Protein 6AN0 (pdb70)

CATH classification: 3.40.50.1980 (+2 more: 3.40.50.1980, 1.20.5.1300)

Solvent-accessible surface area: 21280 Å² total

Secondary structure (DSSP, 8-state):
-----SEEEES--GGGHHHHTPPPP------HHHHHHHHHHHHHHTHHHHHHHHHHHH----S-SBPPHHHHHHHHTTS-HHHHHHHHHHHHHHHHHHHTTPPPP--EEEETTEEEEEEEEE-SEEEEE---SSS--THHHHHHHHHHHHHT-SEEEEEE---TTS---HHHHHHHHHTT--EEEE--HHHHHHHHHH--SSSPPPSEEE----HHHHHHHHHHGGGT-EES------EEEEEE-TTS-HHHHHHHHHHHHTT-TT-EEEEEESSHHHHHHHHHHHHHHHTT-TTHHHHHHHHHT-EEEE-SSHHHHHHHHHHH--SEEEEESS-GGGTGGG--S-SEEEESTT--HHHHHHTSSS------TTGGGT-PPP-GGGGEEEEEEEEE-HHHHHHHHHHHHHHHHHTT-HHHHHHHHHHHHHHH-

Structure (mmCIF, N/CA/C/O backbone):
data_6AN0
#
_entry.id   6AN0
#
_cell.length_a   82.520
_cell.length_b   170.080
_cell.length_c   65.900
_cell.angle_alpha   90.000
_cell.angle_beta   90.000
_cell.angle_gamma   90.000
#
_symmetry.space_group_name_H-M   'C 2 2 21'
#
loop_
_entity.id
_entity.type
_entity.pdbx_description
1 polymer 'Histidinol dehydrogenase'
2 non-polymer 'ZINC ION'
3 non-polymer 1,2-ETHANEDIOL
4 non-polymer 'IODIDE ION'
5 non-polymer HISTIDINE
6 water water
#
loop_
_atom_site.group_PDB
_atom_site.id
_atom_site.type_symbol
_atom_site.label_atom_id
_atom_site.label_alt_id
_atom_site.label_comp_id
_atom_site.label_asym_id
_atom_site.label_entity_id
_atom_site.label_seq_id
_atom_site.pdbx_PDB_ins_code
_atom_site.Cartn_x
_atom_site.Cartn_y
_atom_site.Cartn_z
_atom_site.occupancy
_atom_site.B_iso_or_equiv
_atom_site.auth_seq_id
_atom_site.auth_comp_id
_atom_site.auth_asym_id
_atom_site.auth_atom_id
_atom_site.pdbx_PDB_model_num
ATOM 1 N N . HIS A 1 4 ? 41.177 33.127 11.667 1.00 85.78 -4 HIS A N 1
ATOM 2 C CA . HIS A 1 4 ? 41.335 33.973 10.489 1.00 84.70 -4 HIS A CA 1
ATOM 3 C C . HIS A 1 4 ? 40.693 33.327 9.268 1.00 87.34 -4 HIS A C 1
ATOM 4 O O . HIS A 1 4 ? 40.995 33.694 8.132 1.00 91.11 -4 HIS A O 1
ATOM 6 N N . HIS A 1 5 ? 39.802 32.367 9.509 1.00 85.56 -3 HIS A N 1
ATOM 7 C CA . HIS A 1 5 ? 39.168 31.626 8.428 1.00 87.63 -3 HIS A CA 1
ATOM 8 C C . HIS A 1 5 ? 37.959 32.381 7.887 1.00 85.51 -3 HIS A C 1
ATOM 9 O O . HIS A 1 5 ? 37.167 32.947 8.648 1.00 90.66 -3 HIS A O 1
ATOM 11 N N . HIS A 1 6 ? 37.826 32.387 6.560 1.00 69.09 -2 HIS A N 1
ATOM 12 C CA . HIS A 1 6 ? 36.727 33.056 5.862 1.00 64.31 -2 HIS A CA 1
ATOM 13 C C . HIS A 1 6 ? 35.640 32.018 5.594 1.00 59.24 -2 HIS A C 1
ATOM 14 O O . HIS A 1 6 ? 35.709 31.274 4.613 1.00 61.75 -2 HIS A O 1
ATOM 21 N N . HIS A 1 7 ? 34.635 31.969 6.466 1.00 63.24 -1 HIS A N 1
ATOM 22 C CA . HIS A 1 7 ? 33.536 31.025 6.303 1.00 65.44 -1 HIS A CA 1
ATOM 23 C C . HIS A 1 7 ? 32.557 31.545 5.258 1.00 61.44 -1 HIS A C 1
ATOM 24 O O . HIS A 1 7 ? 32.142 32.708 5.305 1.00 59.14 -1 HIS A O 1
ATOM 26 N N . HIS A 1 8 ? 32.187 30.679 4.318 1.00 50.72 0 HIS A N 1
ATOM 27 C CA . HIS A 1 8 ? 31.345 31.069 3.195 1.00 61.88 0 HIS A CA 1
ATOM 28 C C . HIS A 1 8 ? 29.855 30.861 3.449 1.00 64.86 0 HIS A C 1
ATOM 29 O O . HIS A 1 8 ? 29.040 31.627 2.920 1.00 64.56 0 HIS A O 1
ATOM 36 N N . MET A 1 9 ? 29.477 29.858 4.243 1.00 54.17 1 MET A N 1
ATOM 37 C CA . MET A 1 9 ? 28.082 29.495 4.463 1.00 36.30 1 MET A CA 1
ATOM 38 C C . MET A 1 9 ? 27.720 29.664 5.931 1.00 38.76 1 MET A C 1
ATOM 39 O O . MET A 1 9 ? 28.472 29.246 6.815 1.00 46.44 1 MET A O 1
ATOM 44 N N . GLN A 1 10 ? 26.549 30.246 6.179 1.00 43.42 2 GLN A N 1
ATOM 45 C CA . GLN A 1 10 ? 26.053 30.473 7.527 1.00 51.33 2 GLN A CA 1
ATOM 46 C C . GLN A 1 10 ? 25.395 29.211 8.074 1.00 52.24 2 GLN A C 1
ATOM 47 O O . GLN A 1 10 ? 24.760 28.452 7.336 1.00 48.35 2 GLN A O 1
ATOM 53 N N . THR A 1 11 ? 25.540 28.993 9.382 1.00 43.52 3 THR A N 1
ATOM 54 C CA . THR A 1 11 ? 25.045 27.774 10.007 1.00 42.67 3 THR A CA 1
ATOM 55 C C . THR A 1 11 ? 24.077 28.074 11.144 1.00 45.09 3 THR A C 1
ATOM 56 O O . THR A 1 11 ? 24.166 29.109 11.813 1.00 40.58 3 THR A O 1
ATOM 60 N N . TYR A 1 12 ? 23.167 27.125 11.368 1.00 44.96 4 TYR A N 1
ATOM 61 C CA . TYR A 1 12 ? 22.135 27.222 12.395 1.00 42.58 4 TYR A CA 1
ATOM 62 C C . TYR A 1 12 ? 22.040 25.875 13.097 1.00 47.91 4 TYR A C 1
ATOM 63 O O . TYR A 1 12 ? 21.791 24.857 12.444 1.00 43.36 4 TYR A O 1
ATOM 72 N N . ILE A 1 13 ? 22.238 25.861 14.415 1.00 42.08 5 ILE A N 1
ATOM 73 C CA . ILE A 1 13 ? 22.323 24.619 15.181 1.00 47.82 5 ILE A CA 1
ATOM 74 C C . ILE A 1 13 ? 21.029 24.445 15.966 1.00 54.18 5 ILE A C 1
ATOM 75 O O . ILE A 1 13 ? 20.793 25.152 16.955 1.00 54.62 5 ILE A O 1
ATOM 80 N N . ASN A 1 14 ? 20.217 23.474 15.556 1.00 42.96 6 ASN A N 1
ATOM 81 C CA . ASN A 1 14 ? 18.936 23.176 16.188 1.00 49.44 6 ASN A CA 1
ATOM 82 C C . ASN A 1 14 ? 18.038 24.415 16.297 1.00 49.75 6 ASN A C 1
ATOM 83 O O . ASN A 1 14 ? 17.645 24.808 17.394 1.00 51.70 6 ASN A O 1
ATOM 88 N N . PRO A 1 15 ? 17.688 25.044 15.171 1.00 55.38 7 PRO A N 1
ATOM 89 C CA . PRO A 1 15 ? 16.783 26.186 15.242 1.00 54.09 7 PRO A CA 1
ATOM 90 C C . PRO A 1 15 ? 15.391 25.738 15.660 1.00 60.95 7 PRO A C 1
ATOM 91 O O . PRO A 1 15 ? 14.954 24.627 15.316 1.00 68.84 7 PRO A O 1
ATOM 95 N N . PRO A 1 16 ? 14.669 26.563 16.410 1.00 65.63 8 PRO A N 1
ATOM 96 C CA . PRO A 1 16 ? 13.297 26.204 16.783 1.00 69.01 8 PRO A CA 1
ATOM 97 C C . PRO A 1 16 ? 12.380 26.202 15.570 1.00 71.62 8 PRO A C 1
ATOM 98 O O . PRO A 1 16 ? 12.690 26.767 14.518 1.00 69.89 8 PRO A O 1
ATOM 102 N N . LEU A 1 17 ? 11.225 25.550 15.733 1.00 70.96 9 LEU A N 1
ATOM 103 C CA . LEU A 1 17 ? 10.239 25.506 14.658 1.00 65.67 9 LEU A CA 1
ATOM 104 C C . LEU A 1 17 ? 9.717 26.891 14.297 1.00 64.57 9 LEU A C 1
ATOM 105 O O . LEU A 1 17 ? 9.234 27.086 13.176 1.00 68.63 9 LEU A O 1
ATOM 107 N N . SER A 1 18 ? 9.816 27.857 15.214 1.00 67.63 10 SER A N 1
ATOM 108 C CA . SER A 1 18 ? 9.351 29.212 14.943 1.00 72.64 10 SER A CA 1
ATOM 109 C C . SER A 1 18 ? 10.246 29.955 13.958 1.00 68.44 10 SER A C 1
ATOM 110 O O . SER A 1 18 ? 9.814 30.963 13.388 1.00 64.57 10 SER A O 1
ATOM 113 N N . GLU A 1 19 ? 11.475 29.491 13.746 1.00 68.42 11 GLU A N 1
ATOM 114 C CA . GLU A 1 19 ? 12.387 30.134 12.811 1.00 61.28 11 GLU A CA 1
ATOM 115 C C . GLU A 1 19 ? 12.386 29.490 11.427 1.00 55.39 11 GLU A C 1
ATOM 116 O O . GLU A 1 19 ? 12.982 30.053 10.500 1.00 51.32 11 GLU A O 1
ATOM 118 N N . TRP A 1 20 ? 11.724 28.342 11.253 1.00 48.78 12 TRP A N 1
ATOM 119 C CA . TRP A 1 20 ? 11.777 27.659 9.964 1.00 46.17 12 TRP A CA 1
ATOM 120 C C . TRP A 1 20 ? 11.191 28.524 8.856 1.00 42.91 12 TRP A C 1
ATOM 121 O O . TRP A 1 20 ? 11.701 28.527 7.729 1.00 44.41 12 TRP A O 1
ATOM 132 N N . LYS A 1 21 ? 10.130 29.277 9.165 1.00 53.20 13 LYS A N 1
ATOM 133 C CA . LYS A 1 21 ? 9.537 30.185 8.187 1.00 50.19 13 LYS A CA 1
ATOM 134 C C . LYS A 1 21 ? 10.592 31.079 7.552 1.00 55.20 13 LYS A C 1
ATOM 135 O O . LYS A 1 21 ? 10.530 31.373 6.352 1.00 55.03 13 LYS A O 1
ATOM 137 N N . ASN A 1 22 ? 11.586 31.501 8.335 1.00 52.56 14 ASN A N 1
ATOM 138 C CA . ASN A 1 22 ? 12.642 32.350 7.797 1.00 51.70 14 ASN A CA 1
ATOM 139 C C . ASN A 1 22 ? 13.735 31.550 7.102 1.00 48.85 14 ASN A C 1
ATOM 140 O O . ASN A 1 22 ? 14.301 32.017 6.106 1.00 46.54 14 ASN A O 1
ATOM 145 N N . LEU A 1 23 ? 14.033 30.348 7.587 1.00 47.59 15 LEU A N 1
ATOM 146 C CA . LEU A 1 23 ? 15.130 29.577 7.019 1.00 41.91 15 LEU A CA 1
ATOM 147 C C . LEU A 1 23 ? 14.794 28.944 5.673 1.00 37.47 15 LEU A C 1
ATOM 148 O O . LEU A 1 23 ? 15.714 28.518 4.969 1.00 39.75 15 LEU A O 1
ATOM 153 N N . ILE A 1 24 ? 13.515 28.883 5.282 1.00 40.37 16 ILE A N 1
ATOM 154 C CA . ILE A 1 24 ? 13.157 28.317 3.981 1.00 41.85 16 ILE A CA 1
ATOM 155 C C . ILE A 1 24 ? 13.160 29.354 2.865 1.00 37.79 16 ILE A C 1
ATOM 156 O O . ILE A 1 24 ? 12.899 29.005 1.706 1.00 37.23 16 ILE A O 1
ATOM 161 N N . GLN A 1 25 ? 13.454 30.618 3.170 1.00 42.50 17 GLN A N 1
ATOM 162 C CA . GLN A 1 25 ? 13.336 31.680 2.178 1.00 36.43 17 GLN A CA 1
ATOM 163 C C . GLN A 1 25 ? 14.463 31.627 1.151 1.00 37.91 17 GLN A C 1
ATOM 164 O O . GLN A 1 25 ? 15.645 31.540 1.504 1.00 36.83 17 GLN A O 1
ATOM 170 N N . ARG A 1 26 ? 14.096 31.687 -0.127 1.00 38.15 18 ARG A N 1
ATOM 171 C CA . ARG A 1 26 ? 15.082 31.920 -1.162 1.00 36.28 18 ARG A CA 1
ATOM 172 C C . ARG A 1 26 ? 15.567 33.366 -1.079 1.00 40.14 18 ARG A C 1
ATOM 173 O O . ARG A 1 26 ? 14.936 34.202 -0.425 1.00 36.41 18 ARG A O 1
ATOM 181 N N . PRO A 1 27 ? 16.707 33.677 -1.699 1.00 37.03 19 PRO A N 1
ATOM 182 C CA . PRO A 1 27 ? 17.104 35.084 -1.813 1.00 41.30 19 PRO A CA 1
ATOM 183 C C . PRO A 1 27 ? 16.069 35.856 -2.617 1.00 48.44 19 PRO A C 1
ATOM 184 O O . PRO A 1 27 ? 15.405 35.308 -3.501 1.00 44.41 19 PRO A O 1
ATOM 188 N N . VAL A 1 28 ? 15.910 37.139 -2.275 1.00 45.93 20 VAL A N 1
ATOM 189 C CA . VAL A 1 28 ? 14.934 37.969 -2.968 1.00 37.60 20 VAL A CA 1
ATOM 190 C C . VAL A 1 28 ? 15.303 38.050 -4.442 1.00 41.82 20 VAL A C 1
ATOM 191 O O . VAL A 1 28 ? 16.472 37.908 -4.822 1.00 36.27 20 VAL A O 1
ATOM 195 N N . GLN A 1 29 ? 14.290 38.239 -5.287 1.00 41.61 21 GLN A N 1
ATOM 196 C CA . GLN A 1 29 ? 14.491 38.423 -6.715 1.00 36.54 21 GLN A CA 1
ATOM 197 C C . GLN A 1 29 ? 14.267 39.881 -7.097 1.00 38.14 21 GLN A C 1
ATOM 198 O O . GLN A 1 29 ? 13.705 40.666 -6.332 1.00 46.35 21 GLN A O 1
ATOM 204 N N . LYS A 1 30 ? 14.726 40.233 -8.296 1.00 47.89 22 LYS A N 1
ATOM 205 C CA . LYS A 1 30 ? 14.568 41.593 -8.799 1.00 53.79 22 LYS A CA 1
ATOM 206 C C . LYS A 1 30 ? 13.092 41.923 -9.005 1.00 54.10 22 LYS A C 1
ATOM 207 O O . LYS A 1 30 ? 12.314 41.098 -9.491 1.00 52.89 22 LYS A O 1
ATOM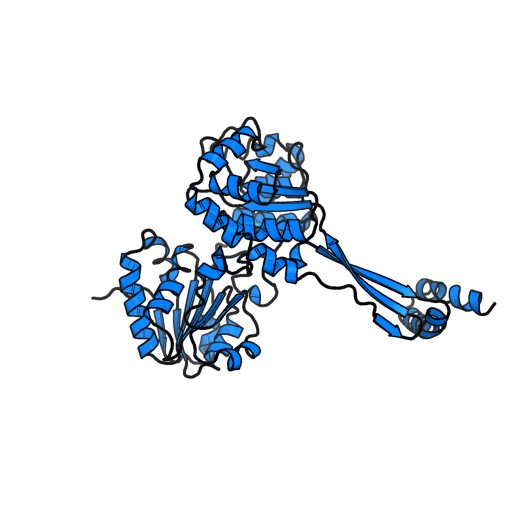 213 N N . ALA A 1 31 ? 12.706 43.138 -8.622 1.00 58.45 23 ALA A N 1
ATOM 214 C CA . ALA A 1 31 ? 11.312 43.559 -8.665 1.00 65.12 23 ALA A CA 1
ATOM 215 C C . ALA A 1 31 ? 11.042 44.564 -9.782 1.00 68.88 23 ALA A C 1
ATOM 216 O O . ALA A 1 31 ? 10.146 45.403 -9.664 1.00 66.21 23 ALA A O 1
ATOM 218 N N . GLU A 1 32 ? 11.804 44.494 -10.871 1.00 75.52 24 GLU A N 1
ATOM 219 C CA . GLU A 1 32 ? 11.557 45.374 -12.004 1.00 70.63 24 GLU A CA 1
ATOM 220 C C . GLU A 1 32 ? 10.258 44.983 -12.698 1.00 57.40 24 GLU A C 1
ATOM 221 O O . GLU A 1 32 ? 9.960 43.799 -12.873 1.00 60.70 24 GLU A O 1
ATOM 223 N N . ASP A 1 33 ? 9.472 45.989 -13.072 1.00 60.82 25 ASP A N 1
ATOM 224 C CA . ASP A 1 33 ? 8.245 45.782 -13.834 1.00 56.81 25 ASP A CA 1
ATOM 225 C C . ASP A 1 33 ? 8.616 45.748 -15.310 1.00 45.64 25 ASP A C 1
ATOM 226 O O . ASP A 1 33 ? 8.979 46.778 -15.889 1.00 47.02 25 ASP A O 1
ATOM 231 N N . LEU A 1 34 ? 8.531 44.568 -15.918 1.00 43.90 26 LEU A N 1
ATOM 232 C CA . LEU A 1 34 ? 8.938 44.385 -17.302 1.00 43.48 26 LEU A CA 1
ATOM 233 C C . LEU A 1 34 ? 7.757 44.296 -18.259 1.00 43.61 26 LEU A C 1
ATOM 234 O O . LEU A 1 34 ? 7.960 44.038 -19.446 1.00 43.03 26 LEU A O 1
ATOM 239 N N . GLN A 1 35 ? 6.533 44.526 -17.781 1.00 27.08 27 GLN A N 1
ATOM 240 C CA . GLN A 1 35 ? 5.367 44.306 -18.633 1.00 31.29 27 GLN A CA 1
ATOM 241 C C . GLN A 1 35 ? 5.373 45.230 -19.846 1.00 30.37 27 GLN A C 1
ATOM 242 O O . GLN A 1 35 ? 5.129 44.790 -20.977 1.00 28.07 27 GLN A O 1
ATOM 248 N N . ASN A 1 36 ? 5.640 46.520 -19.631 1.00 24.66 28 ASN A N 1
ATOM 249 C CA . ASN A 1 36 ? 5.628 47.445 -20.760 1.00 30.71 28 ASN A CA 1
ATOM 250 C C . ASN A 1 36 ? 6.752 47.112 -21.727 1.00 29.21 28 ASN A C 1
ATOM 251 O O . ASN A 1 36 ? 6.583 47.209 -22.949 1.00 30.15 28 ASN A O 1
ATOM 256 N N . ILE A 1 37 ? 7.896 46.694 -21.190 1.00 28.93 29 ILE A N 1
ATOM 257 C CA . ILE A 1 37 ? 9.042 46.350 -22.024 1.00 35.74 29 ILE A CA 1
ATOM 258 C C . ILE A 1 37 ? 8.706 45.164 -22.916 1.00 33.58 29 ILE A C 1
ATOM 259 O O . ILE A 1 37 ? 8.954 45.188 -24.126 1.00 28.66 29 ILE A O 1
ATOM 264 N N . VAL A 1 38 ? 8.080 44.132 -22.336 1.00 22.85 30 VAL A N 1
ATOM 265 C CA . VAL A 1 38 ? 7.707 42.937 -23.094 1.00 23.36 30 VAL A CA 1
ATOM 266 C C . VAL A 1 38 ? 6.621 43.259 -24.119 1.00 20.65 30 VAL A C 1
ATOM 267 O O . VAL A 1 38 ? 6.692 42.834 -25.279 1.00 22.02 30 VAL A O 1
ATOM 271 N N . LEU A 1 39 ? 5.574 43.967 -23.691 1.00 22.29 31 LEU A N 1
ATOM 272 C CA . LEU A 1 39 ? 4.467 44.258 -24.596 1.00 23.24 31 LEU A CA 1
ATOM 273 C C . LEU A 1 39 ? 4.933 45.073 -25.801 1.00 29.27 31 LEU A C 1
ATOM 274 O O . LEU A 1 39 ? 4.433 44.887 -26.916 1.00 24.68 31 LEU A O 1
ATOM 279 N N . THR A 1 40 ? 5.890 45.981 -25.596 1.00 23.95 32 THR A N 1
ATOM 280 C CA . THR A 1 40 ? 6.434 46.749 -26.717 1.00 26.64 32 THR A CA 1
ATOM 281 C C . THR A 1 40 ? 7.135 45.838 -27.725 1.00 24.79 32 THR A C 1
ATOM 282 O O . THR A 1 40 ? 6.940 45.981 -28.938 1.00 26.09 32 THR A O 1
ATOM 286 N N . VAL A 1 41 ? 7.958 44.900 -27.244 1.00 21.99 33 VAL A N 1
ATOM 287 C CA . VAL A 1 41 ? 8.605 43.960 -28.162 1.00 21.23 33 VAL A CA 1
ATOM 288 C C . VAL A 1 41 ? 7.561 43.119 -28.884 1.00 21.92 33 VAL A C 1
ATOM 289 O O . VAL A 1 41 ? 7.656 42.885 -30.097 1.00 24.13 33 VAL A O 1
ATOM 293 N N . PHE A 1 42 ? 6.560 42.634 -28.146 1.00 22.10 34 PHE A N 1
ATOM 294 C CA . PHE A 1 42 ? 5.507 41.826 -28.760 1.00 20.40 34 PHE A CA 1
ATOM 295 C C . PHE A 1 42 ? 4.772 42.605 -29.854 1.00 22.94 34 PHE A C 1
ATOM 296 O O . PHE A 1 42 ? 4.438 42.044 -30.906 1.00 25.81 34 PHE A O 1
ATOM 304 N N . GLU A 1 43 ? 4.497 43.894 -29.618 1.00 24.92 35 GLU A N 1
ATOM 305 C CA . GLU A 1 43 ? 3.848 44.712 -30.642 1.00 24.18 35 GLU A CA 1
ATOM 306 C C . GLU A 1 43 ? 4.716 44.815 -31.893 1.00 28.30 35 GLU A C 1
ATOM 307 O O . GLU A 1 43 ? 4.212 44.713 -33.020 1.00 26.93 35 GLU A O 1
ATOM 309 N N . ASP A 1 44 ? 6.028 45.012 -31.708 1.00 26.69 36 ASP A N 1
ATOM 310 C CA . ASP A 1 44 ? 6.957 45.042 -32.834 1.00 25.85 36 ASP A CA 1
ATOM 311 C C . ASP A 1 44 ? 6.984 43.706 -33.574 1.00 28.88 36 ASP A C 1
ATOM 312 O O . ASP A 1 44 ? 7.035 43.676 -34.811 1.00 26.84 36 ASP A O 1
ATOM 317 N N . ILE A 1 45 ? 6.964 42.583 -32.842 1.00 23.83 37 ILE A N 1
ATOM 318 C CA . ILE A 1 45 ? 6.949 41.276 -33.507 1.00 25.89 37 ILE A CA 1
ATOM 319 C C . ILE A 1 45 ? 5.656 41.101 -34.293 1.00 28.02 37 ILE A C 1
ATOM 320 O O . ILE A 1 45 ? 5.656 40.587 -35.415 1.00 25.99 37 ILE A O 1
ATOM 325 N N . LYS A 1 46 ? 4.531 41.518 -33.707 1.00 28.35 38 LYS A N 1
ATOM 326 C CA . LYS A 1 46 ? 3.245 41.432 -34.399 1.00 33.72 38 LYS A CA 1
ATOM 327 C C . LYS A 1 46 ? 3.222 42.284 -35.663 1.00 33.66 38 LYS A C 1
ATOM 328 O O . LYS A 1 46 ? 2.682 41.861 -36.694 1.00 32.49 38 LYS A O 1
ATOM 334 N N . ASN A 1 47 ? 3.781 43.494 -35.605 1.00 27.93 39 ASN A N 1
ATOM 335 C CA . ASN A 1 47 ? 3.670 44.397 -36.744 1.00 37.18 39 ASN A CA 1
ATOM 336 C C . ASN A 1 47 ? 4.772 44.192 -37.777 1.00 38.73 39 ASN A C 1
ATOM 337 O O . ASN A 1 47 ? 4.511 44.296 -38.978 1.00 36.46 39 ASN A O 1
ATOM 342 N N . GLU A 1 48 ? 6.003 43.916 -37.347 1.00 27.98 40 GLU A N 1
ATOM 343 C CA . GLU A 1 48 ? 7.135 43.888 -38.261 1.00 33.88 40 GLU A CA 1
ATOM 344 C C . GLU A 1 48 ? 7.721 42.498 -38.467 1.00 30.07 40 GLU A C 1
ATOM 345 O O . GLU A 1 48 ? 8.588 42.343 -39.332 1.00 32.44 40 GLU A O 1
ATOM 351 N N . LYS A 1 49 ? 7.285 41.498 -37.689 1.00 26.96 41 LYS A N 1
ATOM 352 C CA . LYS A 1 49 ? 7.645 40.095 -37.889 1.00 27.31 41 LYS A CA 1
ATOM 353 C C . LYS A 1 49 ? 9.149 39.881 -38.054 1.00 32.00 41 LYS A C 1
ATOM 354 O O . LYS A 1 49 ? 9.919 40.257 -37.162 1.00 25.72 41 LYS A O 1
ATOM 360 N N . ASP A 1 50 ? 9.578 39.253 -39.161 1.00 26.04 42 ASP A N 1
ATOM 361 C CA . ASP A 1 50 ? 11.002 38.948 -39.335 1.00 25.09 42 ASP A CA 1
ATOM 362 C C . ASP A 1 50 ? 11.867 40.198 -39.235 1.00 27.58 42 ASP A C 1
ATOM 363 O O . ASP A 1 50 ? 13.022 40.125 -38.799 1.00 28.58 42 ASP A O 1
ATOM 368 N N . LYS A 1 51 ? 11.348 41.346 -39.664 1.00 27.64 43 LYS A N 1
ATOM 369 C CA . LYS A 1 51 ? 12.163 42.557 -39.601 1.00 31.01 43 LYS A CA 1
ATOM 370 C C . LYS A 1 51 ? 12.433 42.945 -38.157 1.00 34.56 43 LYS A C 1
ATOM 371 O O . LYS A 1 51 ? 13.543 43.376 -37.822 1.00 32.70 43 LYS A O 1
ATOM 377 N N . ALA A 1 52 ? 11.433 42.775 -37.285 1.00 29.78 44 ALA A N 1
ATOM 378 C CA . ALA A 1 52 ? 11.639 43.005 -35.858 1.00 30.20 44 ALA A CA 1
ATOM 379 C C . ALA A 1 52 ? 12.659 42.031 -35.276 1.00 31.13 44 ALA A C 1
ATOM 380 O O . ALA A 1 52 ? 13.539 42.437 -34.504 1.00 26.02 44 ALA A O 1
ATOM 382 N N . LEU A 1 53 ? 12.551 40.737 -35.620 1.00 26.08 45 LEU A N 1
ATOM 383 C CA . LEU A 1 53 ? 13.536 39.763 -35.158 1.00 26.10 45 LEU A CA 1
ATOM 384 C C . LEU A 1 53 ? 14.951 40.193 -35.525 1.00 25.20 45 LEU A C 1
ATOM 385 O O . LEU A 1 53 ? 15.861 40.176 -34.686 1.00 30.79 45 LEU A O 1
ATOM 390 N N . ILE A 1 54 ? 15.151 40.599 -36.777 1.00 24.05 46 ILE A N 1
ATOM 391 C CA . ILE A 1 54 ? 16.481 41.011 -37.201 1.00 26.58 46 ILE A CA 1
ATOM 392 C C . ILE A 1 54 ? 16.899 42.288 -36.480 1.00 32.61 46 ILE A C 1
ATOM 393 O O . ILE A 1 54 ? 18.042 42.407 -36.031 1.00 27.38 46 ILE A O 1
ATOM 398 N N . ASN A 1 55 ? 15.969 43.236 -36.301 1.00 28.98 47 ASN A N 1
ATOM 399 C CA A ASN A 1 55 ? 16.322 44.519 -35.694 0.59 26.97 47 ASN A CA 1
ATOM 400 C CA B ASN A 1 55 ? 16.333 44.514 -35.698 0.41 26.96 47 ASN A CA 1
ATOM 401 C C . ASN A 1 55 ? 16.681 44.356 -34.219 1.00 26.03 47 ASN A C 1
ATOM 402 O O . ASN A 1 55 ? 17.664 44.940 -33.745 1.00 30.48 47 ASN A O 1
ATOM 411 N N . TYR A 1 56 ? 15.899 43.558 -33.476 1.00 24.27 48 TYR A N 1
ATOM 412 C CA . TYR A 1 56 ? 16.212 43.298 -32.075 1.00 22.83 48 TYR A CA 1
ATOM 413 C C . TYR A 1 56 ? 17.480 42.470 -31.928 1.00 28.47 48 TYR A C 1
ATOM 414 O O . TYR A 1 56 ? 18.220 42.644 -30.956 1.00 28.36 48 TYR A O 1
ATOM 423 N N . THR A 1 57 ? 17.747 41.561 -32.865 1.00 26.83 49 THR A N 1
ATOM 424 C CA . THR A 1 57 ? 18.995 40.808 -32.788 1.00 23.74 49 THR A CA 1
ATOM 425 C C . THR A 1 57 ? 20.187 41.732 -32.983 1.00 26.79 49 THR A C 1
ATOM 426 O O . THR A 1 57 ? 21.186 41.637 -32.257 1.00 28.70 49 THR A O 1
ATOM 430 N N . LYS A 1 58 ? 20.080 42.653 -33.942 1.00 25.72 50 LYS A N 1
ATOM 431 C CA A LYS A 1 58 ? 21.108 43.674 -34.115 0.60 28.90 50 LYS A CA 1
ATOM 432 C CA B LYS A 1 58 ? 21.092 43.682 -34.126 0.40 29.77 50 LYS A CA 1
ATOM 433 C C . LYS A 1 58 ? 21.355 44.439 -32.827 1.00 34.98 50 LYS A C 1
ATOM 434 O O . LYS A 1 58 ? 22.510 44.715 -32.470 1.00 33.40 50 LYS A O 1
ATOM 445 N N . LYS A 1 59 ? 20.280 44.800 -32.121 1.00 33.31 51 LYS A N 1
ATOM 446 C CA . LYS A 1 59 ? 20.392 45.682 -30.964 1.00 32.14 51 LYS A CA 1
ATOM 447 C C . LYS A 1 59 ? 20.976 44.957 -29.760 1.00 30.23 51 LYS A C 1
ATOM 448 O O . LYS A 1 59 ? 21.825 45.503 -29.053 1.00 30.50 51 LYS A O 1
ATOM 454 N N . PHE A 1 60 ? 20.505 43.743 -29.481 1.00 31.53 52 PHE A N 1
ATOM 455 C CA . PHE A 1 60 ? 20.880 43.089 -28.235 1.00 37.49 52 PHE A CA 1
ATOM 456 C C . PHE A 1 60 ? 21.971 42.042 -28.394 1.00 33.97 52 PHE A C 1
ATOM 457 O O . PHE A 1 60 ? 22.789 41.887 -27.485 1.00 33.54 52 PHE A O 1
ATOM 465 N N . ASP A 1 61 ? 22.032 41.353 -29.531 1.00 30.25 53 ASP A N 1
ATOM 466 C CA . ASP A 1 61 ? 23.080 40.369 -29.772 1.00 30.25 53 ASP A CA 1
ATOM 467 C C . ASP A 1 61 ? 24.265 40.938 -30.538 1.00 31.74 53 ASP A C 1
ATOM 468 O O . ASP A 1 61 ? 25.281 40.250 -30.673 1.00 32.55 53 ASP A O 1
ATOM 473 N N . LYS A 1 62 ? 24.159 42.174 -31.032 1.00 33.44 54 LYS A N 1
ATOM 474 C CA . LYS A 1 62 ? 25.208 42.822 -31.816 1.00 34.60 54 LYS A CA 1
ATOM 475 C C . LYS A 1 62 ? 25.573 42.009 -33.051 1.00 33.00 54 LYS A C 1
ATOM 476 O O . LYS A 1 62 ? 26.735 41.981 -33.466 1.00 33.86 54 LYS A O 1
ATOM 482 N N . ALA A 1 63 ? 24.588 41.351 -33.651 1.00 31.97 55 ALA A N 1
ATOM 483 C CA . ALA A 1 63 ? 24.779 40.611 -34.888 1.00 31.03 55 ALA A CA 1
ATOM 484 C C . ALA A 1 63 ? 23.733 41.070 -35.890 1.00 31.59 55 ALA A C 1
ATOM 485 O O . ALA A 1 63 ? 22.541 41.075 -35.583 1.00 34.19 55 ALA A O 1
ATOM 487 N N . TYR A 1 64 ? 24.182 41.470 -37.078 1.00 31.01 56 TYR A N 1
ATOM 488 C CA . TYR A 1 64 ? 23.290 41.882 -38.156 1.00 34.72 56 TYR A CA 1
ATOM 489 C C . TYR A 1 64 ? 23.137 40.672 -39.070 1.00 34.59 56 TYR A C 1
ATOM 490 O O . TYR A 1 64 ? 24.025 40.368 -39.864 1.00 34.77 56 TYR A O 1
ATOM 499 N N . LEU A 1 65 ? 22.018 39.967 -38.942 1.00 30.34 57 LEU A N 1
ATOM 500 C CA . LEU A 1 65 ? 21.807 38.749 -39.708 1.00 30.65 57 LEU A CA 1
ATOM 501 C C . LEU A 1 65 ? 21.136 39.039 -41.041 1.00 31.98 57 LEU A C 1
ATOM 502 O O . LEU A 1 65 ? 20.368 39.995 -41.180 1.00 40.83 57 LEU A O 1
ATOM 507 N N . THR A 1 66 ? 21.440 38.198 -42.031 1.00 35.44 58 THR A N 1
ATOM 508 C CA . THR A 1 66 ? 20.643 38.148 -43.251 1.00 32.48 58 THR A CA 1
ATOM 509 C C . THR A 1 66 ? 19.558 37.082 -43.158 1.00 38.29 58 THR A C 1
ATOM 510 O O . THR A 1 66 ? 18.407 37.336 -43.523 1.00 38.80 58 THR A O 1
ATOM 514 N N . ASP A 1 67 ? 19.905 35.902 -42.650 1.00 36.59 59 ASP A N 1
ATOM 515 C CA . ASP A 1 67 ? 18.974 34.790 -42.498 1.00 37.27 59 ASP A CA 1
ATOM 516 C C . ASP A 1 67 ? 18.779 34.480 -41.022 1.00 26.78 59 ASP A C 1
ATOM 517 O O . ASP A 1 67 ? 19.750 34.406 -40.263 1.00 30.94 59 ASP A O 1
ATOM 522 N N . ILE A 1 68 ? 17.522 34.301 -40.620 1.00 29.30 60 ILE A N 1
ATOM 523 C CA . ILE A 1 68 ? 17.222 33.919 -39.241 1.00 31.73 60 ILE A CA 1
ATOM 524 C C . ILE A 1 68 ? 17.445 32.425 -39.028 1.00 26.93 60 ILE A C 1
ATOM 525 O O . ILE A 1 68 ? 17.851 31.998 -37.937 1.00 26.85 60 ILE A O 1
ATOM 530 N N . ARG A 1 69 ? 17.219 31.610 -40.057 1.00 29.41 61 ARG A N 1
ATOM 531 C CA . ARG A 1 69 ? 17.276 30.161 -39.914 1.00 25.64 61 ARG A CA 1
ATOM 532 C C . ARG A 1 69 ? 18.704 29.646 -40.079 1.00 23.92 61 ARG A C 1
ATOM 533 O O . ARG A 1 69 ? 19.416 30.056 -41.000 1.00 26.90 61 ARG A O 1
ATOM 541 N N . VAL A 1 70 ? 19.117 28.748 -39.176 1.00 28.71 62 VAL A N 1
ATOM 542 C CA . VAL A 1 70 ? 20.396 28.059 -39.319 1.00 23.68 62 VAL A CA 1
ATOM 543 C C . VAL A 1 70 ? 20.350 27.199 -40.574 1.00 26.51 62 VAL A C 1
ATOM 544 O O . VAL A 1 70 ? 19.386 26.460 -40.800 1.00 30.84 62 VAL A O 1
ATOM 548 N N . SER A 1 71 ? 21.395 27.289 -41.396 1.00 29.23 63 SER A N 1
ATOM 549 C CA . SER A 1 71 ? 21.467 26.569 -42.659 1.00 30.52 63 SER A CA 1
ATOM 550 C C . SER A 1 71 ? 22.008 25.149 -42.470 1.00 27.72 63 SER A C 1
ATOM 551 O O . SER A 1 71 ? 22.578 24.799 -41.436 1.00 32.31 63 SER A O 1
ATOM 554 N N . SER A 1 72 ? 21.853 24.325 -43.513 1.00 34.58 64 SER A N 1
ATOM 555 C CA . SER A 1 72 ? 22.390 22.970 -43.433 1.00 37.02 64 SER A CA 1
ATOM 556 C C . SER A 1 72 ? 23.919 22.969 -43.438 1.00 31.70 64 SER A C 1
ATOM 557 O O . SER A 1 72 ? 24.536 22.123 -42.781 1.00 31.53 64 SER A O 1
ATOM 560 N N . ASP A 1 73 ? 24.548 23.907 -44.157 1.00 35.16 65 ASP A N 1
ATOM 561 C CA . ASP A 1 73 ? 26.007 24.025 -44.105 1.00 36.42 65 ASP A CA 1
ATOM 562 C C . ASP A 1 73 ? 26.486 24.348 -42.692 1.00 37.20 65 ASP A C 1
ATOM 563 O O . ASP A 1 73 ? 27.522 23.837 -42.242 1.00 29.96 65 ASP A O 1
ATOM 568 N N . GLU A 1 74 ? 25.751 25.210 -41.985 1.00 29.02 66 GLU A N 1
ATOM 569 C CA . GLU A 1 74 ? 26.103 25.521 -40.601 1.00 28.08 66 GLU A CA 1
ATOM 570 C C . GLU A 1 74 ? 25.954 24.301 -39.694 1.00 30.08 66 GLU A C 1
ATOM 571 O O . GLU A 1 74 ? 26.790 24.072 -38.812 1.00 26.52 66 GLU A O 1
ATOM 577 N N . ILE A 1 75 ? 24.909 23.493 -39.904 1.00 30.67 67 ILE A N 1
ATOM 578 C CA . ILE A 1 75 ? 24.762 22.256 -39.137 1.00 25.95 67 ILE A CA 1
ATOM 579 C C . ILE A 1 75 ? 25.924 21.314 -39.423 1.00 27.97 67 ILE A C 1
ATOM 580 O O . ILE A 1 75 ? 26.502 20.715 -38.505 1.00 31.45 67 ILE A O 1
ATOM 585 N N . THR A 1 76 ? 26.286 21.173 -40.702 1.00 31.44 68 THR A N 1
ATOM 586 C CA . THR A 1 76 ? 27.391 20.294 -41.072 1.00 35.67 68 THR A CA 1
ATOM 587 C C . THR A 1 76 ? 28.707 20.795 -40.493 1.00 36.04 68 THR A C 1
ATOM 588 O O . THR A 1 76 ? 29.515 20.001 -39.997 1.00 36.84 68 THR A O 1
ATOM 592 N N . ALA A 1 77 ? 28.933 22.112 -40.537 1.00 35.50 69 ALA A N 1
ATOM 593 C CA . ALA A 1 77 ? 30.144 22.683 -39.958 1.00 35.91 69 ALA A CA 1
ATOM 594 C C . ALA A 1 77 ? 30.209 22.420 -38.464 1.00 39.10 69 ALA A C 1
ATOM 595 O O . ALA A 1 77 ? 31.278 22.107 -37.923 1.00 32.04 69 ALA A O 1
ATOM 597 N N . ALA A 1 78 ? 29.070 22.545 -37.780 1.00 33.47 70 ALA A N 1
ATOM 598 C CA . ALA A 1 78 ? 29.033 22.299 -36.345 1.00 33.61 70 ALA A CA 1
ATOM 599 C C . ALA A 1 78 ? 29.355 20.840 -36.015 1.00 25.50 70 ALA A C 1
ATOM 600 O O . ALA A 1 78 ? 30.097 20.564 -35.067 1.00 37.36 70 ALA A O 1
ATOM 602 N N . ILE A 1 79 ? 28.804 19.892 -36.782 1.00 29.46 71 ILE A N 1
ATOM 603 C CA . ILE A 1 79 ? 29.048 18.475 -36.504 1.00 31.15 71 ILE A CA 1
ATOM 604 C C . ILE A 1 79 ? 30.544 18.174 -36.511 1.00 40.25 71 ILE A C 1
ATOM 605 O O . ILE A 1 79 ? 31.049 17.430 -35.661 1.00 36.68 71 ILE A O 1
ATOM 610 N N . ALA A 1 80 ? 31.279 18.755 -37.462 1.00 34.97 72 ALA A N 1
ATOM 611 C CA . ALA A 1 80 ? 32.709 18.493 -37.577 1.00 32.10 72 ALA A CA 1
ATOM 612 C C . ALA A 1 80 ? 33.526 19.146 -36.467 1.00 45.63 72 ALA A C 1
ATOM 613 O O . ALA A 1 80 ? 34.714 18.838 -36.335 1.00 44.97 72 ALA A O 1
ATOM 615 N N . LEU A 1 81 ? 32.931 20.038 -35.677 1.00 33.89 73 LEU A N 1
ATOM 616 C CA . LEU A 1 81 ? 33.625 20.694 -34.578 1.00 30.60 73 LEU A CA 1
ATOM 617 C C . LEU A 1 81 ? 33.358 20.035 -33.230 1.00 47.50 73 LEU A C 1
ATOM 618 O O . LEU A 1 81 ? 33.792 20.560 -32.200 1.00 57.43 73 LEU A O 1
ATOM 623 N N . VAL A 1 82 ? 32.641 18.917 -33.204 1.00 40.47 74 VAL A N 1
ATOM 624 C CA . VAL A 1 82 ? 32.353 18.206 -31.965 1.00 36.74 74 VAL A CA 1
ATOM 625 C C . VAL A 1 82 ? 33.227 16.961 -31.912 1.00 41.14 74 VAL A C 1
ATOM 626 O O . VAL A 1 82 ? 33.228 16.156 -32.851 1.00 37.66 74 VAL A O 1
ATOM 630 N N . SER A 1 83 ? 33.964 16.802 -30.814 1.00 34.17 75 SER A N 1
ATOM 631 C CA . SER A 1 83 ? 34.925 15.716 -30.689 1.00 39.10 75 SER A CA 1
ATOM 632 C C . SER A 1 83 ? 34.220 14.364 -30.627 1.00 42.43 75 SER A C 1
ATOM 633 O O . SER A 1 83 ? 33.052 14.257 -30.246 1.00 37.43 75 SER A O 1
ATOM 636 N N . ASP A 1 84 ? 34.965 13.315 -30.989 1.00 41.19 76 ASP A N 1
ATOM 637 C CA . ASP A 1 84 ? 34.406 11.967 -30.948 1.00 39.20 76 ASP A CA 1
ATOM 638 C C . ASP A 1 84 ? 34.007 11.567 -29.530 1.00 33.09 76 ASP A C 1
ATOM 639 O O . ASP A 1 84 ? 32.982 10.907 -29.333 1.00 36.55 76 ASP A O 1
ATOM 644 N N . GLU A 1 85 ? 34.800 11.961 -28.525 1.00 35.42 77 GLU A N 1
ATOM 645 C CA . GLU A 1 85 ? 34.479 11.580 -27.149 1.00 41.86 77 GLU A CA 1
ATOM 646 C C . GLU A 1 85 ? 33.223 12.284 -26.645 1.00 35.19 77 GLU A C 1
ATOM 647 O O . GLU A 1 85 ? 32.451 11.707 -25.868 1.00 36.59 77 GLU A O 1
ATOM 653 N N . LEU A 1 86 ? 33.011 13.538 -27.049 1.00 33.56 78 LEU A N 1
ATOM 654 C CA . LEU A 1 86 ? 31.781 14.221 -26.657 1.00 33.35 78 LEU A CA 1
ATOM 655 C C . LEU A 1 86 ? 30.575 13.618 -27.370 1.00 36.75 78 LEU A C 1
ATOM 656 O O . LEU A 1 86 ? 29.517 13.425 -26.760 1.00 29.92 78 LEU A O 1
ATOM 661 N N . ILE A 1 87 ? 30.729 13.294 -28.658 1.00 34.37 79 ILE A N 1
ATOM 662 C CA . ILE A 1 87 ? 29.659 12.642 -29.412 1.00 36.77 79 ILE A CA 1
ATOM 663 C C . ILE A 1 87 ? 29.198 11.376 -28.699 1.00 29.94 79 ILE A C 1
ATOM 664 O O . ILE A 1 87 ? 27.997 11.120 -28.547 1.00 31.63 79 ILE A O 1
ATOM 669 N N . GLN A 1 88 ? 30.155 10.565 -28.252 1.00 35.56 80 GLN A N 1
ATOM 670 C CA . GLN A 1 88 ? 29.817 9.322 -27.565 1.00 35.54 80 GLN A CA 1
ATOM 671 C C . GLN A 1 88 ? 29.075 9.597 -26.261 1.00 34.11 80 GLN A C 1
ATOM 672 O O . GLN A 1 88 ? 28.111 8.896 -25.923 1.00 26.82 80 GLN A O 1
ATOM 678 N N . ALA A 1 89 ? 29.509 10.617 -25.517 1.00 33.78 81 ALA A N 1
ATOM 679 C CA . ALA A 1 89 ? 28.850 10.955 -24.260 1.00 34.08 81 ALA A CA 1
ATOM 680 C C . ALA A 1 89 ? 27.429 11.456 -24.495 1.00 28.63 81 ALA A C 1
ATOM 681 O O . ALA A 1 89 ? 26.504 11.092 -23.756 1.00 27.39 81 ALA A O 1
ATOM 683 N N . ILE A 1 90 ? 27.236 12.300 -25.512 1.00 24.10 82 ILE A N 1
ATOM 684 C CA . ILE A 1 90 ? 25.903 12.825 -25.785 1.00 23.26 82 ILE A CA 1
ATOM 685 C C . ILE A 1 90 ? 24.965 11.703 -26.209 1.00 34.41 82 ILE A C 1
ATOM 686 O O . ILE A 1 90 ? 23.790 11.676 -25.819 1.00 31.25 82 ILE A O 1
ATOM 691 N N . GLN A 1 91 ? 25.465 10.754 -27.008 1.00 26.67 83 GLN A N 1
ATOM 692 C CA . GLN A 1 91 ? 24.625 9.633 -27.416 1.00 24.99 83 GLN A CA 1
ATOM 693 C C . GLN A 1 91 ? 24.262 8.747 -26.228 1.00 24.58 83 GLN A C 1
ATOM 694 O O . GLN A 1 91 ? 23.139 8.236 -26.147 1.00 26.20 83 GLN A O 1
ATOM 700 N N . MET A 1 92 ? 25.203 8.546 -25.305 1.00 24.81 84 MET A N 1
ATOM 701 C CA . MET A 1 92 ? 24.918 7.804 -24.080 1.00 28.10 84 MET A CA 1
ATOM 702 C C . MET A 1 92 ? 23.813 8.481 -23.280 1.00 33.06 84 MET A C 1
ATOM 703 O O . MET A 1 92 ? 22.875 7.827 -22.808 1.00 23.04 84 MET A O 1
ATOM 708 N N . ALA A 1 93 ? 23.918 9.799 -23.106 1.00 25.91 85 ALA A N 1
ATOM 709 C CA . ALA A 1 93 ? 22.879 10.539 -22.394 1.00 26.27 85 ALA A CA 1
ATOM 710 C C . ALA A 1 93 ? 21.538 10.451 -23.120 1.00 24.25 85 ALA A C 1
ATOM 711 O O . ALA A 1 93 ? 20.498 10.207 -22.499 1.00 25.78 85 ALA A O 1
ATOM 713 N N . ALA A 1 94 ? 21.541 10.655 -24.442 1.00 21.07 86 ALA A N 1
ATOM 714 C CA . ALA A 1 94 ? 20.288 10.638 -25.196 1.00 21.82 86 ALA A CA 1
ATOM 715 C C . ALA A 1 94 ? 19.585 9.290 -25.070 1.00 25.08 86 ALA A C 1
ATOM 716 O O . ALA A 1 94 ? 18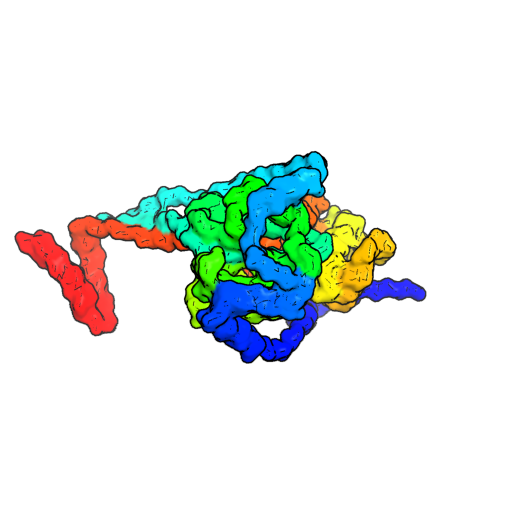.353 9.226 -24.955 1.00 22.00 86 ALA A O 1
ATOM 718 N N . SER A 1 95 ? 20.352 8.203 -25.093 1.00 24.49 87 SER A N 1
ATOM 719 C CA A SER A 1 95 ? 19.764 6.871 -24.973 0.48 24.67 87 SER A CA 1
ATOM 720 C CA B SER A 1 95 ? 19.744 6.883 -24.982 0.52 24.65 87 SER A CA 1
ATOM 721 C C . SER A 1 95 ? 19.044 6.708 -23.640 1.00 24.55 87 SER A C 1
ATOM 722 O O . SER A 1 95 ? 17.928 6.175 -23.582 1.00 26.09 87 SER A O 1
ATOM 727 N N . ASN A 1 96 ? 19.674 7.159 -22.553 1.00 23.41 88 ASN A N 1
ATOM 728 C CA . ASN A 1 96 ? 19.081 7.007 -21.228 1.00 24.41 88 ASN A CA 1
ATOM 729 C C . ASN A 1 96 ? 17.854 7.885 -21.061 1.00 23.92 88 ASN A C 1
ATOM 730 O O . ASN A 1 96 ? 16.843 7.446 -20.500 1.00 21.86 88 ASN A O 1
ATOM 735 N N . ILE A 1 97 ? 17.937 9.138 -21.519 1.00 21.57 89 ILE A N 1
ATOM 736 C CA . ILE A 1 97 ? 16.784 10.031 -21.490 1.00 19.36 89 ILE A CA 1
ATOM 737 C C . ILE A 1 97 ? 15.638 9.455 -22.320 1.00 20.19 89 ILE A C 1
ATOM 738 O O . ILE A 1 97 ? 14.471 9.464 -21.895 1.00 20.67 89 ILE A O 1
ATOM 743 N N . GLU A 1 98 ? 15.948 8.943 -23.513 1.00 19.23 90 GLU A N 1
ATOM 744 C CA . GLU A 1 98 ? 14.893 8.383 -24.355 1.00 21.08 90 GLU A CA 1
ATOM 745 C C . GLU A 1 98 ? 14.247 7.180 -23.683 1.00 25.64 90 GLU A C 1
ATOM 746 O O . GLU A 1 98 ? 13.019 7.038 -23.686 1.00 23.07 90 GLU A O 1
ATOM 752 N N . LYS A 1 99 ? 15.063 6.308 -23.090 1.00 21.35 91 LYS A N 1
ATOM 753 C CA . LYS A 1 99 ? 14.520 5.105 -22.469 1.00 24.04 91 LYS A CA 1
ATOM 754 C C . LYS A 1 99 ? 13.576 5.453 -21.320 1.00 24.99 91 LYS A C 1
ATOM 755 O O . LYS A 1 99 ? 12.476 4.891 -21.211 1.00 22.40 91 LYS A O 1
ATOM 761 N N . PHE A 1 100 ? 13.977 6.392 -20.460 1.00 20.29 92 PHE A N 1
ATOM 762 C CA . PHE A 1 100 ? 13.144 6.718 -19.306 1.00 22.73 92 PHE A CA 1
ATOM 763 C C . PHE A 1 100 ? 11.865 7.440 -19.714 1.00 24.12 92 PHE A C 1
ATOM 764 O O . PHE A 1 100 ? 10.792 7.169 -19.158 1.00 20.54 92 PHE A O 1
ATOM 772 N N . HIS A 1 101 ? 11.944 8.366 -20.677 1.00 19.88 93 HIS A N 1
ATOM 773 C CA . HIS A 1 101 ? 10.723 9.078 -21.060 1.00 22.54 93 HIS A CA 1
ATOM 774 C C . HIS A 1 101 ? 9.793 8.207 -21.887 1.00 21.25 93 HIS A C 1
ATOM 775 O O . HIS A 1 101 ? 8.568 8.384 -21.826 1.00 22.28 93 HIS A O 1
ATOM 782 N N . ALA A 1 102 ? 10.339 7.258 -22.650 1.00 19.79 94 ALA A N 1
ATOM 783 C CA . ALA A 1 102 ? 9.464 6.352 -23.381 1.00 21.32 94 ALA A CA 1
ATOM 784 C C . ALA A 1 102 ? 8.633 5.502 -22.432 1.00 24.56 94 ALA A C 1
ATOM 785 O O . ALA A 1 102 ? 7.507 5.122 -22.774 1.00 23.18 94 ALA A O 1
ATOM 787 N N . SER A 1 103 ? 9.160 5.205 -21.235 1.00 27.95 95 SER A N 1
ATOM 788 C CA . SER A 1 103 ? 8.448 4.361 -20.273 1.00 23.60 95 SER A CA 1
ATOM 789 C C . SER A 1 103 ? 7.222 5.061 -19.702 1.00 22.51 95 SER A C 1
ATOM 790 O O . SER A 1 103 ? 6.365 4.405 -19.106 1.00 22.01 95 SER A O 1
ATOM 793 N N . GLN A 1 104 ? 7.117 6.378 -19.877 1.00 18.80 96 GLN A N 1
ATOM 794 C CA . GLN A 1 104 ? 6.011 7.148 -19.321 1.00 22.14 96 GLN A CA 1
ATOM 795 C C . GLN A 1 104 ? 4.747 7.067 -20.170 1.00 25.73 96 GLN A C 1
ATOM 796 O O . GLN A 1 104 ? 3.698 7.566 -19.739 1.00 22.84 96 GLN A O 1
ATOM 802 N N . LYS A 1 105 ? 4.815 6.440 -21.344 1.00 24.52 97 LYS A N 1
ATOM 803 C CA . LYS A 1 105 ? 3.628 6.277 -22.176 1.00 26.67 97 LYS A CA 1
ATOM 804 C C . LYS A 1 105 ? 2.645 5.349 -21.475 1.00 29.26 97 LYS A C 1
ATOM 805 O O . LYS A 1 105 ? 3.034 4.320 -20.925 1.00 28.42 97 LYS A O 1
ATOM 811 N N . GLU A 1 106 ? 1.371 5.719 -21.493 1.00 26.59 98 GLU A N 1
ATOM 812 C CA . GLU A 1 106 ? 0.330 4.951 -20.824 1.00 24.82 98 GLU A CA 1
ATOM 813 C C . GLU A 1 106 ? -0.385 4.042 -21.813 1.00 30.18 98 GLU A C 1
ATOM 814 O O . GLU A 1 106 ? -0.449 4.325 -23.013 1.00 36.55 98 GLU A O 1
ATOM 820 N N . ASN A 1 107 ? -0.934 2.947 -21.298 1.00 30.67 99 ASN A N 1
ATOM 821 C CA . ASN A 1 107 ? -1.746 2.051 -22.110 1.00 40.21 99 ASN A CA 1
ATOM 822 C C . ASN A 1 107 ? -3.205 2.477 -22.044 1.00 35.26 99 ASN A C 1
ATOM 823 O O . ASN A 1 107 ? -3.678 2.946 -21.006 1.00 31.92 99 ASN A O 1
ATOM 828 N N . LYS A 1 108 ? -3.908 2.325 -23.164 1.00 31.60 100 LYS A N 1
ATOM 829 C CA . LYS A 1 108 ? -5.337 2.603 -23.190 1.00 32.70 100 LYS A CA 1
ATOM 830 C C . LYS A 1 108 ? -6.056 1.637 -22.261 1.00 27.29 100 LYS A C 1
ATOM 831 O O . LYS A 1 108 ? -5.774 0.436 -22.248 1.00 31.85 100 LYS A O 1
ATOM 837 N N . ASN A 1 109 ? -6.975 2.170 -21.466 1.00 27.47 101 ASN A N 1
ATOM 838 C CA . ASN A 1 109 ? -7.611 1.399 -20.398 1.00 27.17 101 ASN A CA 1
ATOM 839 C C . ASN A 1 109 ? -9.097 1.748 -20.388 1.00 25.76 101 ASN A C 1
ATOM 840 O O . ASN A 1 109 ? -9.493 2.762 -19.806 1.00 23.60 101 ASN A O 1
ATOM 845 N N . ILE A 1 110 ? -9.920 0.906 -21.010 1.00 26.94 102 ILE A N 1
ATOM 846 C CA . ILE A 1 110 ? -11.348 1.199 -21.107 1.00 23.42 102 ILE A CA 1
ATOM 847 C C . ILE A 1 110 ? -12.042 0.840 -19.797 1.00 25.15 102 ILE A C 1
ATOM 848 O O . ILE A 1 110 ? -11.974 -0.301 -19.323 1.00 22.56 102 ILE A O 1
ATOM 853 N N . ILE A 1 111 ? -12.710 1.824 -19.205 1.00 21.62 103 ILE A N 1
ATOM 854 C CA . ILE A 1 111 ? -13.350 1.696 -17.902 1.00 22.04 103 ILE A CA 1
ATOM 855 C C . ILE A 1 111 ? -14.851 1.616 -18.132 1.00 24.90 103 ILE A C 1
ATOM 856 O O . ILE A 1 111 ? -15.438 2.522 -18.737 1.00 26.76 103 ILE A O 1
ATOM 861 N N . GLU A 1 112 ? -15.486 0.560 -17.634 1.00 23.23 104 GLU A N 1
ATOM 862 C CA . GLU A 1 112 ? -16.945 0.516 -17.671 1.00 24.25 104 GLU A CA 1
ATOM 863 C C . GLU A 1 112 ? -17.421 1.072 -16.339 1.00 26.75 104 GLU A C 1
ATOM 864 O O . GLU A 1 112 ? -17.445 0.363 -15.331 1.00 31.29 104 GLU A O 1
ATOM 870 N N . THR A 1 113 ? -17.811 2.347 -16.325 1.00 23.38 105 THR A N 1
ATOM 871 C CA . THR A 1 113 ? -18.164 2.966 -15.048 1.00 24.24 105 THR A CA 1
ATOM 872 C C . THR A 1 113 ? -19.470 2.415 -14.512 1.00 26.06 105 THR A C 1
ATOM 873 O O . THR A 1 113 ? -19.633 2.257 -13.296 1.00 32.70 105 THR A O 1
ATOM 877 N N . THR A 1 114 ? -20.401 2.118 -15.404 1.00 32.67 106 THR A N 1
ATOM 878 C CA . THR A 1 114 ? -21.669 1.499 -15.074 1.00 35.25 106 THR A CA 1
ATOM 879 C C . THR A 1 114 ? -22.132 0.809 -16.352 1.00 29.41 106 THR A C 1
ATOM 880 O O . THR A 1 114 ? -21.570 1.035 -17.426 1.00 29.16 106 THR A O 1
ATOM 884 N N . GLU A 1 115 ? -23.136 -0.055 -16.233 1.00 27.07 107 GLU A N 1
ATOM 885 C CA . GLU A 1 115 ? -23.517 -0.875 -17.384 1.00 35.13 107 GLU A CA 1
ATOM 886 C C . GLU A 1 115 ? -23.813 -0.009 -18.603 1.00 31.75 107 GLU A C 1
ATOM 887 O O . GLU A 1 115 ? -24.622 0.918 -18.531 1.00 27.60 107 GLU A O 1
ATOM 893 N N . GLY A 1 116 ? -23.133 -0.302 -19.715 1.00 24.76 108 GLY A N 1
ATOM 894 C CA . GLY A 1 116 ? -23.355 0.408 -20.969 1.00 28.40 108 GLY A CA 1
ATOM 895 C C . GLY A 1 116 ? -22.676 1.757 -21.094 1.00 31.84 108 GLY A C 1
ATOM 896 O O . GLY A 1 116 ? -23.005 2.522 -22.011 1.00 28.19 108 GLY A O 1
ATOM 897 N N . VAL A 1 117 ? -21.740 2.081 -20.210 1.00 22.51 109 VAL A N 1
ATOM 898 C CA . VAL A 1 117 ? -21.049 3.358 -20.238 1.00 24.85 109 VAL A CA 1
ATOM 899 C C . VAL A 1 117 ? -19.562 3.055 -20.181 1.00 30.54 109 VAL A C 1
ATOM 900 O O . VAL A 1 117 ? -19.053 2.644 -19.132 1.00 29.12 109 VAL A O 1
ATOM 904 N N . ASN A 1 118 ? -18.864 3.264 -21.294 1.00 21.99 110 ASN A N 1
ATOM 905 C CA . ASN A 1 118 ? -17.431 3.017 -21.381 1.00 21.88 110 ASN A CA 1
ATOM 906 C C . ASN A 1 118 ? -16.701 4.345 -21.562 1.00 23.15 110 ASN A C 1
ATOM 907 O O . ASN A 1 118 ? -17.042 5.124 -22.459 1.00 20.65 110 ASN A O 1
ATOM 912 N N . CYS A 1 119 ? -15.690 4.587 -20.720 1.00 18.81 111 CYS A N 1
ATOM 913 C CA . CYS A 1 119 ? -14.907 5.820 -20.721 1.00 19.09 111 CYS A CA 1
ATOM 914 C C . CYS A 1 119 ? -13.419 5.493 -20.761 1.00 18.53 111 CYS A C 1
ATOM 915 O O . CYS A 1 119 ? -12.973 4.516 -20.166 1.00 20.08 111 CYS A O 1
ATOM 918 N N . TRP A 1 120 ? -12.637 6.340 -21.428 1.00 18.36 112 TRP A N 1
ATOM 919 C CA . TRP A 1 120 ? -11.194 6.132 -21.423 1.00 17.30 112 TRP A CA 1
ATOM 920 C C . TRP A 1 120 ? -10.518 7.426 -21.831 1.00 19.89 112 TRP A C 1
ATOM 921 O O . TRP A 1 120 ? -11.179 8.415 -22.160 1.00 19.18 112 TRP A O 1
ATOM 932 N N . ARG A 1 121 ? -9.190 7.430 -21.742 1.00 17.26 113 ARG A N 1
ATOM 933 C CA . ARG A 1 121 ? -8.393 8.555 -22.213 1.00 18.99 113 ARG A CA 1
ATOM 934 C C . ARG A 1 121 ? -7.380 8.069 -23.229 1.00 20.77 113 ARG A C 1
ATOM 935 O O . ARG A 1 121 ? -6.929 6.914 -23.180 1.00 18.05 113 ARG A O 1
ATOM 943 N N . GLU A 1 122 ? -6.986 8.988 -24.118 1.00 19.76 114 GLU A N 1
ATOM 944 C CA . GLU A 1 122 ? -5.900 8.767 -25.060 1.00 19.94 114 GLU A CA 1
ATOM 945 C C . GLU A 1 122 ? -5.050 10.024 -25.146 1.00 16.24 114 GLU A C 1
ATOM 946 O O . GLU A 1 122 ? -5.572 11.145 -25.113 1.00 19.67 114 GLU A O 1
ATOM 952 N N . ALA A 1 123 ? -3.745 9.823 -25.308 1.00 19.26 115 ALA A N 1
ATOM 953 C CA . ALA A 1 123 ? -2.818 10.930 -25.490 1.00 22.21 115 ALA A CA 1
ATOM 954 C C . ALA A 1 123 ? -2.755 11.339 -26.953 1.00 18.61 115 ALA A C 1
ATOM 955 O O . ALA A 1 123 ? -2.862 10.509 -27.859 1.00 17.25 115 ALA A O 1
ATOM 957 N N . ARG A 1 124 ? -2.574 12.643 -27.177 1.00 19.80 116 ARG A N 1
ATOM 958 C CA . ARG A 1 124 ? -2.322 13.187 -28.497 1.00 18.04 116 ARG A CA 1
ATOM 959 C C . ARG A 1 124 ? -1.241 14.238 -28.307 1.00 17.04 116 ARG A C 1
ATOM 960 O O . ARG A 1 124 ? -1.254 14.959 -27.296 1.00 18.15 116 ARG A O 1
ATOM 968 N N . PRO A 1 125 ? -0.308 14.363 -29.252 1.00 17.91 117 PRO A N 1
ATOM 969 C CA . PRO A 1 125 ? 0.758 15.358 -29.092 1.00 18.80 117 PRO A CA 1
ATOM 970 C C . PRO A 1 125 ? 0.233 16.779 -29.199 1.00 19.05 117 PRO A C 1
ATOM 971 O O . PRO A 1 125 ? -0.704 17.077 -29.952 1.00 19.88 117 PRO A O 1
ATOM 975 N N . ILE A 1 126 ? 0.880 17.677 -28.460 1.00 17.11 118 ILE A N 1
ATOM 976 C CA . ILE A 1 126 ? 0.767 19.100 -28.771 1.00 15.76 118 ILE A CA 1
ATOM 977 C C . ILE A 1 126 ? 1.518 19.342 -30.074 1.00 18.35 118 ILE A C 1
ATOM 978 O O . ILE A 1 126 ? 2.701 19.005 -30.193 1.00 23.19 118 ILE A O 1
ATOM 983 N N . GLU A 1 127 ? 0.829 19.923 -31.059 1.00 19.74 119 GLU A N 1
ATOM 984 C CA . GLU A 1 127 ? 1.321 19.864 -32.433 1.00 20.21 119 GLU A CA 1
ATOM 985 C C . GLU A 1 127 ? 2.571 20.714 -32.635 1.00 22.78 119 GLU A C 1
ATOM 986 O O . GLU A 1 127 ? 3.524 20.270 -33.289 1.00 25.74 119 GLU A O 1
ATOM 992 N N . ASN A 1 128 ? 2.599 21.931 -32.085 1.00 17.45 120 ASN A N 1
ATOM 993 C CA . ASN A 1 128 ? 3.695 22.867 -32.332 1.00 18.78 120 ASN A CA 1
ATOM 994 C C . ASN A 1 128 ? 4.397 23.196 -31.022 1.00 22.32 120 ASN A C 1
ATOM 995 O O . ASN A 1 128 ? 3.791 23.780 -30.115 1.00 22.61 120 ASN A O 1
ATOM 1000 N N . ILE A 1 129 ? 5.674 22.840 -30.938 1.00 16.43 121 ILE A N 1
ATOM 1001 C CA . ILE A 1 129 ? 6.469 22.961 -29.720 1.00 20.78 121 ILE A CA 1
ATOM 1002 C C . ILE A 1 129 ? 7.562 23.986 -29.976 1.00 18.35 121 ILE A C 1
ATOM 1003 O O . ILE A 1 129 ? 8.247 23.914 -31.004 1.00 22.93 121 ILE A O 1
ATOM 1008 N N . GLY A 1 130 ? 7.733 24.930 -29.052 1.00 18.03 122 GLY A N 1
ATOM 1009 C CA . GLY A 1 130 ? 8.843 25.879 -29.097 1.00 21.18 122 GLY A CA 1
ATOM 1010 C C . GLY A 1 130 ? 9.794 25.649 -27.932 1.00 18.90 122 GLY A C 1
ATOM 1011 O O . GLY A 1 130 ? 9.357 25.491 -26.789 1.00 20.80 122 GLY A O 1
ATOM 1012 N N . ILE A 1 131 ? 11.099 25.637 -28.236 1.00 16.71 123 ILE A N 1
ATOM 1013 C CA . ILE A 1 131 ? 12.144 25.430 -27.232 1.00 15.39 123 ILE A CA 1
ATOM 1014 C C . ILE A 1 131 ? 13.075 26.633 -27.264 1.00 20.74 123 ILE A C 1
ATOM 1015 O O . ILE A 1 131 ? 13.599 26.984 -28.327 1.00 19.17 123 ILE A O 1
ATOM 1020 N N . TYR A 1 132 ? 13.288 27.247 -26.104 1.00 16.92 124 TYR A N 1
ATOM 1021 C CA . TYR A 1 132 ? 14.241 28.339 -25.947 1.00 17.24 124 TYR A CA 1
ATOM 1022 C C . TYR A 1 132 ? 15.502 27.836 -25.259 1.00 21.97 124 TYR A C 1
ATOM 1023 O O . TYR A 1 132 ? 15.416 27.206 -24.201 1.00 24.48 124 TYR A O 1
ATOM 1032 N N . ILE A 1 133 ? 16.669 28.147 -25.834 1.00 20.11 125 ILE A N 1
ATOM 1033 C CA . ILE A 1 133 ? 17.955 27.755 -25.272 1.00 18.42 125 ILE A CA 1
ATOM 1034 C C . ILE A 1 133 ? 18.824 29.000 -25.144 1.00 23.54 125 ILE A C 1
ATOM 1035 O O . ILE A 1 133 ? 19.195 29.596 -26.160 1.00 23.89 125 ILE A O 1
ATOM 1040 N N . PRO A 1 134 ? 19.191 29.427 -23.935 1.00 24.47 126 PRO A N 1
ATOM 1041 C CA . PRO A 1 134 ? 20.082 30.592 -23.813 1.00 26.64 126 PRO A CA 1
ATOM 1042 C C . PRO A 1 134 ? 21.409 30.346 -24.513 1.00 27.40 126 PRO A C 1
ATOM 1043 O O . PRO A 1 134 ? 21.844 29.207 -24.694 1.00 27.77 126 PRO A O 1
ATOM 1047 N N . GLY A 1 135 ? 22.057 31.441 -24.909 1.00 25.67 127 GLY A N 1
ATOM 1048 C CA . GLY A 1 135 ? 23.358 31.401 -25.538 1.00 26.63 127 GLY A CA 1
ATOM 1049 C C . GLY A 1 135 ? 24.487 31.617 -24.551 1.00 32.87 127 GLY A C 1
ATOM 1050 O O . GLY A 1 135 ? 24.391 31.257 -23.371 1.00 35.87 127 GLY A O 1
ATOM 1051 N N . GLY A 1 136 ? 25.567 32.227 -25.035 1.00 34.13 128 GLY A N 1
ATOM 1052 C CA . GLY A 1 136 ? 26.760 32.447 -24.237 1.00 34.80 128 GLY A CA 1
ATOM 1053 C C . GLY A 1 136 ? 27.877 31.501 -24.635 1.00 42.01 128 GLY A C 1
ATOM 1054 O O . GLY A 1 136 ? 27.729 30.629 -25.498 1.00 41.72 128 GLY A O 1
ATOM 1055 N N . SER A 1 137 ? 29.025 31.677 -23.976 1.00 52.42 129 SER A N 1
ATOM 1056 C CA . SER A 1 137 ? 30.192 30.878 -24.339 1.00 62.79 129 SER A CA 1
ATOM 1057 C C . SER A 1 137 ? 30.099 29.438 -23.841 1.00 69.79 129 SER A C 1
ATOM 1058 O O . SER A 1 137 ? 30.737 28.556 -24.428 1.00 72.91 129 SER A O 1
ATOM 1061 N N . ALA A 1 138 ? 29.321 29.172 -22.784 1.00 69.72 130 ALA A N 1
ATOM 1062 C CA . ALA A 1 138 ? 29.187 27.823 -22.245 1.00 72.66 130 ALA A CA 1
ATOM 1063 C C . ALA A 1 138 ? 27.857 27.232 -22.687 1.00 71.54 130 ALA A C 1
ATOM 1064 O O . ALA A 1 138 ? 26.809 27.584 -22.126 1.00 69.64 130 ALA A O 1
ATOM 1066 N N . PRO A 1 139 ? 27.837 26.322 -23.662 1.00 86.47 131 PRO A N 1
ATOM 1067 C CA . PRO A 1 139 ? 26.563 25.839 -24.211 1.00 90.02 131 PRO A CA 1
ATOM 1068 C C . PRO A 1 139 ? 25.910 24.837 -23.271 1.00 78.91 131 PRO A C 1
ATOM 1069 O O . PRO A 1 139 ? 26.469 23.771 -23.006 1.00 88.51 131 PRO A O 1
ATOM 1073 N N . LEU A 1 140 ? 24.721 25.172 -22.766 1.00 66.23 132 LEU A N 1
ATOM 1074 C CA . LEU A 1 140 ? 23.945 24.191 -22.008 1.00 54.90 132 LEU A CA 1
ATOM 1075 C C . LEU A 1 140 ? 23.125 23.340 -22.981 1.00 38.32 132 LEU A C 1
ATOM 1076 O O . LEU A 1 140 ? 21.896 23.351 -23.004 1.00 46.37 132 LEU A O 1
ATOM 1081 N N . PHE A 1 141 ? 23.856 22.589 -23.811 1.00 29.96 133 PHE A N 1
ATOM 1082 C CA . PHE A 1 141 ? 23.250 21.719 -24.812 1.00 29.09 133 PHE A CA 1
ATOM 1083 C C . PHE A 1 141 ? 22.509 20.535 -24.195 1.00 25.58 133 PHE A C 1
ATOM 1084 O O . PHE A 1 141 ? 21.713 19.893 -24.886 1.00 27.04 133 PHE A O 1
ATOM 1092 N N . SER A 1 142 ? 22.778 20.202 -22.930 1.00 24.52 134 SER A N 1
ATOM 1093 C CA . SER A 1 142 ? 22.031 19.111 -22.301 1.00 22.61 134 SER A CA 1
ATOM 1094 C C . SER A 1 142 ? 20.535 19.421 -22.256 1.00 24.55 134 SER A C 1
ATOM 1095 O O . SER A 1 142 ? 19.701 18.508 -22.326 1.00 23.07 134 SER A O 1
ATOM 1098 N N . THR A 1 143 ? 20.169 20.701 -22.152 1.00 21.94 135 THR A N 1
ATOM 1099 C CA . THR A 1 143 ? 18.751 21.051 -22.160 1.00 18.08 135 THR A CA 1
ATOM 1100 C C . THR A 1 143 ? 18.088 20.706 -23.490 1.00 22.43 135 THR A C 1
ATOM 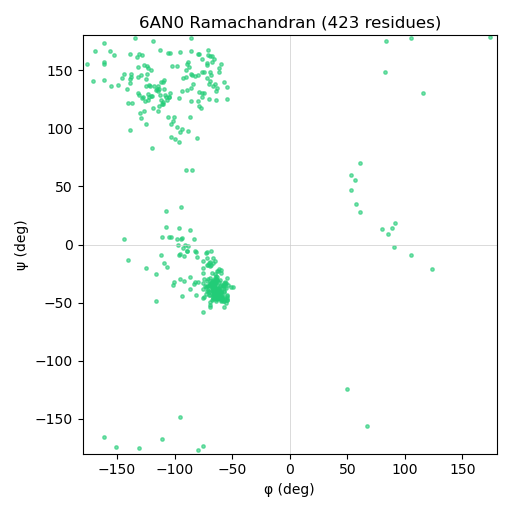1101 O O . THR A 1 143 ? 16.885 20.418 -23.530 1.00 20.73 135 THR A O 1
ATOM 1105 N N . VAL A 1 144 ? 18.846 20.734 -24.590 1.00 21.48 136 VAL A N 1
ATOM 1106 C CA . VAL A 1 144 ? 18.293 20.315 -25.876 1.00 23.06 136 VAL A CA 1
ATOM 1107 C C . VAL A 1 144 ? 17.803 18.872 -25.798 1.00 20.39 136 VAL A C 1
ATOM 1108 O O . VAL A 1 144 ? 16.700 18.549 -26.257 1.00 20.91 136 VAL A O 1
ATOM 1112 N N . LEU A 1 145 ? 18.615 17.982 -25.213 1.00 20.16 137 LEU A N 1
ATOM 1113 C CA . LEU A 1 145 ? 18.178 16.593 -25.039 1.00 19.80 137 LEU A CA 1
ATOM 1114 C C . LEU A 1 145 ? 16.941 16.499 -24.155 1.00 24.61 137 LEU A C 1
ATOM 1115 O O . LEU A 1 145 ? 16.008 15.740 -24.455 1.00 21.49 137 LEU A O 1
ATOM 1120 N N . MET A 1 146 ? 16.924 17.253 -23.052 1.00 19.90 138 MET A N 1
ATOM 1121 C CA . MET A 1 146 ? 15.861 17.129 -22.054 1.00 19.53 138 MET A CA 1
ATOM 1122 C C . MET A 1 146 ? 14.498 17.546 -22.600 1.00 23.90 138 MET A C 1
ATOM 1123 O O . MET A 1 146 ? 13.462 17.051 -22.134 1.00 20.85 138 MET A O 1
ATOM 1128 N N . LEU A 1 147 ? 14.467 18.499 -23.524 1.00 19.58 139 LEU A N 1
ATOM 1129 C CA . LEU A 1 147 ? 13.209 18.999 -24.064 1.00 18.25 139 LEU A CA 1
ATOM 1130 C C . LEU A 1 147 ? 12.899 18.423 -25.433 1.00 19.48 139 LEU A C 1
ATOM 1131 O O . LEU A 1 147 ? 11.735 18.133 -25.726 1.00 22.14 139 LEU A O 1
ATOM 1136 N N . GLY A 1 148 ? 13.932 18.199 -26.248 1.00 19.29 140 GLY A N 1
ATOM 1137 C CA . GLY A 1 148 ? 13.709 17.679 -27.590 1.00 18.40 140 GLY A CA 1
ATOM 1138 C C . GLY A 1 148 ? 13.305 16.213 -27.609 1.00 20.02 140 GLY A C 1
ATOM 1139 O O . GLY A 1 148 ? 12.495 15.797 -28.441 1.00 22.04 140 GLY A O 1
ATOM 1140 N N . ILE A 1 149 ? 13.864 15.407 -26.711 1.00 21.90 141 ILE A N 1
ATOM 1141 C CA . ILE A 1 149 ? 13.623 13.963 -26.783 1.00 22.79 141 ILE A CA 1
ATOM 1142 C C . ILE A 1 149 ? 12.170 13.648 -26.419 1.00 22.07 141 ILE A C 1
ATOM 1143 O O . ILE A 1 149 ? 11.509 12.897 -27.160 1.00 23.39 141 ILE A O 1
ATOM 1148 N N . PRO A 1 150 ? 11.614 14.153 -25.314 1.00 18.10 142 PRO A N 1
ATOM 1149 C CA . PRO A 1 150 ? 10.209 13.816 -25.040 1.00 19.11 142 PRO A CA 1
ATOM 1150 C C . PRO A 1 150 ? 9.249 14.422 -26.053 1.00 17.69 142 PRO A C 1
ATOM 1151 O O . PRO A 1 150 ? 8.199 13.824 -26.328 1.00 19.30 142 PRO A O 1
ATOM 1155 N N . ALA A 1 151 ? 9.576 15.591 -26.622 1.00 17.11 143 ALA A N 1
ATOM 1156 C CA . ALA A 1 151 ? 8.765 16.120 -27.715 1.00 18.33 143 ALA A CA 1
ATOM 1157 C C . ALA A 1 151 ? 8.696 15.135 -28.874 1.00 22.95 143 ALA A C 1
ATOM 1158 O O . ALA A 1 151 ? 7.626 14.916 -29.453 1.00 20.94 143 ALA A O 1
ATOM 1160 N N . GLN A 1 152 ? 9.836 14.552 -29.248 1.00 18.90 144 GLN A N 1
ATOM 1161 C CA . GLN A 1 152 ? 9.836 13.589 -30.343 1.00 21.77 144 GLN A CA 1
ATOM 1162 C C . GLN A 1 152 ? 9.050 12.342 -29.971 1.00 20.50 144 GLN A C 1
ATOM 1163 O O . GLN A 1 152 ? 8.251 11.848 -30.773 1.00 20.90 144 GLN A O 1
ATOM 1169 N N . LEU A 1 153 ? 9.229 11.849 -28.744 1.00 21.46 145 LEU A N 1
ATOM 1170 C CA . LEU A 1 153 ? 8.539 10.639 -28.314 1.00 18.17 145 LEU A CA 1
ATOM 1171 C C . LEU A 1 153 ? 7.032 10.821 -28.285 1.00 21.36 145 LEU A C 1
ATOM 1172 O O . LEU A 1 153 ? 6.287 9.871 -28.565 1.00 23.41 145 LEU A O 1
ATOM 1177 N N . ALA A 1 154 ? 6.570 12.023 -27.931 1.00 18.43 146 ALA A N 1
ATOM 1178 C CA . ALA A 1 154 ? 5.144 12.327 -27.909 1.00 21.35 146 ALA A CA 1
ATOM 1179 C C . ALA A 1 154 ? 4.526 12.375 -29.303 1.00 23.72 146 ALA A C 1
ATOM 1180 O O . ALA A 1 154 ? 3.297 12.286 -29.423 1.00 22.26 146 ALA A O 1
ATOM 1182 N N . GLY A 1 155 ? 5.336 12.520 -30.348 1.00 24.37 147 GLY A N 1
ATOM 1183 C CA . GLY A 1 155 ? 4.807 12.663 -31.694 1.00 21.83 147 GLY A CA 1
ATOM 1184 C C . GLY A 1 155 ? 4.564 14.093 -32.123 1.00 19.06 147 GLY A C 1
ATOM 1185 O O . GLY A 1 155 ? 3.806 14.321 -33.074 1.00 22.57 147 GLY A O 1
ATOM 1186 N N . CYS A 1 156 ? 5.175 15.064 -31.448 1.00 19.56 148 CYS A N 1
ATOM 1187 C CA . CYS A 1 156 ? 5.023 16.467 -31.827 1.00 20.33 148 CYS A CA 1
ATOM 1188 C C . CYS A 1 156 ? 5.624 16.703 -33.215 1.00 29.48 148 CYS A C 1
ATOM 1189 O O . CYS A 1 156 ? 6.797 16.401 -33.446 1.00 27.59 148 CYS A O 1
ATOM 1192 N N . LYS A 1 157 ? 4.816 17.239 -34.134 1.00 25.17 149 LYS A N 1
ATOM 1193 C CA . LYS A 1 157 ? 5.198 17.269 -35.544 1.00 29.01 149 LYS A CA 1
ATOM 1194 C C . LYS A 1 157 ? 6.123 18.433 -35.884 1.00 27.83 149 LYS A C 1
ATOM 1195 O O . LYS A 1 157 ? 6.957 18.319 -36.793 1.00 25.53 149 LYS A O 1
ATOM 1197 N N . ASN A 1 158 ? 5.977 19.559 -35.203 1.00 22.49 150 ASN A N 1
ATOM 1198 C CA . ASN A 1 158 ? 6.724 20.776 -35.526 1.00 26.80 150 ASN A CA 1
ATOM 1199 C C . ASN A 1 158 ? 7.457 21.224 -34.265 1.00 25.14 150 ASN A C 1
ATOM 1200 O O . ASN A 1 158 ? 6.842 21.787 -33.348 1.00 25.36 150 ASN A O 1
ATOM 1205 N N . ILE A 1 159 ? 8.765 20.989 -34.211 1.00 21.69 151 ILE A N 1
ATOM 1206 C CA . ILE A 1 159 ? 9.583 21.412 -33.073 1.00 18.95 151 ILE A CA 1
ATOM 1207 C C . ILE A 1 159 ? 10.487 22.550 -33.527 1.00 23.51 151 ILE A C 1
ATOM 1208 O O . ILE A 1 159 ? 11.273 22.390 -34.467 1.00 23.35 151 ILE A O 1
ATOM 1213 N N . THR A 1 160 ? 10.384 23.690 -32.852 1.00 18.47 152 THR A N 1
ATOM 1214 C CA . THR A 1 160 ? 11.194 24.862 -33.139 1.00 22.82 152 THR A CA 1
ATOM 1215 C C . THR A 1 160 ? 12.179 25.060 -32.000 1.00 22.09 152 THR A C 1
ATOM 1216 O O . THR A 1 160 ? 11.824 24.870 -30.834 1.00 22.89 152 THR A O 1
ATOM 1220 N N . LEU A 1 161 ? 13.421 25.427 -32.330 1.00 20.27 153 LEU A N 1
ATOM 1221 C CA . LEU A 1 161 ? 14.406 25.782 -31.310 1.00 20.92 153 LEU A CA 1
ATOM 1222 C C . LEU A 1 161 ? 14.969 27.162 -31.630 1.00 19.96 153 LEU A C 1
ATOM 1223 O O . LEU A 1 161 ? 15.486 27.373 -32.731 1.00 19.82 153 LEU A O 1
ATOM 1228 N N . CYS A 1 162 ? 14.860 28.094 -30.678 1.00 18.24 154 CYS A N 1
ATOM 1229 C CA . CYS A 1 162 ? 15.437 29.435 -30.775 1.00 25.05 154 CYS A CA 1
ATOM 1230 C C . CYS A 1 162 ? 16.606 29.564 -29.808 1.00 22.30 154 CYS A C 1
ATOM 1231 O O . CYS A 1 162 ? 16.481 29.215 -28.630 1.00 20.17 154 CYS A O 1
ATOM 1234 N N . THR A 1 163 ? 17.719 30.119 -30.291 1.00 20.75 155 THR A N 1
ATOM 1235 C CA . THR A 1 163 ? 18.889 30.336 -29.444 1.00 20.99 155 THR A CA 1
ATOM 1236 C C . THR A 1 163 ? 19.684 31.477 -30.056 1.00 20.73 155 THR A C 1
ATOM 1237 O O . THR A 1 163 ? 19.801 31.533 -31.289 1.00 23.42 155 THR A O 1
ATOM 1241 N N . PRO A 1 164 ? 20.181 32.423 -29.262 1.00 25.42 156 PRO A N 1
ATOM 1242 C CA . PRO A 1 164 ? 20.714 33.675 -29.835 1.00 21.30 156 PRO A CA 1
ATOM 1243 C C . PRO A 1 164 ? 22.115 33.499 -30.393 1.00 28.99 156 PRO A C 1
ATOM 1244 O O . PRO A 1 164 ? 22.921 32.723 -29.860 1.00 27.80 156 PRO A O 1
ATOM 1248 N N . PRO A 1 165 ? 22.442 34.214 -31.467 1.00 23.79 157 PRO A N 1
ATOM 1249 C CA . PRO A 1 165 ? 23.796 34.158 -32.025 1.00 28.44 157 PRO A CA 1
ATOM 1250 C C . PRO A 1 165 ? 24.790 34.956 -31.197 1.00 31.48 157 PRO A C 1
ATOM 1251 O O . PRO A 1 165 ? 24.435 35.859 -30.435 1.00 29.42 157 PRO A O 1
ATOM 1255 N N . ASP A 1 166 ? 26.065 34.626 -31.381 1.00 28.59 158 ASP A N 1
ATOM 1256 C CA . ASP A 1 166 ? 27.102 35.503 -30.868 1.00 30.88 158 ASP A CA 1
ATOM 1257 C C . ASP A 1 166 ? 27.283 36.676 -31.839 1.00 31.18 158 ASP A C 1
ATOM 1258 O O . ASP A 1 166 ? 26.559 36.806 -32.831 1.00 29.75 158 ASP A O 1
ATOM 1263 N N . GLU A 1 167 ? 28.247 37.552 -31.557 1.00 33.13 159 GLU A N 1
ATOM 1264 C CA . GLU A 1 167 ? 28.383 38.763 -32.362 1.00 41.44 159 GLU A CA 1
ATOM 1265 C C . GLU A 1 167 ? 28.801 38.468 -33.796 1.00 45.56 159 GLU A C 1
ATOM 1266 O O . GLU A 1 167 ? 28.658 39.338 -34.661 1.00 38.86 159 GLU A O 1
ATOM 1272 N N . SER A 1 168 ? 29.295 37.268 -34.074 1.00 39.54 160 SER A N 1
ATOM 1273 C CA . SER A 1 168 ? 29.650 36.887 -35.431 1.00 41.05 160 SER A CA 1
ATOM 1274 C C . SER A 1 168 ? 28.527 36.150 -36.144 1.00 39.57 160 SER A C 1
ATOM 1275 O O . SER A 1 168 ? 28.722 35.699 -37.280 1.00 38.77 160 SER A O 1
ATOM 1278 N N . GLY A 1 169 ? 27.363 36.022 -35.509 1.00 29.49 161 GLY A N 1
ATOM 1279 C CA . GLY A 1 169 ? 26.236 35.317 -36.081 1.00 30.66 161 GLY A CA 1
ATOM 1280 C C . GLY A 1 169 ? 26.215 33.815 -35.872 1.00 35.29 161 GLY A C 1
ATOM 1281 O O . GLY A 1 169 ? 25.352 33.141 -36.448 1.00 36.13 161 GLY A O 1
ATOM 1282 N N . ASN A 1 170 ? 27.099 33.270 -35.043 1.00 32.89 162 ASN A N 1
ATOM 1283 C CA . ASN A 1 170 ? 27.235 31.825 -34.918 1.00 28.99 162 ASN A CA 1
ATOM 1284 C C . ASN A 1 170 ? 26.565 31.282 -33.659 1.00 27.40 162 ASN A C 1
ATOM 1285 O O . ASN A 1 170 ? 26.394 31.986 -32.661 1.00 33.14 162 ASN A O 1
ATOM 1290 N N . ILE A 1 171 ? 26.167 30.008 -33.736 1.00 28.36 163 ILE A N 1
ATOM 1291 C CA . ILE A 1 171 ? 25.614 29.247 -32.622 1.00 23.88 163 ILE A CA 1
ATOM 1292 C C . ILE A 1 171 ? 26.650 28.210 -32.209 1.00 34.33 163 ILE A C 1
ATOM 1293 O O . ILE A 1 171 ? 27.321 27.627 -33.070 1.00 31.54 163 ILE A O 1
ATOM 1298 N N . ASN A 1 172 ? 26.778 27.976 -30.903 1.00 26.46 164 ASN A N 1
ATOM 1299 C CA . ASN A 1 172 ? 27.768 27.025 -30.415 1.00 33.03 164 ASN A CA 1
ATOM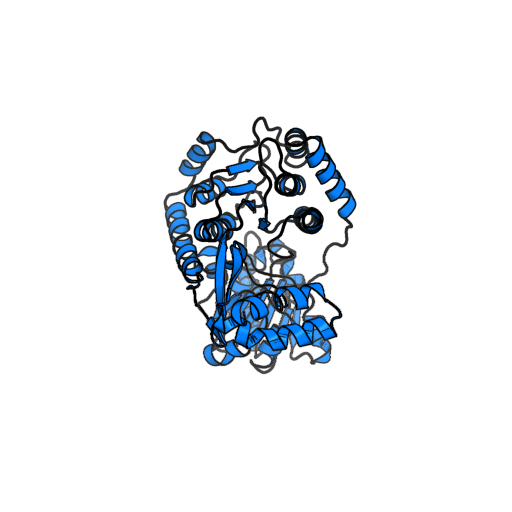 1300 C C . ASN A 1 172 ? 27.575 25.666 -31.092 1.00 24.26 164 ASN A C 1
ATOM 1301 O O . ASN A 1 172 ? 26.439 25.194 -31.210 1.00 26.72 164 ASN A O 1
ATOM 1306 N N . PRO A 1 173 ? 28.654 25.014 -31.538 1.00 25.45 165 PRO A N 1
ATOM 1307 C CA . PRO A 1 173 ? 28.498 23.760 -32.301 1.00 25.29 165 PRO A CA 1
ATOM 1308 C C . PRO A 1 173 ? 27.829 22.640 -31.532 1.00 30.39 165 PRO A C 1
ATOM 1309 O O . PRO A 1 173 ? 27.141 21.815 -32.149 1.00 29.84 165 PRO A O 1
ATOM 1313 N N . ALA A 1 174 ? 28.022 22.563 -30.211 1.00 26.24 166 ALA A N 1
ATOM 1314 C CA . ALA A 1 174 ? 27.373 21.497 -29.440 1.00 22.95 166 ALA A CA 1
ATOM 1315 C C . ALA A 1 174 ? 25.858 21.634 -29.429 1.00 24.37 166 ALA A C 1
ATOM 1316 O O . ALA A 1 174 ? 25.141 20.621 -29.391 1.00 24.66 166 ALA A O 1
ATOM 1318 N N . ILE A 1 175 ? 25.337 22.861 -29.439 1.00 21.85 167 ILE A N 1
ATOM 1319 C CA . ILE A 1 175 ? 23.890 23.033 -29.516 1.00 20.63 167 ILE A CA 1
ATOM 1320 C C . ILE A 1 175 ? 23.362 22.503 -30.842 1.00 22.09 167 ILE A C 1
ATOM 1321 O O . ILE A 1 175 ? 22.369 21.763 -30.883 1.00 20.59 167 ILE A O 1
ATOM 1326 N N . LEU A 1 176 ? 23.998 22.905 -31.949 1.00 22.78 168 LEU A N 1
ATOM 1327 C CA . LEU A 1 176 ? 23.510 22.501 -33.266 1.00 28.28 168 LEU A CA 1
ATOM 1328 C C . LEU A 1 176 ? 23.659 20.999 -33.463 1.00 26.24 168 LEU A C 1
ATOM 1329 O O . LEU A 1 176 ? 22.747 20.341 -33.982 1.00 25.18 168 LEU A O 1
ATOM 1334 N N . TYR A 1 177 ? 24.810 20.444 -33.065 1.00 23.78 169 TYR A N 1
ATOM 1335 C CA . TYR A 1 177 ? 25.003 19.000 -33.148 1.00 29.81 169 TYR A CA 1
ATOM 1336 C C . TYR A 1 177 ? 23.901 18.258 -32.400 1.00 30.44 169 TYR A C 1
ATOM 1337 O O . TYR A 1 177 ? 23.284 17.327 -32.936 1.00 28.22 169 TYR A O 1
ATOM 1346 N N . THR A 1 178 ? 23.651 18.656 -31.147 1.00 21.47 170 THR A N 1
ATOM 1347 C CA . THR A 1 178 ? 22.692 17.953 -30.304 1.00 22.18 170 THR A CA 1
ATOM 1348 C C . THR A 1 178 ? 21.265 18.101 -30.826 1.00 25.71 170 THR A C 1
ATOM 1349 O O . THR A 1 178 ? 20.500 17.131 -30.819 1.00 21.91 170 THR A O 1
ATOM 1353 N N . ALA A 1 179 ? 20.878 19.296 -31.289 1.00 21.24 171 ALA A N 1
ATOM 1354 C CA . ALA A 1 179 ? 19.533 19.443 -31.845 1.00 20.34 171 ALA A CA 1
ATOM 1355 C C . ALA A 1 179 ? 19.375 18.617 -33.112 1.00 26.35 171 ALA A C 1
ATOM 1356 O O . ALA A 1 179 ? 18.353 17.946 -33.297 1.00 25.70 171 ALA A O 1
ATOM 1358 N N . ASN A 1 180 ? 20.385 18.637 -33.985 1.00 26.11 172 ASN A N 1
ATOM 1359 C CA . ASN A 1 180 ? 20.304 17.859 -35.216 1.00 28.05 172 ASN A CA 1
ATOM 1360 C C . ASN A 1 180 ? 20.263 16.363 -34.925 1.00 28.75 172 ASN A C 1
ATOM 1361 O O . ASN A 1 180 ? 19.542 15.616 -35.601 1.00 30.98 172 ASN A O 1
ATOM 1366 N N . LEU A 1 181 ? 21.014 15.915 -33.908 1.00 24.44 173 LEU A N 1
ATOM 1367 C CA . LEU A 1 181 ? 21.044 14.501 -33.525 1.00 28.47 173 LEU A CA 1
ATOM 1368 C C . LEU A 1 181 ? 19.647 13.955 -33.250 1.00 32.59 173 LEU A C 1
ATOM 1369 O O . LEU A 1 181 ? 19.310 12.841 -33.670 1.00 27.87 173 LEU A O 1
ATOM 1374 N N . ILE A 1 182 ? 18.829 14.709 -32.516 1.00 26.06 174 ILE A N 1
ATOM 1375 C CA . ILE A 1 182 ? 17.524 14.211 -32.096 1.00 30.80 174 ILE A CA 1
ATOM 1376 C C . ILE A 1 182 ? 16.435 14.693 -33.048 1.00 28.16 174 ILE A C 1
ATOM 1377 O O . ILE A 1 182 ? 15.238 14.606 -32.747 1.00 30.67 174 ILE A O 1
ATOM 1382 N N . GLY A 1 183 ? 16.842 15.196 -34.208 1.00 24.60 175 GLY A N 1
ATOM 1383 C CA . GLY A 1 183 ? 15.928 15.425 -35.310 1.00 29.48 175 GLY A CA 1
ATOM 1384 C C . GLY A 1 183 ? 15.252 16.775 -35.350 1.00 32.14 175 GLY A C 1
ATOM 1385 O O . GLY A 1 183 ? 14.274 16.937 -36.092 1.00 27.01 175 GLY A O 1
ATOM 1386 N N . ILE A 1 184 ? 15.726 17.746 -34.580 1.00 25.33 176 ILE A N 1
ATOM 1387 C CA . ILE A 1 184 ? 15.192 19.100 -34.670 1.00 21.37 176 ILE A CA 1
ATOM 1388 C C . ILE A 1 184 ? 15.806 19.762 -35.899 1.00 28.95 176 ILE A C 1
ATOM 1389 O O . ILE A 1 184 ? 17.032 19.888 -35.999 1.00 30.41 176 ILE A O 1
ATOM 1394 N N . LYS A 1 185 ? 14.956 20.167 -36.854 1.00 23.05 177 LYS A N 1
ATOM 1395 C CA . LYS A 1 185 ? 15.431 20.774 -38.089 1.00 30.04 177 LYS A CA 1
ATOM 1396 C C . LYS A 1 185 ? 15.148 22.264 -38.198 1.00 30.86 177 LYS A C 1
ATOM 1397 O O . LYS A 1 185 ? 15.748 22.924 -39.049 1.00 32.48 177 LYS A O 1
ATOM 1403 N N . ASN A 1 186 ? 14.257 22.805 -37.375 1.00 24.84 178 ASN A N 1
ATOM 1404 C CA . ASN A 1 186 ? 13.850 24.210 -37.447 1.00 27.50 178 ASN A CA 1
ATOM 1405 C C . ASN A 1 186 ? 14.567 24.946 -36.322 1.00 21.05 178 ASN A C 1
ATOM 1406 O O . ASN A 1 186 ? 14.070 25.027 -35.202 1.00 25.14 178 ASN A O 1
ATOM 1411 N N . ILE A 1 187 ? 15.741 25.501 -36.632 1.00 24.28 179 ILE A N 1
ATOM 1412 C CA . ILE A 1 187 ? 16.600 26.149 -35.646 1.00 22.35 179 ILE A CA 1
ATOM 1413 C C . ILE A 1 187 ? 16.799 27.594 -36.073 1.00 23.05 179 ILE A C 1
ATOM 1414 O O . ILE A 1 187 ? 17.193 27.856 -37.217 1.00 24.54 179 ILE A O 1
ATOM 1419 N N . TYR A 1 188 ? 16.542 28.523 -35.153 1.00 23.80 180 TYR A N 1
ATOM 1420 C CA . TYR A 1 188 ? 16.504 29.941 -35.462 1.00 25.11 180 TYR A CA 1
ATOM 1421 C C . TYR A 1 188 ? 17.455 30.715 -34.562 1.00 27.54 180 TYR A C 1
ATOM 1422 O O . TYR A 1 188 ? 17.502 30.497 -33.344 1.00 25.14 180 TYR A O 1
ATOM 1431 N N . LYS A 1 189 ? 18.187 31.640 -35.175 1.00 25.40 181 LYS A N 1
ATOM 1432 C CA . LYS A 1 189 ? 19.111 32.530 -34.472 1.00 20.99 181 LYS A CA 1
ATOM 1433 C C . LYS A 1 189 ? 18.298 33.667 -33.863 1.00 28.42 181 LYS A C 1
ATOM 1434 O O . LYS A 1 189 ? 18.065 34.695 -34.497 1.00 31.35 181 LYS A O 1
ATOM 1440 N N . ALA A 1 190 ? 17.866 33.484 -32.617 1.00 24.27 182 ALA A N 1
ATOM 1441 C CA . ALA A 1 190 ? 17.031 34.477 -31.947 1.00 26.42 182 ALA A CA 1
ATOM 1442 C C . ALA A 1 190 ? 17.070 34.236 -30.449 1.00 21.98 182 ALA A C 1
ATOM 1443 O O . ALA A 1 190 ? 17.044 33.085 -30.000 1.00 23.61 182 ALA A O 1
ATOM 1445 N N . GLY A 1 191 ? 17.097 35.322 -29.675 1.00 25.55 183 GLY A N 1
ATOM 1446 C CA . GLY A 1 191 ? 17.098 35.219 -28.231 1.00 24.52 183 GLY A CA 1
ATOM 1447 C C . GLY A 1 191 ? 16.110 36.181 -27.597 1.00 22.90 183 GLY A C 1
ATOM 1448 O O . GLY A 1 191 ? 15.451 36.971 -28.277 1.00 23.72 183 GLY A O 1
ATOM 1449 N N . GLY A 1 192 ? 16.031 36.092 -26.270 1.00 22.12 184 GLY A N 1
ATOM 1450 C CA . GLY A 1 192 ? 15.387 37.122 -25.464 1.00 27.56 184 GLY A CA 1
ATOM 1451 C C . GLY A 1 192 ? 13.883 37.229 -25.677 1.00 21.66 184 GLY A C 1
ATOM 1452 O O . GLY A 1 192 ? 13.208 36.281 -26.080 1.00 18.83 184 GLY A O 1
ATOM 1453 N N . ILE A 1 193 ? 13.358 38.424 -25.368 1.00 22.90 185 ILE A N 1
ATOM 1454 C CA . ILE A 1 193 ? 11.920 38.657 -25.499 1.00 23.11 185 ILE A CA 1
ATOM 1455 C C . ILE A 1 193 ? 11.475 38.439 -26.941 1.00 21.49 185 ILE A C 1
ATOM 1456 O O . ILE A 1 193 ? 10.407 37.865 -27.196 1.00 22.27 185 ILE A O 1
ATOM 1461 N N . GLN A 1 194 ? 12.284 38.895 -27.907 1.00 23.84 186 GLN A N 1
ATOM 1462 C CA . GLN A 1 194 ? 11.875 38.806 -29.305 1.00 21.29 186 GLN A CA 1
ATOM 1463 C C . GLN A 1 194 ? 11.753 37.360 -29.776 1.00 25.64 186 GLN A C 1
ATOM 1464 O O . GLN A 1 194 ? 10.861 37.052 -30.576 1.00 21.97 186 GLN A O 1
ATOM 1470 N N . ALA A 1 195 ? 12.600 36.452 -29.275 1.00 18.98 187 ALA A N 1
ATOM 1471 C CA . ALA A 1 195 ? 12.436 35.040 -29.610 1.00 21.65 187 ALA A CA 1
ATOM 1472 C C . ALA A 1 195 ? 11.129 34.488 -29.054 1.00 23.29 187 ALA A C 1
ATOM 1473 O O . ALA A 1 195 ? 10.402 33.769 -29.753 1.00 20.07 187 ALA A O 1
ATOM 1475 N N . ILE A 1 196 ? 10.821 34.799 -27.790 1.00 20.56 188 ILE A N 1
ATOM 1476 C CA . ILE A 1 196 ? 9.559 34.341 -27.203 1.00 18.68 188 ILE A CA 1
ATOM 1477 C C . ILE A 1 196 ? 8.380 34.904 -27.990 1.00 23.27 188 ILE A C 1
ATOM 1478 O O . ILE A 1 196 ? 7.384 34.207 -28.236 1.00 21.83 188 ILE A O 1
ATOM 1483 N N . GLY A 1 197 ? 8.474 36.175 -28.396 1.00 23.69 189 GLY A N 1
ATOM 1484 C CA . GLY A 1 197 ? 7.398 36.785 -29.164 1.00 19.82 189 GLY A CA 1
ATOM 1485 C C . GLY A 1 197 ? 7.232 36.140 -30.526 1.00 24.54 189 GLY A C 1
ATOM 1486 O O . GLY A 1 197 ? 6.106 35.916 -30.989 1.00 24.22 189 GLY A O 1
ATOM 1487 N N . ALA A 1 198 ? 8.351 35.804 -31.173 1.00 18.92 190 ALA A N 1
ATOM 1488 C CA . ALA A 1 198 ? 8.277 35.124 -32.459 1.00 21.28 190 ALA A CA 1
ATOM 1489 C C . ALA A 1 198 ? 7.573 33.772 -32.326 1.00 18.27 190 ALA A C 1
ATOM 1490 O O . ALA A 1 198 ? 6.754 33.404 -33.176 1.00 22.32 190 ALA A O 1
ATOM 1492 N N . MET A 1 199 ? 7.862 33.024 -31.266 1.00 18.22 191 MET A N 1
ATOM 1493 C CA . MET A 1 199 ? 7.167 31.748 -31.096 1.00 20.30 191 MET A CA 1
ATOM 1494 C C . MET A 1 199 ? 5.735 31.925 -30.618 1.00 22.59 191 MET A C 1
ATOM 1495 O O . MET A 1 199 ? 4.912 31.027 -30.815 1.00 24.18 191 MET A O 1
ATOM 1500 N N . THR A 1 200 ? 5.410 33.076 -30.035 1.00 20.86 192 THR A N 1
ATOM 1501 C CA . THR A 1 200 ? 4.051 33.329 -29.568 1.00 20.88 192 THR A CA 1
ATOM 1502 C C . THR A 1 200 ? 3.138 33.775 -30.702 1.00 23.73 192 THR A C 1
ATOM 1503 O O . THR A 1 200 ? 1.999 33.308 -30.806 1.00 24.71 192 THR A O 1
ATOM 1507 N N . PHE A 1 201 ? 3.611 34.666 -31.568 1.00 20.99 193 PHE A N 1
ATOM 1508 C CA . PHE A 1 201 ? 2.756 35.210 -32.615 1.00 25.49 193 PHE A CA 1
ATOM 1509 C C . PHE A 1 201 ? 3.081 34.670 -33.997 1.00 28.98 193 PHE A C 1
ATOM 1510 O O . PHE A 1 201 ? 2.225 34.741 -34.885 1.00 26.39 193 PHE A O 1
ATOM 1518 N N . GLY A 1 202 ? 4.274 34.117 -34.191 1.00 25.54 194 GLY A N 1
ATOM 1519 C CA . GLY A 1 202 ? 4.696 33.660 -35.504 1.00 23.10 194 GLY A CA 1
ATOM 1520 C C . GLY A 1 202 ? 5.241 34.792 -36.350 1.00 28.58 194 GLY A C 1
ATOM 1521 O O . GLY A 1 202 ? 4.821 35.939 -36.196 1.00 26.34 194 GLY A O 1
ATOM 1522 N N . THR A 1 203 ? 6.192 34.493 -37.225 1.00 21.79 195 THR A N 1
ATOM 1523 C CA . THR A 1 203 ? 6.6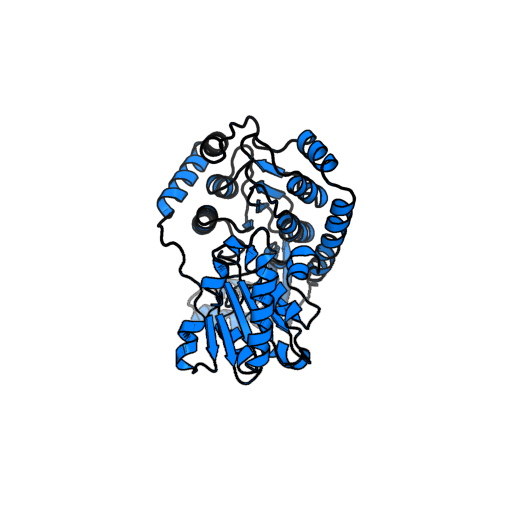60 35.431 -38.239 1.00 27.67 195 THR A CA 1
ATOM 1524 C C . THR A 1 203 ? 6.668 34.710 -39.578 1.00 32.01 195 THR A C 1
ATOM 1525 O O . THR A 1 203 ? 6.245 33.553 -39.682 1.00 31.75 195 THR A O 1
ATOM 1529 N N . GLU A 1 204 ? 7.165 35.395 -40.612 1.00 30.53 196 GLU A N 1
ATOM 1530 C CA . GLU A 1 204 ? 7.303 34.748 -41.910 1.00 28.91 196 GLU A CA 1
ATOM 1531 C C . GLU A 1 204 ? 8.184 33.507 -41.826 1.00 34.50 196 GLU A C 1
ATOM 1532 O O . GLU A 1 204 ? 7.928 32.520 -42.521 1.00 36.05 196 GLU A O 1
ATOM 1538 N N . THR A 1 205 ? 9.212 33.528 -40.979 1.00 29.24 197 THR A N 1
ATOM 1539 C CA . THR A 1 205 ? 10.153 32.415 -40.891 1.00 31.48 197 THR A CA 1
ATOM 1540 C C . THR A 1 205 ? 9.816 31.417 -39.790 1.00 39.48 197 THR A C 1
ATOM 1541 O O . THR A 1 205 ? 10.108 30.224 -39.939 1.00 34.79 197 THR A O 1
ATOM 1545 N N . ILE A 1 206 ? 9.190 31.856 -38.704 1.00 35.26 198 ILE A N 1
ATOM 1546 C CA . ILE A 1 206 ? 8.962 31.012 -37.534 1.00 26.44 198 ILE A CA 1
ATOM 1547 C C . ILE A 1 206 ? 7.461 30.811 -37.386 1.00 32.88 198 ILE A C 1
ATOM 1548 O O . ILE A 1 206 ? 6.720 31.770 -37.146 1.00 31.99 198 ILE A O 1
ATOM 1553 N N . GLU A 1 207 ? 7.003 29.568 -37.543 1.00 26.48 199 GLU A N 1
ATOM 1554 C CA . GLU A 1 207 ? 5.608 29.252 -37.266 1.00 31.64 199 GLU A CA 1
ATOM 1555 C C . GLU A 1 207 ? 5.370 29.291 -35.762 1.00 29.63 199 GLU A C 1
ATOM 1556 O O . GLU A 1 207 ? 6.233 28.900 -34.972 1.00 29.95 199 GLU A O 1
ATOM 1558 N N . LYS A 1 208 ? 4.197 29.763 -35.361 1.00 25.35 200 LYS A N 1
ATOM 1559 C CA . LYS A 1 208 ? 3.973 29.969 -33.942 1.00 24.82 200 LYS A CA 1
ATOM 1560 C C . LYS A 1 208 ? 3.770 28.642 -33.227 1.00 27.07 200 LYS A C 1
ATOM 1561 O O . LYS A 1 208 ? 3.240 27.675 -33.788 1.00 23.55 200 LYS A O 1
ATOM 1567 N N . ALA A 1 209 ? 4.207 28.621 -31.975 1.00 19.12 201 ALA A N 1
ATOM 1568 C CA . ALA A 1 209 ? 4.147 27.466 -31.098 1.00 21.15 201 ALA A CA 1
ATOM 1569 C C . ALA A 1 209 ? 2.812 27.404 -30.362 1.00 17.64 201 ALA A C 1
ATOM 1570 O O . ALA A 1 209 ? 2.164 28.427 -30.118 1.00 19.71 201 ALA A O 1
ATOM 1572 N N . ASP A 1 210 ? 2.399 26.183 -30.004 1.00 18.41 202 ASP A N 1
ATOM 1573 C CA . ASP A 1 210 ? 1.296 26.010 -29.064 1.00 18.62 202 ASP A CA 1
ATOM 1574 C C . ASP A 1 210 ? 1.762 26.029 -27.616 1.00 17.46 202 ASP A C 1
ATOM 1575 O O . ASP A 1 210 ? 0.985 26.393 -26.726 1.00 18.83 202 ASP A O 1
ATOM 1580 N N . LYS A 1 211 ? 3.009 25.632 -27.370 1.00 18.06 203 LYS A N 1
ATOM 1581 C CA . LYS A 1 211 ? 3.572 25.576 -26.025 1.00 16.06 203 LYS A CA 1
ATOM 1582 C C . LYS A 1 211 ? 5.069 25.849 -26.127 1.00 19.70 203 LYS A C 1
ATOM 1583 O O . LYS A 1 211 ? 5.735 25.329 -27.029 1.00 19.58 203 LYS A O 1
ATOM 1589 N N . ILE A 1 212 ? 5.590 26.663 -25.202 1.00 16.41 204 ILE A N 1
ATOM 1590 C CA . ILE A 1 212 ? 6.996 27.070 -25.193 1.00 16.17 204 ILE A CA 1
ATOM 1591 C C . ILE A 1 212 ? 7.673 26.532 -23.937 1.00 18.44 204 ILE A C 1
ATOM 1592 O O . ILE A 1 212 ? 7.148 26.688 -22.829 1.00 20.28 204 ILE A O 1
ATOM 1597 N N . PHE A 1 213 ? 8.851 25.929 -24.117 1.00 18.93 205 PHE A N 1
ATOM 1598 C CA . PHE A 1 213 ? 9.632 25.291 -23.064 1.00 17.44 205 PHE A CA 1
ATOM 1599 C C . PHE A 1 213 ? 11.002 25.947 -22.937 1.00 24.43 205 PHE A C 1
ATOM 1600 O O . PHE A 1 213 ? 11.581 26.395 -23.931 1.00 22.51 205 PHE A O 1
ATOM 1608 N N . GLY A 1 214 ? 11.550 25.938 -21.722 1.00 21.80 206 GLY A N 1
ATOM 1609 C CA . GLY A 1 214 ? 12.943 26.281 -21.512 1.00 22.54 206 GLY A CA 1
ATOM 1610 C C . GLY A 1 214 ? 13.125 27.541 -20.680 1.00 24.54 206 GLY A C 1
ATOM 1611 O O . GLY A 1 214 ? 12.502 28.567 -20.941 1.00 28.21 206 GLY A O 1
ATOM 1612 N N . PRO A 1 215 ? 13.967 27.479 -19.653 1.00 33.02 207 PRO A N 1
ATOM 1613 C CA . PRO A 1 215 ? 14.206 28.661 -18.816 1.00 29.61 207 PRO A CA 1
ATOM 1614 C C . PRO A 1 215 ? 15.183 29.642 -19.450 1.00 26.50 207 PRO A C 1
ATOM 1615 O O . PRO A 1 215 ? 15.913 29.332 -20.391 1.00 27.76 207 PRO A O 1
ATOM 1619 N N . GLY A 1 216 ? 15.172 30.852 -18.912 1.00 31.30 208 GLY A N 1
ATOM 1620 C CA . GLY A 1 216 ? 16.046 31.914 -19.361 1.00 26.15 208 GLY A CA 1
ATOM 1621 C C . GLY A 1 216 ? 16.131 32.986 -18.297 1.00 26.34 208 GLY A C 1
ATOM 1622 O O . GLY A 1 216 ? 15.719 32.785 -17.152 1.00 30.42 208 GLY A O 1
ATOM 1623 N N . ASN A 1 217 ? 16.651 34.144 -18.690 1.00 26.18 209 ASN A N 1
ATOM 1624 C CA . ASN A 1 217 ? 16.877 35.228 -17.738 1.00 24.93 209 ASN A CA 1
ATOM 1625 C C . ASN A 1 217 ? 15.555 35.919 -17.374 1.00 34.46 209 ASN A C 1
ATOM 1626 O O . ASN A 1 217 ? 14.461 35.482 -17.748 1.00 27.14 209 ASN A O 1
ATOM 1631 N N . GLN A 1 218 ? 15.659 37.020 -16.620 1.00 32.73 210 GLN A N 1
ATOM 1632 C CA . GLN A 1 218 ? 14.475 37.743 -16.157 1.00 36.77 210 GLN A CA 1
ATOM 1633 C C . GLN A 1 218 ? 13.599 38.205 -17.317 1.00 29.02 210 GLN A C 1
ATOM 1634 O O . GLN A 1 218 ? 12.371 38.239 -17.196 1.00 28.91 210 GLN A O 1
ATOM 1640 N N . TYR A 1 219 ? 14.208 38.596 -18.435 1.00 27.03 211 TYR A N 1
ATOM 1641 C CA . TYR A 1 219 ? 13.421 39.084 -19.565 1.00 23.64 211 TYR A CA 1
ATOM 1642 C C . TYR A 1 219 ? 12.697 37.942 -20.262 1.00 28.04 211 TYR A C 1
ATOM 1643 O O . TYR A 1 219 ? 11.537 38.084 -20.658 1.00 23.91 211 TYR A O 1
ATOM 1652 N N . VAL A 1 220 ? 13.381 36.813 -20.449 1.00 23.19 212 VAL A N 1
ATOM 1653 C CA . VAL A 1 220 ? 12.736 35.653 -21.056 1.00 25.55 212 VAL A CA 1
ATOM 1654 C C . VAL A 1 220 ? 11.610 35.157 -20.160 1.00 25.32 212 VAL A C 1
ATOM 1655 O O . VAL A 1 220 ? 10.518 34.806 -20.634 1.00 22.73 212 VAL A O 1
ATOM 1659 N N . THR A 1 221 ? 11.847 35.163 -18.845 1.00 22.91 213 THR A N 1
ATOM 1660 C CA . THR A 1 221 ? 10.846 34.691 -17.895 1.00 25.58 213 THR A CA 1
ATOM 1661 C C . THR A 1 221 ? 9.583 35.544 -17.953 1.00 28.37 213 THR A C 1
ATOM 1662 O O . THR A 1 221 ? 8.463 35.017 -17.978 1.00 25.66 213 THR A O 1
ATOM 1666 N N . ALA A 1 222 ? 9.746 36.872 -17.959 1.00 25.46 214 ALA A N 1
ATOM 1667 C CA . ALA A 1 222 ? 8.589 37.761 -18.037 1.00 23.89 214 ALA A CA 1
ATOM 1668 C C . ALA A 1 222 ? 7.876 37.605 -19.374 1.00 23.67 214 ALA A C 1
ATOM 1669 O O . ALA A 1 222 ? 6.640 37.643 -19.441 1.00 23.92 214 ALA A O 1
ATOM 1671 N N . ALA A 1 223 ? 8.639 37.405 -20.451 1.00 21.37 215 ALA A N 1
ATOM 1672 C CA . ALA A 1 223 ? 8.020 37.261 -21.762 1.00 23.56 215 ALA A CA 1
ATOM 1673 C C . ALA A 1 223 ? 7.169 36.004 -21.822 1.00 21.04 215 ALA A C 1
ATOM 1674 O O . ALA A 1 223 ? 6.052 36.032 -22.350 1.00 21.43 215 ALA A O 1
ATOM 1676 N N . LYS A 1 224 ? 7.675 34.892 -21.276 1.00 20.70 216 LYS A N 1
ATOM 1677 C CA . LYS A 1 224 ? 6.890 33.662 -21.254 1.00 21.07 216 LYS A CA 1
ATOM 1678 C C . LYS A 1 224 ? 5.632 33.836 -20.414 1.00 24.74 216 LYS A C 1
ATOM 1679 O O . LYS A 1 224 ? 4.554 33.344 -20.781 1.00 20.35 216 LYS A O 1
ATOM 1685 N N . GLN A 1 225 ? 5.749 34.544 -19.284 1.00 24.12 217 GLN A N 1
ATOM 1686 C CA . GLN A 1 225 ? 4.584 34.775 -18.433 1.00 25.39 217 GLN A CA 1
ATOM 1687 C C . GLN A 1 225 ? 3.520 35.580 -19.168 1.00 27.70 217 GLN A C 1
ATOM 1688 O O . GLN A 1 225 ? 2.329 35.244 -19.122 1.00 23.68 217 GLN A O 1
ATOM 1690 N N . ILE A 1 226 ? 3.934 36.634 -19.870 1.00 23.39 218 ILE A N 1
ATOM 1691 C CA . ILE A 1 226 ? 2.979 37.488 -20.566 1.00 20.06 218 ILE A CA 1
ATOM 1692 C C . ILE A 1 226 ? 2.450 36.813 -21.828 1.00 21.56 218 ILE A C 1
ATOM 1693 O O . ILE A 1 226 ? 1.277 37.000 -22.189 1.00 23.26 218 ILE A O 1
ATOM 1698 N N . ALA A 1 227 ? 3.284 36.004 -22.493 1.00 22.43 219 ALA A N 1
ATOM 1699 C CA . ALA A 1 227 ? 2.857 35.273 -23.685 1.00 20.91 219 ALA A CA 1
ATOM 1700 C C . ALA A 1 227 ? 1.640 34.398 -23.408 1.00 22.32 219 ALA A C 1
ATOM 1701 O O . ALA A 1 227 ? 0.807 34.198 -24.297 1.00 23.54 219 ALA A O 1
ATOM 1703 N N . GLN A 1 228 ? 1.536 33.846 -22.195 1.00 21.65 220 GLN A N 1
ATOM 1704 C CA . GLN A 1 228 ? 0.336 33.092 -21.816 1.00 28.23 220 GLN A CA 1
ATOM 1705 C C . GLN A 1 228 ? -0.954 33.842 -22.122 1.00 35.27 220 GLN A C 1
ATOM 1706 O O . GLN A 1 228 ? -1.963 33.233 -22.493 1.00 31.27 220 GLN A O 1
ATOM 1712 N N . ASN A 1 229 ? -0.954 35.166 -21.952 1.00 30.05 221 ASN A N 1
ATOM 1713 C CA . ASN A 1 229 ? -2.172 35.933 -22.157 1.00 32.18 221 ASN A CA 1
ATOM 1714 C C . ASN A 1 229 ? -2.548 36.064 -23.625 1.00 32.58 221 ASN A C 1
ATOM 1715 O O . ASN A 1 229 ? -3.622 36.594 -23.929 1.00 45.82 221 ASN A O 1
ATOM 1720 N N . PHE A 1 230 ? -1.694 35.614 -24.540 1.00 24.94 222 PHE A N 1
ATOM 1721 C CA . PHE A 1 230 ? -2.020 35.590 -25.958 1.00 22.20 222 PHE A CA 1
ATOM 1722 C C . PHE A 1 230 ? -2.278 34.173 -26.462 1.00 26.82 222 PHE A C 1
ATOM 1723 O O . PHE A 1 230 ? -2.265 33.932 -27.671 1.00 33.63 222 PHE A O 1
ATOM 1731 N N . GLY A 1 231 ? -2.485 33.226 -25.555 1.00 27.06 223 GLY A N 1
ATOM 1732 C CA . GLY A 1 231 ? -2.970 31.908 -25.920 1.00 29.52 223 GLY A CA 1
ATOM 1733 C C . GLY A 1 231 ? -1.951 30.786 -25.892 1.00 25.46 223 GLY A C 1
ATOM 1734 O O . GLY A 1 231 ? -2.352 29.631 -26.040 1.00 25.61 223 GLY A O 1
ATOM 1735 N N . VAL A 1 232 ? -0.662 31.066 -25.721 1.00 20.02 224 VAL A N 1
ATOM 1736 C CA . VAL A 1 232 ? 0.336 29.995 -25.735 1.00 20.25 224 VAL A CA 1
ATOM 1737 C C . VAL A 1 232 ? 0.450 29.398 -24.332 1.00 27.22 224 VAL A C 1
ATOM 1738 O O . VAL A 1 232 ? 0.247 30.091 -23.327 1.00 23.74 224 VAL A O 1
ATOM 1742 N N . ALA A 1 233 ? 0.730 28.088 -24.254 1.00 21.87 225 ALA A N 1
ATOM 1743 C CA . ALA A 1 233 ? 1.033 27.444 -22.979 1.00 16.55 225 ALA A CA 1
ATOM 1744 C C . ALA A 1 233 ? 2.534 27.531 -22.711 1.00 20.27 225 ALA A C 1
ATOM 1745 O O . ALA A 1 233 ? 3.331 27.632 -23.640 1.00 18.87 225 ALA A O 1
ATOM 1747 N N . ILE A 1 234 ? 2.926 27.478 -21.431 1.00 18.33 226 ILE A N 1
ATOM 1748 C CA . ILE A 1 234 ? 4.345 27.399 -21.093 1.00 14.93 226 ILE A CA 1
ATOM 1749 C C . ILE A 1 234 ? 4.585 26.230 -20.144 1.00 19.97 226 ILE A C 1
ATOM 1750 O O . ILE A 1 234 ? 3.656 25.703 -19.528 1.00 21.75 226 ILE A O 1
ATOM 1755 N N . ASP A 1 235 ? 5.861 25.822 -20.038 1.00 21.55 227 ASP A N 1
ATOM 1756 C CA . ASP A 1 235 ? 6.185 24.610 -19.280 1.00 24.58 227 ASP A CA 1
ATOM 1757 C C . ASP A 1 235 ? 5.961 24.808 -17.787 1.00 30.71 227 ASP A C 1
ATOM 1758 O O . ASP A 1 235 ? 5.220 24.044 -17.155 1.00 31.88 227 ASP A O 1
ATOM 1763 N N . MET A 1 236 ? 6.558 25.835 -17.213 1.00 24.43 228 MET A N 1
ATOM 1764 C CA . MET A 1 236 ? 6.413 26.081 -15.784 1.00 27.87 228 MET A CA 1
ATOM 1765 C C . MET A 1 236 ? 6.985 27.458 -15.469 1.00 27.52 228 MET A C 1
ATOM 1766 O O . MET A 1 236 ? 7.699 28.020 -16.307 1.00 28.70 228 MET A O 1
ATOM 1771 N N . PRO A 1 237 ? 6.724 28.016 -14.282 1.00 37.14 229 PRO A N 1
ATOM 1772 C CA . PRO A 1 237 ? 7.386 29.266 -13.890 1.00 30.14 229 PRO A CA 1
ATOM 1773 C C . PRO A 1 237 ? 8.871 29.056 -13.636 1.00 38.10 229 PRO A C 1
ATOM 1774 O O . PRO A 1 237 ? 9.344 27.941 -13.412 1.00 29.87 229 PRO A O 1
ATOM 1778 N N . ALA A 1 238 ? 9.611 30.160 -13.642 1.00 36.75 230 ALA A N 1
ATOM 1779 C CA . ALA A 1 238 ? 11.066 30.099 -13.601 1.00 45.48 230 ALA A CA 1
ATOM 1780 C C . ALA A 1 238 ? 11.622 30.653 -12.289 1.00 46.75 230 ALA A C 1
ATOM 1781 O O . ALA A 1 238 ? 10.922 31.286 -11.488 1.00 46.59 230 ALA A O 1
ATOM 1783 N N . GLY A 1 239 ? 12.914 30.384 -12.082 1.00 36.43 231 GLY A N 1
ATOM 1784 C CA . GLY A 1 239 ? 13.684 30.931 -10.985 1.00 35.12 231 GLY A CA 1
ATOM 1785 C C . GLY A 1 239 ? 15.075 30.312 -10.948 1.00 33.94 231 GLY A C 1
ATOM 1786 O O . GLY A 1 239 ? 15.403 29.435 -11.757 1.00 30.43 231 GLY A O 1
ATOM 1787 N N . PRO A 1 240 ? 15.920 30.746 -10.008 1.00 32.23 232 PRO A N 1
ATOM 1788 C CA . PRO A 1 240 ? 17.275 30.179 -9.920 1.00 28.16 232 PRO A CA 1
ATOM 1789 C C . PRO A 1 240 ? 17.257 28.751 -9.382 1.00 25.35 232 PRO A C 1
ATOM 1790 O O . PRO A 1 240 ? 16.358 28.350 -8.642 1.00 30.17 232 PRO A O 1
ATOM 1794 N N . SER A 1 241 ? 18.282 27.990 -9.751 1.00 28.76 233 SER A N 1
ATOM 1795 C CA . SER A 1 241 ? 18.341 26.589 -9.361 1.00 30.18 233 SER A CA 1
ATOM 1796 C C . SER A 1 241 ? 18.808 26.444 -7.917 1.00 30.63 233 SER A C 1
ATOM 1797 O O . SER A 1 241 ? 19.353 27.372 -7.311 1.00 28.89 233 SER A O 1
ATOM 1800 N N . GLU A 1 242 ? 18.584 25.254 -7.364 1.00 23.09 234 GLU A N 1
ATOM 1801 C CA . GLU A 1 242 ? 18.778 25.050 -5.933 1.00 21.54 234 GLU A CA 1
ATOM 1802 C C . GLU A 1 242 ? 18.916 23.558 -5.638 1.00 19.78 234 GLU A C 1
ATOM 1803 O O . GLU A 1 242 ? 18.441 22.709 -6.400 1.00 22.75 234 GLU A O 1
ATOM 1809 N N . VAL A 1 243 ? 19.582 23.243 -4.533 1.00 21.89 235 VAL A N 1
ATOM 1810 C CA . VAL A 1 243 ? 19.627 21.872 -4.032 1.00 22.04 235 VAL A CA 1
ATOM 1811 C C . VAL A 1 243 ? 19.467 21.900 -2.518 1.00 20.61 235 VAL A C 1
ATOM 1812 O O . VAL A 1 243 ? 19.922 22.822 -1.835 1.00 24.58 235 VAL A O 1
ATOM 1816 N N . LEU A 1 244 ? 18.819 20.867 -1.990 1.00 21.03 236 LEU A N 1
ATOM 1817 C CA . LEU A 1 244 ? 18.808 20.602 -0.562 1.00 23.02 236 LEU A CA 1
ATOM 1818 C C . LEU A 1 244 ? 19.342 19.194 -0.361 1.00 25.10 236 LEU A C 1
ATOM 1819 O O . LEU A 1 244 ? 18.907 18.264 -1.048 1.00 18.31 236 LEU A O 1
ATOM 1824 N N . VAL A 1 245 ? 20.315 19.055 0.535 1.00 22.67 237 VAL A N 1
ATOM 1825 C CA . VAL A 1 245 ? 20.932 17.775 0.866 1.00 23.11 237 VAL A CA 1
ATOM 1826 C C . VAL A 1 245 ? 20.590 17.436 2.308 1.00 22.74 237 VAL A C 1
ATOM 1827 O O . VAL A 1 245 ? 20.680 18.295 3.191 1.00 25.43 237 VAL A O 1
ATOM 1831 N N . ILE A 1 246 ? 20.229 16.175 2.548 1.00 20.33 238 ILE A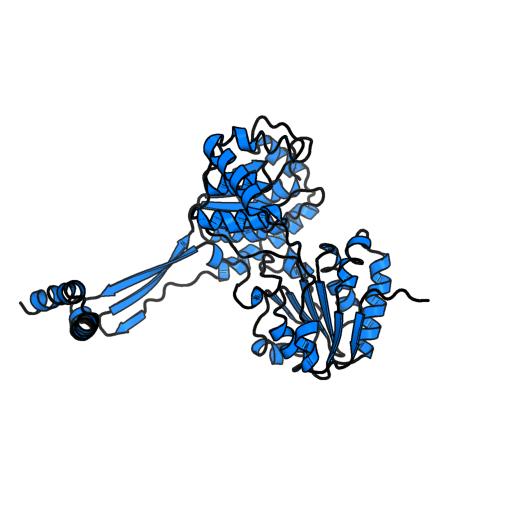 N 1
ATOM 1832 C CA . ILE A 1 246 ? 20.063 15.627 3.893 1.00 23.63 238 ILE A CA 1
ATOM 1833 C C . ILE A 1 246 ? 21.165 14.596 4.120 1.00 25.90 238 ILE A C 1
ATOM 1834 O O . ILE A 1 246 ? 21.300 13.640 3.342 1.00 25.14 238 ILE A O 1
ATOM 1839 N N . ALA A 1 247 ? 21.942 14.772 5.189 1.00 25.23 239 ALA A N 1
ATOM 1840 C CA . ALA A 1 247 ? 23.121 13.944 5.435 1.00 28.95 239 ALA A CA 1
ATOM 1841 C C . ALA A 1 247 ? 23.138 13.430 6.870 1.00 26.93 239 ALA A C 1
ATOM 1842 O O . ALA A 1 247 ? 22.988 14.214 7.809 1.00 27.06 239 ALA A O 1
ATOM 1844 N N . ASP A 1 248 ? 23.345 12.123 7.045 1.00 23.95 240 ASP A N 1
ATOM 1845 C CA . ASP A 1 248 ? 23.560 11.572 8.376 1.00 29.74 240 ASP A CA 1
ATOM 1846 C C . ASP A 1 248 ? 25.013 11.107 8.484 1.00 31.28 240 ASP A C 1
ATOM 1847 O O . ASP A 1 248 ? 25.851 11.446 7.640 1.00 29.31 240 ASP A O 1
ATOM 1852 N N . THR A 1 249 ? 25.321 10.339 9.537 1.00 28.48 241 THR A N 1
ATOM 1853 C CA . THR A 1 249 ? 26.699 9.912 9.760 1.00 32.05 241 THR A CA 1
ATOM 1854 C C . THR A 1 249 ? 27.227 8.986 8.664 1.00 30.59 241 THR A C 1
ATOM 1855 O O . THR A 1 249 ? 28.444 8.775 8.594 1.00 32.64 241 THR A O 1
ATOM 1859 N N . THR A 1 250 ? 26.365 8.438 7.808 1.00 24.09 242 THR A N 1
ATOM 1860 C CA . THR A 1 250 ? 26.829 7.589 6.714 1.00 25.70 242 THR A CA 1
ATOM 1861 C C . THR A 1 250 ? 27.137 8.372 5.447 1.00 33.96 242 THR A C 1
ATOM 1862 O O . THR A 1 250 ? 27.623 7.781 4.478 1.00 30.21 242 THR A O 1
ATOM 1866 N N . ALA A 1 251 ? 26.858 9.673 5.424 1.00 31.54 243 ALA A N 1
ATOM 1867 C CA . ALA A 1 251 ? 27.188 10.472 4.260 1.00 27.48 243 ALA A CA 1
ATOM 1868 C C . ALA A 1 251 ? 28.700 10.668 4.164 1.00 25.59 243 ALA A C 1
ATOM 1869 O O . ALA A 1 251 ? 29.430 10.574 5.152 1.00 26.98 243 ALA A O 1
ATOM 1871 N N . ASN A 1 252 ? 29.167 10.936 2.944 1.00 28.62 244 ASN A N 1
ATOM 1872 C CA . ASN A 1 252 ? 30.575 11.206 2.700 1.00 32.70 244 ASN A CA 1
ATOM 1873 C C . ASN A 1 252 ? 30.754 12.712 2.587 1.00 27.69 244 ASN A C 1
ATOM 1874 O O . ASN A 1 252 ? 30.294 13.306 1.600 1.00 28.27 244 ASN A O 1
ATOM 1879 N N . PRO A 1 253 ? 31.393 13.372 3.558 1.00 29.57 245 PRO A N 1
ATOM 1880 C CA . PRO A 1 253 ? 31.506 14.839 3.486 1.00 25.74 245 PRO A CA 1
ATOM 1881 C C . PRO A 1 253 ? 32.181 15.346 2.220 1.00 28.68 245 PRO A C 1
ATOM 1882 O O . PRO A 1 253 ? 31.817 16.428 1.736 1.00 25.33 245 PRO A O 1
ATOM 1886 N N . GLU A 1 254 ? 33.149 14.608 1.660 1.00 28.39 246 GLU A N 1
ATOM 1887 C CA . GLU A 1 254 ? 33.735 15.033 0.390 1.00 31.82 246 GLU A CA 1
ATOM 1888 C C . GLU A 1 254 ? 32.693 15.034 -0.719 1.00 32.81 246 GLU A C 1
ATOM 1889 O O . GLU A 1 254 ? 32.665 15.949 -1.550 1.00 26.64 246 GLU A O 1
ATOM 1895 N N . PHE A 1 255 ? 31.835 14.007 -0.752 1.00 28.38 247 PHE A N 1
ATOM 1896 C CA . PHE A 1 255 ? 30.790 13.936 -1.774 1.00 24.85 247 PHE A CA 1
ATOM 1897 C C . PHE A 1 255 ? 29.771 15.053 -1.586 1.00 27.11 247 PHE A C 1
ATOM 1898 O O . PHE A 1 255 ? 29.361 15.708 -2.553 1.00 22.98 247 PHE A O 1
ATOM 1906 N N . VAL A 1 256 ? 29.330 15.265 -0.342 1.00 24.31 248 VAL A N 1
ATOM 1907 C CA . VAL A 1 256 ? 28.306 16.273 -0.074 1.00 25.92 248 VAL A CA 1
ATOM 1908 C C . VAL A 1 256 ? 28.811 17.664 -0.449 1.00 23.49 248 VAL A C 1
ATOM 1909 O O . VAL A 1 256 ? 28.096 18.449 -1.084 1.00 24.52 248 VAL A O 1
ATOM 1913 N N . ALA A 1 257 ? 30.046 17.990 -0.066 1.00 23.98 249 ALA A N 1
ATOM 1914 C CA . ALA A 1 257 ? 30.608 19.286 -0.443 1.00 22.92 249 ALA A CA 1
ATOM 1915 C C . ALA A 1 257 ? 30.642 19.465 -1.958 1.00 23.95 249 ALA A C 1
ATOM 1916 O O . ALA A 1 257 ? 30.293 20.537 -2.477 1.00 26.36 249 ALA A O 1
ATOM 1918 N N . ALA A 1 258 ? 31.057 18.425 -2.687 1.00 27.36 250 ALA A N 1
ATOM 1919 C CA . ALA A 1 258 ? 31.100 18.512 -4.145 1.00 21.21 250 ALA A CA 1
ATOM 1920 C C . ALA A 1 258 ? 29.708 18.714 -4.736 1.00 25.20 250 ALA A C 1
ATOM 1921 O O . ALA A 1 258 ? 29.540 19.472 -5.703 1.00 24.11 250 ALA A O 1
ATOM 1923 N N . ASP A 1 259 ? 28.694 18.056 -4.166 1.00 24.51 251 ASP A N 1
ATOM 1924 C CA . ASP A 1 259 ? 27.323 18.236 -4.644 1.00 23.96 251 ASP A CA 1
ATOM 1925 C C . ASP A 1 259 ? 26.844 19.669 -4.426 1.00 25.34 251 ASP A C 1
ATOM 1926 O O . ASP A 1 259 ? 26.271 20.290 -5.334 1.00 24.55 251 ASP A O 1
ATOM 1931 N N . LEU A 1 260 ? 27.065 20.207 -3.224 1.00 23.28 252 LEU A N 1
ATOM 1932 C CA . LEU A 1 260 ? 26.721 21.600 -2.953 1.00 26.04 252 LEU A CA 1
ATOM 1933 C C . LEU A 1 260 ? 27.411 22.534 -3.935 1.00 26.95 252 LEU A C 1
ATOM 1934 O O . LEU A 1 260 ? 26.789 23.457 -4.476 1.00 25.99 252 LEU A O 1
ATOM 1939 N N . LEU A 1 261 ? 28.710 22.328 -4.157 1.00 21.76 253 LEU A N 1
ATOM 1940 C CA . LEU A 1 261 ? 29.435 23.236 -5.039 1.00 24.22 253 LEU A CA 1
ATOM 1941 C C . LEU A 1 261 ? 29.002 23.073 -6.488 1.00 28.35 253 LEU A C 1
ATOM 1942 O O . LEU A 1 261 ? 29.055 24.038 -7.256 1.00 25.18 253 LEU A O 1
ATOM 1947 N N . SER A 1 262 ? 28.557 21.874 -6.879 1.00 29.35 254 SER A N 1
ATOM 1948 C CA A SER A 1 262 ? 28.049 21.687 -8.233 0.48 25.17 254 SER A CA 1
ATOM 1949 C CA B SER A 1 262 ? 28.061 21.700 -8.240 0.52 25.20 254 SER A CA 1
ATOM 1950 C C . SER A 1 262 ? 26.826 22.561 -8.483 1.00 27.10 254 SER A C 1
ATOM 1951 O O . SER A 1 262 ? 26.693 23.176 -9.546 1.00 27.10 254 SER A O 1
ATOM 1956 N N . GLN A 1 263 ? 25.925 22.641 -7.503 1.00 24.46 255 GLN A N 1
ATOM 1957 C CA . GLN A 1 263 ? 24.768 23.515 -7.649 1.00 25.03 255 GLN A CA 1
ATOM 1958 C C . GLN A 1 263 ? 25.162 24.991 -7.552 1.00 23.96 255 GLN A C 1
ATOM 1959 O O . GLN A 1 263 ? 24.642 25.825 -8.305 1.00 26.14 255 GLN A O 1
ATOM 1965 N N . ALA A 1 264 ? 26.086 25.333 -6.641 1.00 24.51 256 ALA A N 1
ATOM 1966 C CA . ALA A 1 264 ? 26.431 26.741 -6.411 1.00 25.40 256 ALA A CA 1
ATOM 1967 C C . ALA A 1 264 ? 27.081 27.380 -7.628 1.00 28.52 256 ALA A C 1
ATOM 1968 O O . ALA A 1 264 ? 26.879 28.574 -7.879 1.00 27.34 256 ALA A O 1
ATOM 1970 N N . GLU A 1 265 ? 27.861 26.615 -8.398 1.00 23.07 257 GLU A N 1
ATOM 1971 C CA . GLU A 1 265 ? 28.560 27.197 -9.536 1.00 29.16 257 GLU A CA 1
ATOM 1972 C C . GLU A 1 265 ? 27.628 27.549 -10.691 1.00 25.75 257 GLU A C 1
ATOM 1973 O O . GLU A 1 265 ? 28.091 28.158 -11.666 1.00 30.15 257 GLU A O 1
ATOM 1979 N N . HIS A 1 266 ? 26.341 27.192 -10.614 1.00 27.47 258 HIS A N 1
ATOM 1980 C CA . HIS A 1 266 ? 25.421 27.514 -11.705 1.00 34.15 258 HIS A CA 1
ATOM 1981 C C . HIS A 1 266 ? 25.233 29.016 -11.870 1.00 37.01 258 HIS A C 1
ATOM 1982 O O . HIS A 1 266 ? 25.153 29.516 -12.997 1.00 37.86 258 HIS A O 1
ATOM 1989 N N . GLY A 1 267 ? 25.132 29.744 -10.764 1.00 34.38 259 GLY A N 1
ATOM 1990 C CA . GLY A 1 267 ? 24.809 31.151 -10.814 1.00 31.88 259 GLY A CA 1
ATOM 1991 C C . GLY A 1 267 ? 24.836 31.791 -9.446 1.00 29.74 259 GLY A C 1
ATOM 1992 O O . GLY A 1 267 ? 24.664 31.111 -8.427 1.00 29.90 259 GLY A O 1
ATOM 1993 N N . ALA A 1 268 ? 25.064 33.108 -9.420 1.00 29.72 260 ALA A N 1
ATOM 1994 C CA . ALA A 1 268 ? 25.141 33.837 -8.162 1.00 30.38 260 ALA A CA 1
ATOM 1995 C C . ALA A 1 268 ? 23.827 33.811 -7.394 1.00 35.01 260 ALA A C 1
ATOM 1996 O O . ALA A 1 268 ? 23.842 33.997 -6.174 1.00 30.74 260 ALA A O 1
ATOM 1998 N N . ASP A 1 269 ? 22.698 33.582 -8.074 1.00 28.80 261 ASP A N 1
ATOM 1999 C CA . ASP A 1 269 ? 21.383 33.548 -7.443 1.00 26.37 261 ASP A CA 1
ATOM 2000 C C . ASP A 1 269 ? 20.955 32.142 -7.022 1.00 27.20 261 ASP A C 1
ATOM 2001 O O . ASP A 1 269 ? 19.875 31.985 -6.441 1.00 28.60 261 ASP A O 1
ATOM 2006 N N . SER A 1 270 ? 21.759 31.123 -7.309 1.00 27.09 262 SER A N 1
ATOM 2007 C CA A SER A 1 270 ? 21.483 29.775 -6.833 0.61 26.33 262 SER A CA 1
ATOM 2008 C CA B SER A 1 270 ? 21.433 29.791 -6.835 0.39 26.79 262 SER A CA 1
ATOM 2009 C C . SER A 1 270 ? 21.503 29.740 -5.310 1.00 30.27 262 SER A C 1
ATOM 2010 O O . SER A 1 270 ? 22.079 30.609 -4.654 1.00 29.57 262 SER A O 1
ATOM 2015 N N . GLN A 1 271 ? 20.885 28.708 -4.747 1.00 26.46 263 GLN A N 1
ATOM 2016 C CA . GLN A 1 271 ? 20.876 28.528 -3.304 1.00 27.16 263 GLN A CA 1
ATOM 2017 C C . GLN A 1 271 ? 21.075 27.058 -2.982 1.00 26.81 263 GLN A C 1
ATOM 2018 O O . GLN A 1 271 ? 20.501 26.186 -3.648 1.00 23.52 263 GLN A O 1
ATOM 2024 N N . VAL A 1 272 ? 21.874 26.778 -1.958 1.00 22.47 264 VAL A N 1
ATOM 2025 C CA . VAL A 1 272 ? 22.004 25.406 -1.482 1.00 23.69 264 VAL A CA 1
ATOM 2026 C C . VAL A 1 272 ? 21.668 25.359 0.004 1.00 25.30 264 VAL A C 1
ATOM 2027 O O . VAL A 1 272 ? 21.924 26.303 0.761 1.00 25.18 264 VAL A O 1
ATOM 2031 N N . ILE A 1 273 ? 21.073 24.239 0.415 1.00 24.86 265 ILE A N 1
ATOM 2032 C CA . ILE A 1 273 ? 20.683 23.998 1.796 1.00 25.81 265 ILE A CA 1
ATOM 2033 C C . ILE A 1 273 ? 21.255 22.651 2.197 1.00 27.30 265 ILE A C 1
ATOM 2034 O O . ILE A 1 273 ? 21.021 21.654 1.506 1.00 23.54 265 ILE A O 1
ATOM 2039 N N . LEU A 1 274 ? 22.014 22.621 3.293 1.00 26.21 266 LEU A N 1
ATOM 2040 C CA . LEU A 1 274 ? 22.526 21.375 3.862 1.00 27.13 266 LEU A CA 1
ATOM 2041 C C . LEU A 1 274 ? 21.879 21.144 5.225 1.00 27.13 266 LEU A C 1
ATOM 2042 O O . LEU A 1 274 ? 22.026 21.967 6.135 1.00 26.12 266 LEU A O 1
ATOM 2047 N N . LEU A 1 275 ? 21.154 20.034 5.357 1.00 22.10 267 LEU A N 1
ATOM 2048 C CA . LEU A 1 275 ? 20.576 19.594 6.621 1.00 24.14 267 LEU A CA 1
ATOM 2049 C C . LEU A 1 275 ? 21.364 18.384 7.096 1.00 24.50 267 LEU A C 1
ATOM 2050 O O . LEU A 1 275 ? 21.548 17.435 6.327 1.00 24.15 267 LEU A O 1
ATOM 2055 N N . THR A 1 276 ? 21.859 18.420 8.334 1.00 25.01 268 THR A N 1
ATOM 2056 C CA . THR A 1 276 ? 22.588 17.278 8.878 1.00 30.91 268 THR A CA 1
ATOM 2057 C C . THR A 1 276 ? 21.979 16.870 10.211 1.00 35.01 268 THR A C 1
ATOM 2058 O O . THR A 1 276 ? 21.364 17.688 10.903 1.00 38.84 268 THR A O 1
ATOM 2062 N N . THR A 1 277 ? 22.154 15.595 10.574 1.00 29.51 269 THR A N 1
ATOM 2063 C CA . THR A 1 277 ? 21.694 15.138 11.880 1.00 34.00 269 THR A CA 1
ATOM 2064 C C . THR A 1 277 ? 22.734 15.291 12.985 1.00 40.16 269 THR A C 1
ATOM 2065 O O . THR A 1 277 ? 22.409 15.015 14.143 1.00 39.67 269 THR A O 1
ATOM 2069 N N . ASP A 1 278 ? 23.968 15.701 12.685 1.00 36.99 270 ASP A N 1
ATOM 2070 C CA . ASP A 1 278 ? 24.836 16.128 13.778 1.00 49.61 270 ASP A CA 1
ATOM 2071 C C . ASP A 1 278 ? 25.857 17.139 13.272 1.00 44.11 270 ASP A C 1
ATOM 2072 O O . ASP A 1 278 ? 26.106 17.271 12.070 1.00 39.29 270 ASP A O 1
ATOM 2077 N N . GLU A 1 279 ? 26.445 17.850 14.233 1.00 45.97 271 GLU A N 1
ATOM 2078 C CA . GLU A 1 279 ? 27.300 18.987 13.931 1.00 40.43 271 GLU A CA 1
ATOM 2079 C C . GLU A 1 279 ? 28.620 18.559 13.305 1.00 39.69 271 GLU A C 1
ATOM 2080 O O . GLU A 1 279 ? 29.209 19.318 12.525 1.00 43.26 271 GLU A O 1
ATOM 2086 N N . ASN A 1 280 ? 29.106 17.359 13.638 1.00 36.56 272 ASN A N 1
ATOM 2087 C CA . ASN A 1 280 ? 30.380 16.898 13.092 1.00 38.51 272 ASN A CA 1
ATOM 2088 C C . ASN A 1 280 ? 30.302 16.697 11.581 1.00 38.82 272 ASN A C 1
ATOM 2089 O O . ASN A 1 280 ? 31.258 17.009 10.857 1.00 34.26 272 ASN A O 1
ATOM 2094 N N . ILE A 1 281 ? 29.176 16.177 11.087 1.00 34.80 273 ILE A N 1
ATOM 2095 C CA . ILE A 1 281 ? 28.977 16.066 9.644 1.00 31.95 273 ILE A CA 1
ATOM 2096 C C . ILE A 1 281 ? 28.978 17.445 9.001 1.00 32.44 273 ILE A C 1
ATOM 2097 O O . ILE A 1 281 ? 29.558 17.648 7.927 1.00 31.83 273 ILE A O 1
ATOM 2102 N N . LEU A 1 282 ? 28.292 18.403 9.628 1.00 30.73 274 LEU A N 1
ATOM 2103 C CA . LEU A 1 282 ? 28.277 19.767 9.110 1.00 33.48 274 LEU A CA 1
ATOM 2104 C C . LEU A 1 282 ? 29.685 20.352 9.056 1.00 27.03 274 LEU A C 1
ATOM 2105 O O . LEU A 1 282 ? 30.101 20.901 8.029 1.00 31.22 274 LEU A O 1
ATOM 2110 N N . GLN A 1 283 ? 30.442 20.232 10.151 1.00 32.83 275 GLN A N 1
ATOM 2111 C CA . GLN A 1 283 ? 31.783 20.811 10.186 1.00 33.01 275 GLN A CA 1
ATOM 2112 C C . GLN A 1 283 ? 32.703 20.169 9.149 1.00 35.12 275 GLN A C 1
ATOM 2113 O O . GLN A 1 283 ? 33.455 20.869 8.461 1.00 31.87 275 GLN A O 1
ATOM 2115 N N . GLN A 1 284 ? 32.662 18.839 9.016 1.00 35.38 276 GLN A N 1
ATOM 2116 C CA . GLN A 1 284 ? 33.518 18.181 8.030 1.00 33.28 276 GLN A CA 1
ATOM 2117 C C . GLN A 1 284 ? 33.136 18.578 6.608 1.00 34.31 276 GLN A C 1
ATOM 2118 O O . GLN A 1 284 ? 34.011 18.780 5.755 1.00 34.08 276 GLN A O 1
ATOM 2124 N N . THR A 1 285 ? 31.831 18.678 6.332 1.00 27.11 277 THR A N 1
ATOM 2125 C CA . THR A 1 285 ? 31.375 19.054 4.998 1.00 29.58 277 THR A CA 1
ATOM 2126 C C . THR A 1 285 ? 31.770 20.489 4.662 1.00 27.05 277 THR A C 1
ATOM 2127 O O . THR A 1 285 ? 32.159 20.781 3.527 1.00 31.31 277 THR A O 1
ATOM 2131 N N . LEU A 1 286 ? 31.673 21.398 5.633 1.00 30.72 278 LEU A N 1
ATOM 2132 C CA . LEU A 1 286 ? 32.049 22.788 5.380 1.00 32.80 278 LEU A CA 1
ATOM 2133 C C . LEU A 1 286 ? 33.546 22.924 5.145 1.00 33.71 278 LEU A C 1
ATOM 2134 O O . LEU A 1 286 ? 33.983 23.744 4.326 1.00 32.10 278 LEU A O 1
ATOM 2139 N N . MET A 1 287 ? 34.351 22.146 5.868 1.00 32.83 279 MET A N 1
ATOM 2140 C CA . MET A 1 287 ? 35.785 22.128 5.601 1.00 35.22 279 MET A CA 1
ATOM 2141 C C . MET A 1 287 ? 36.062 21.673 4.176 1.00 36.86 279 MET A C 1
ATOM 2142 O O . MET A 1 287 ? 36.916 22.244 3.486 1.00 37.62 279 MET A O 1
ATOM 2147 N N . GLN A 1 288 ? 35.345 20.639 3.719 1.00 33.86 280 GLN A N 1
ATOM 2148 C CA . GLN A 1 288 ? 35.495 20.177 2.344 1.00 30.06 280 GLN A CA 1
ATOM 2149 C C . GLN A 1 288 ? 35.047 21.245 1.353 1.00 30.97 280 GLN A C 1
ATOM 2150 O O . GLN A 1 288 ? 35.665 21.416 0.297 1.00 31.67 280 GLN A O 1
ATOM 2156 N N . VAL A 1 289 ? 33.969 21.966 1.672 1.00 27.86 281 VAL A N 1
ATOM 2157 C CA . VAL A 1 289 ? 33.507 23.041 0.795 1.00 28.88 281 VAL A CA 1
ATOM 2158 C C . VAL A 1 289 ? 34.594 24.090 0.636 1.00 28.18 281 VAL A C 1
ATOM 2159 O O . VAL A 1 289 ? 34.901 24.525 -0.479 1.00 30.13 281 VAL A O 1
ATOM 2163 N N . GLU A 1 290 ? 35.196 24.511 1.756 1.00 31.06 282 GLU A N 1
ATOM 2164 C CA . GLU A 1 290 ? 36.221 25.545 1.693 1.00 32.19 282 GLU A CA 1
ATOM 2165 C C . GLU A 1 290 ? 37.406 25.086 0.854 1.00 34.90 282 GLU A C 1
ATOM 2166 O O . GLU A 1 290 ? 37.909 25.838 0.010 1.00 37.75 282 GLU A O 1
ATOM 2172 N N . ASN A 1 291 ? 37.869 23.850 1.079 1.00 33.15 283 ASN A N 1
ATOM 2173 C CA . ASN A 1 291 ? 39.025 23.344 0.343 1.00 39.17 283 ASN A CA 1
ATOM 2174 C C . ASN A 1 291 ? 38.714 23.168 -1.139 1.00 34.20 283 ASN A C 1
ATOM 2175 O O . ASN A 1 291 ? 39.516 23.559 -1.995 1.00 37.75 283 ASN A O 1
ATOM 2180 N N . GLN A 1 292 ? 37.558 22.586 -1.462 1.00 33.67 284 GLN A N 1
ATOM 2181 C CA . GLN A 1 292 ? 37.205 22.376 -2.863 1.00 28.14 284 GLN A CA 1
ATOM 2182 C C . GLN A 1 292 ? 36.917 23.685 -3.584 1.00 35.49 284 GLN A C 1
ATOM 2183 O O . GLN A 1 292 ? 37.198 23.802 -4.781 1.00 34.00 284 GLN A O 1
ATOM 2189 N N . LEU A 1 293 ? 36.359 24.675 -2.880 1.00 30.63 285 LEU A N 1
ATOM 2190 C CA . LEU A 1 293 ? 36.035 25.949 -3.515 1.00 36.94 285 LEU A CA 1
ATOM 2191 C C . LEU A 1 293 ? 37.266 26.588 -4.148 1.00 37.29 285 LEU A C 1
ATOM 2192 O O . LEU A 1 293 ? 37.172 27.191 -5.223 1.00 37.14 285 LEU A O 1
ATOM 2197 N N . THR A 1 294 ? 38.431 26.455 -3.505 1.00 33.42 286 THR A N 1
ATOM 2198 C CA . THR A 1 294 ? 39.648 27.079 -4.015 1.00 44.23 286 THR A CA 1
ATOM 2199 C C . THR A 1 294 ? 40.014 26.595 -5.413 1.00 42.42 286 THR A C 1
ATOM 2200 O O . THR A 1 294 ? 40.743 27.291 -6.127 1.00 43.30 286 THR A O 1
ATOM 2204 N N . GLN A 1 295 ? 39.527 25.429 -5.823 1.00 37.07 287 GLN A N 1
ATOM 2205 C CA . GLN A 1 295 ? 39.909 24.839 -7.095 1.00 41.63 287 GLN A CA 1
ATOM 2206 C C . GLN A 1 295 ? 38.916 25.121 -8.219 1.00 43.32 287 GLN A C 1
ATOM 2207 O O . GLN A 1 295 ? 39.145 24.679 -9.349 1.00 44.13 287 GLN A O 1
ATOM 2213 N N . LEU A 1 296 ? 37.830 25.847 -7.950 1.00 34.22 288 LEU A N 1
ATOM 2214 C CA . LEU A 1 296 ? 36.780 26.036 -8.950 1.00 27.62 288 LEU A CA 1
ATOM 2215 C C . LEU A 1 296 ? 37.122 27.213 -9.850 1.00 40.39 288 LEU A C 1
ATOM 2216 O O . LEU A 1 296 ? 37.308 28.326 -9.344 1.00 36.41 288 LEU A O 1
ATOM 2221 N N . PRO A 1 297 ? 37.191 27.035 -11.170 1.00 40.27 289 PRO A N 1
ATOM 2222 C CA . PRO A 1 297 ? 37.298 28.211 -12.045 1.00 39.84 289 PRO A CA 1
ATOM 2223 C C . PRO A 1 297 ? 36.168 29.203 -11.825 1.00 38.86 289 PRO A C 1
ATOM 2224 O O . PRO A 1 297 ? 36.386 30.415 -11.935 1.00 39.07 289 PRO A O 1
ATOM 2228 N N . ARG A 1 298 ? 34.971 28.720 -11.481 1.00 32.30 290 ARG A N 1
ATOM 2229 C CA . ARG A 1 298 ? 33.821 29.568 -11.193 1.00 30.14 290 ARG A CA 1
ATOM 2230 C C . ARG A 1 298 ? 33.676 29.870 -9.707 1.00 33.13 290 ARG A C 1
ATOM 2231 O O . ARG A 1 298 ? 32.546 30.021 -9.220 1.00 30.85 290 ARG A O 1
ATOM 2239 N N . LYS A 1 299 ? 34.790 29.964 -8.972 1.00 34.40 291 LYS A N 1
ATOM 2240 C CA . LYS A 1 299 ? 34.696 30.100 -7.521 1.00 40.76 291 LYS A CA 1
ATOM 2241 C C . LYS A 1 299 ? 34.004 31.397 -7.126 1.00 42.55 291 LYS A C 1
ATOM 2242 O O . LYS A 1 299 ? 33.327 31.446 -6.092 1.00 35.26 291 LYS A O 1
ATOM 2248 N N . SER A 1 300 ? 34.149 32.447 -7.939 1.00 29.65 292 SER A N 1
ATOM 2249 C CA . SER A 1 300 ? 33.489 33.715 -7.639 1.00 30.64 292 SER A CA 1
ATOM 2250 C C . SER A 1 300 ? 31.971 33.558 -7.669 1.00 28.40 292 SER A C 1
ATOM 2251 O O . SER A 1 300 ? 31.262 34.005 -6.756 1.00 31.16 292 SER A O 1
ATOM 2254 N N . ILE A 1 301 ? 31.453 32.896 -8.699 1.00 31.16 293 ILE A N 1
ATOM 2255 C CA . ILE A 1 301 ? 30.015 32.682 -8.776 1.00 29.49 293 ILE A CA 1
ATOM 2256 C C . ILE A 1 301 ? 29.534 31.799 -7.625 1.00 30.67 293 ILE A C 1
ATOM 2257 O O . ILE A 1 301 ? 28.516 32.095 -6.986 1.00 30.88 293 ILE A O 1
ATOM 2262 N N . ALA A 1 302 ? 30.248 30.704 -7.337 1.00 30.84 294 ALA A N 1
ATOM 2263 C CA . ALA A 1 302 ? 29.797 29.810 -6.268 1.00 28.27 294 ALA A CA 1
ATOM 2264 C C . ALA A 1 302 ? 29.839 30.505 -4.914 1.00 27.88 294 ALA A C 1
ATOM 2265 O O . ALA A 1 302 ? 28.957 30.293 -4.073 1.00 27.79 294 ALA A O 1
ATOM 2267 N N . SER A 1 303 ? 30.864 31.334 -4.687 1.00 28.59 295 SER A N 1
ATOM 2268 C CA A SER A 1 303 ? 30.979 32.063 -3.425 0.52 28.29 295 SER A CA 1
ATOM 2269 C CA B SER A 1 303 ? 30.974 32.055 -3.422 0.48 28.46 295 SER A CA 1
ATOM 2270 C C . SER A 1 303 ? 29.797 33.005 -3.218 1.00 35.16 295 SER A C 1
ATOM 2271 O O . SER A 1 303 ? 29.279 33.130 -2.100 1.00 31.09 295 SER A O 1
ATOM 2276 N N . GLN A 1 304 ? 29.361 33.693 -4.282 1.00 28.71 296 GLN A N 1
ATOM 2277 C CA . GLN A 1 304 ? 28.187 34.555 -4.163 1.00 25.08 296 GLN A CA 1
ATOM 2278 C C . GLN A 1 304 ? 26.937 33.751 -3.804 1.00 31.89 296 GLN A C 1
ATOM 2279 O O . GLN A 1 304 ? 26.117 34.195 -2.992 1.00 32.99 296 GLN A O 1
ATOM 2285 N N . ALA A 1 305 ? 26.763 32.576 -4.407 1.00 29.73 297 ALA A N 1
ATOM 2286 C CA . ALA A 1 305 ? 25.612 31.749 -4.050 1.00 22.62 297 ALA A CA 1
ATOM 2287 C C . ALA A 1 305 ? 25.716 31.236 -2.617 1.00 28.86 297 ALA A C 1
ATOM 2288 O O . ALA A 1 305 ? 24.701 31.124 -1.920 1.00 28.95 297 ALA A O 1
ATOM 2290 N N . LEU A 1 306 ? 26.928 30.918 -2.154 1.00 27.71 298 LEU A N 1
ATOM 2291 C CA . LEU A 1 306 ? 27.066 30.417 -0.788 1.00 25.83 298 LEU A CA 1
ATOM 2292 C C . LEU A 1 306 ? 26.686 31.468 0.249 1.00 27.29 298 LEU A C 1
ATOM 2293 O O . LEU A 1 306 ? 26.294 31.117 1.368 1.00 25.30 298 LEU A O 1
ATOM 2298 N N . LEU A 1 307 ? 26.784 32.754 -0.092 1.00 27.79 299 LEU A N 1
ATOM 2299 C CA . LEU A 1 307 ? 26.426 33.784 0.881 1.00 29.66 299 LEU A CA 1
ATOM 2300 C C . LEU A 1 307 ? 24.973 33.646 1.316 1.00 34.22 299 LEU A C 1
ATOM 2301 O O . LEU A 1 307 ? 24.639 33.897 2.481 1.00 33.18 299 LEU A O 1
ATOM 2306 N N . GLN A 1 308 ? 24.099 33.239 0.396 1.00 31.49 300 GLN A N 1
ATOM 2307 C CA . GLN A 1 308 ? 22.674 33.085 0.664 1.00 42.04 300 GLN A CA 1
ATOM 2308 C C . GLN A 1 308 ? 22.303 31.663 1.072 1.00 38.81 300 GLN A C 1
ATOM 2309 O O . GLN A 1 308 ? 21.115 31.367 1.235 1.00 32.73 300 GLN A O 1
ATOM 2315 N N . SER A 1 309 ? 23.284 30.788 1.252 1.00 28.52 301 SER A N 1
ATOM 2316 C CA . SER A 1 309 ? 23.053 29.383 1.557 1.00 30.04 301 SER A CA 1
ATOM 2317 C C . SER A 1 309 ? 23.109 29.139 3.064 1.00 35.06 301 SER A C 1
ATOM 2318 O O . SER A 1 309 ? 23.557 29.987 3.839 1.00 31.87 301 SER A O 1
ATOM 2321 N N . ARG A 1 310 ? 22.622 27.965 3.485 1.00 30.68 302 ARG A N 1
ATOM 2322 C CA . ARG A 1 310 ? 22.440 27.678 4.905 1.00 31.74 302 ARG A CA 1
ATOM 2323 C C . ARG A 1 310 ? 22.801 26.230 5.201 1.00 35.30 302 ARG A C 1
ATOM 2324 O O . ARG A 1 310 ? 22.378 25.332 4.472 1.00 25.11 302 ARG A O 1
ATOM 2332 N N . GLY A 1 311 ? 23.567 26.010 6.266 1.00 31.28 303 GLY A N 1
ATOM 2333 C CA . GLY A 1 311 ? 23.739 24.687 6.854 1.00 30.45 303 GLY A CA 1
ATOM 2334 C C . GLY A 1 311 ? 23.017 24.613 8.191 1.00 30.65 303 GLY A C 1
ATOM 2335 O O . GLY A 1 311 ? 23.199 25.475 9.055 1.00 38.23 303 GLY A O 1
ATOM 2336 N N . ILE A 1 312 ? 22.193 23.578 8.348 1.00 29.27 304 ILE A N 1
ATOM 2337 C CA . ILE A 1 312 ? 21.285 23.477 9.486 1.00 30.08 304 ILE A CA 1
ATOM 2338 C C . ILE A 1 312 ? 21.422 22.099 10.116 1.00 34.93 304 ILE A C 1
ATOM 2339 O O . ILE A 1 312 ? 21.315 21.082 9.422 1.00 33.25 304 ILE A O 1
ATOM 2344 N N . VAL A 1 313 ? 21.634 22.063 11.429 1.00 34.57 305 VAL A N 1
ATOM 2345 C CA . VAL A 1 313 ? 21.638 20.814 12.186 1.00 32.84 305 VAL A CA 1
ATOM 2346 C C . VAL A 1 313 ? 20.260 20.603 12.797 1.00 30.04 305 VAL A C 1
ATOM 2347 O O . VAL A 1 313 ? 19.735 21.479 13.495 1.00 32.81 305 VAL A O 1
ATOM 2351 N N . LEU A 1 314 ? 19.674 19.442 12.529 1.00 32.27 306 LEU A N 1
ATOM 2352 C CA . LEU A 1 314 ? 18.388 19.035 13.075 1.00 31.11 306 LEU A CA 1
ATOM 2353 C C . LEU A 1 314 ? 18.530 17.621 13.623 1.00 42.00 306 LEU A C 1
ATOM 2354 O O . LEU A 1 314 ? 19.247 16.800 13.045 1.00 51.44 306 LEU A O 1
ATOM 2359 N N . ASP A 1 315 ? 17.841 17.325 14.722 1.00 39.53 307 ASP A N 1
ATOM 2360 C CA . ASP A 1 315 ? 18.210 16.171 15.535 1.00 38.51 307 ASP A CA 1
ATOM 2361 C C . ASP A 1 315 ? 17.580 14.855 15.076 1.00 43.19 307 ASP A C 1
ATOM 2362 O O . ASP A 1 315 ? 17.645 13.872 15.816 1.00 51.68 307 ASP A O 1
ATOM 2367 N N . SER A 1 316 ? 16.987 14.803 13.883 1.00 35.57 308 SER A N 1
ATOM 2368 C CA . SER A 1 316 ? 16.519 13.532 13.3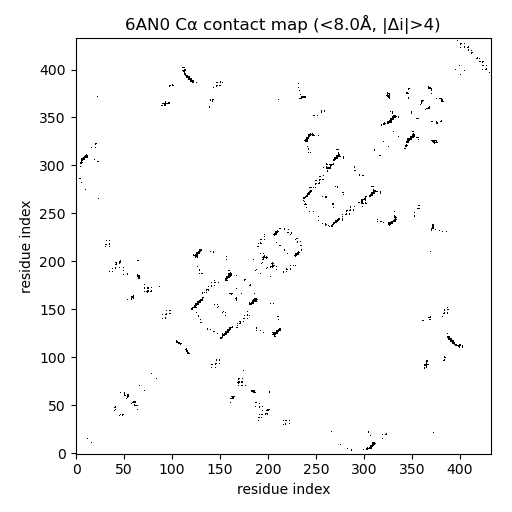42 1.00 36.90 308 SER A CA 1
ATOM 2369 C C . SER A 1 316 ? 16.319 13.665 11.840 1.00 34.80 308 SER A C 1
ATOM 2370 O O . SER A 1 316 ? 16.125 14.767 11.316 1.00 37.22 308 SER A O 1
ATOM 2373 N N . ILE A 1 317 ? 16.370 12.518 11.150 1.00 41.71 309 ILE A N 1
ATOM 2374 C CA . ILE A 1 317 ? 16.090 12.497 9.713 1.00 37.30 309 ILE A CA 1
ATOM 2375 C C . ILE A 1 317 ? 14.644 12.899 9.454 1.00 32.52 309 ILE A C 1
ATOM 2376 O O . ILE A 1 317 ? 14.345 13.592 8.475 1.00 32.90 309 ILE A O 1
ATOM 2381 N N . GLU A 1 318 ? 13.721 12.482 10.329 1.00 34.20 310 GLU A N 1
ATOM 2382 C CA A GLU A 1 318 ? 12.335 12.866 10.092 0.58 35.03 310 GLU A CA 1
ATOM 2383 C CA B GLU A 1 318 ? 12.317 12.860 10.187 0.42 35.91 310 GLU A CA 1
ATOM 2384 C C . GLU A 1 318 ? 12.149 14.376 10.215 1.00 37.98 310 GLU A C 1
ATOM 2385 O O . GLU A 1 318 ? 11.352 14.948 9.462 1.00 33.43 310 GLU A O 1
ATOM 2396 N N . LYS A 1 319 ? 12.888 15.047 11.106 1.00 33.64 311 LYS A N 1
ATOM 2397 C CA . LYS A 1 319 ? 12.824 16.507 11.151 1.00 35.79 311 LYS A CA 1
ATOM 2398 C C . LYS A 1 319 ? 13.407 17.124 9.884 1.00 36.25 311 LYS A C 1
ATOM 2399 O O . LYS A 1 319 ? 12.871 18.113 9.362 1.00 28.00 311 LYS A O 1
ATOM 2405 N N . CYS A 1 320 ? 14.514 16.564 9.386 1.00 25.79 312 CYS A N 1
ATOM 2406 C CA . CYS A 1 320 ? 15.103 17.063 8.147 1.00 23.47 312 CYS A CA 1
ATOM 2407 C C . CYS A 1 320 ? 14.119 16.962 6.989 1.00 27.35 312 CYS A C 1
ATOM 2408 O O . CYS A 1 320 ? 13.998 17.895 6.186 1.00 26.41 312 CYS A O 1
ATOM 2411 N N . ILE A 1 321 ? 13.420 15.825 6.880 1.00 28.07 313 ILE A N 1
ATOM 2412 C CA . ILE A 1 321 ? 12.421 15.641 5.826 1.00 25.23 313 ILE A CA 1
ATOM 2413 C C . ILE A 1 321 ? 11.305 16.670 5.965 1.00 28.60 313 ILE A C 1
ATOM 2414 O O . ILE A 1 321 ? 10.824 17.227 4.968 1.00 26.88 313 ILE A O 1
ATOM 2419 N N . ALA A 1 322 ? 10.859 16.923 7.203 1.00 27.97 314 ALA A N 1
ATOM 2420 C CA . ALA A 1 322 ? 9.796 17.900 7.418 1.00 29.51 314 ALA A CA 1
ATOM 2421 C C . ALA A 1 322 ? 10.247 19.294 7.004 1.00 29.41 314 ALA A C 1
ATOM 2422 O O . ALA A 1 322 ? 9.491 20.030 6.364 1.00 27.19 314 ALA A O 1
ATOM 2424 N N . PHE A 1 323 ? 11.486 19.670 7.336 1.00 28.13 315 PHE A N 1
ATOM 2425 C CA . PHE A 1 323 ? 12.030 20.928 6.824 1.00 25.94 315 PHE A CA 1
ATOM 2426 C C . PHE A 1 323 ? 12.057 20.925 5.300 1.00 27.01 315 PHE A C 1
ATOM 2427 O O . PHE A 1 323 ? 11.652 21.903 4.655 1.00 26.02 315 PHE A O 1
ATOM 2435 N N . SER A 1 324 ? 12.533 19.825 4.699 1.00 23.69 316 SER A N 1
ATOM 2436 C CA . SER A 1 324 ? 12.624 19.769 3.242 1.00 25.19 316 SER A CA 1
ATOM 2437 C C . SER A 1 324 ? 11.251 19.914 2.596 1.00 23.02 316 SER A C 1
ATOM 2438 O O . SER A 1 324 ? 11.108 20.570 1.555 1.00 23.63 316 SER A O 1
ATOM 2441 N N . ASN A 1 325 ? 10.226 19.307 3.201 1.00 20.65 317 ASN A N 1
ATOM 2442 C CA . ASN A 1 325 ? 8.882 19.377 2.636 1.00 22.40 317 ASN A CA 1
ATOM 2443 C C . ASN A 1 325 ? 8.324 20.797 2.697 1.00 32.46 317 ASN A C 1
ATOM 2444 O O . ASN A 1 325 ? 7.572 21.210 1.804 1.00 27.15 317 ASN A O 1
ATOM 2449 N N . LEU A 1 326 ? 8.700 21.564 3.721 1.00 25.88 318 LEU A N 1
ATOM 2450 C CA . LEU A 1 326 ? 8.324 22.975 3.779 1.00 25.96 318 LEU A CA 1
ATOM 2451 C C . LEU A 1 326 ? 9.097 23.806 2.755 1.00 28.24 318 LEU A C 1
ATOM 2452 O O . LEU A 1 326 ? 8.557 24.770 2.198 1.00 27.05 318 LEU A O 1
ATOM 2457 N N . TYR A 1 327 ? 10.368 23.459 2.507 1.00 23.67 319 TYR A N 1
ATOM 2458 C CA . TYR A 1 327 ? 11.198 24.217 1.568 1.00 26.71 319 TYR A CA 1
ATOM 2459 C C . TYR A 1 327 ? 10.821 23.926 0.113 1.00 26.46 319 TYR A C 1
ATOM 2460 O O . TYR A 1 327 ? 10.842 24.832 -0.736 1.00 23.40 319 TYR A O 1
ATOM 2469 N N . ALA A 1 328 ? 10.490 22.659 -0.194 1.00 23.10 320 ALA A N 1
ATOM 2470 C CA . ALA A 1 328 ? 10.090 22.170 -1.518 1.00 24.02 320 ALA A CA 1
ATOM 2471 C C . ALA A 1 328 ? 11.211 22.390 -2.530 1.00 21.18 320 ALA A C 1
ATOM 2472 O O . ALA A 1 328 ? 11.077 23.220 -3.444 1.00 21.70 320 ALA A O 1
ATOM 2474 N N . PRO A 1 329 ? 12.316 21.652 -2.411 1.00 18.06 321 PRO A N 1
ATOM 2475 C CA . PRO A 1 329 ? 13.504 21.937 -3.223 1.00 17.49 321 PRO A CA 1
ATOM 2476 C C . PRO A 1 329 ? 13.375 21.464 -4.668 1.00 21.69 321 PRO A C 1
ATOM 2477 O O . PRO A 1 329 ? 12.721 20.463 -4.976 1.00 23.33 321 PRO A O 1
ATOM 2481 N N . GLU A 1 330 ? 14.031 22.201 -5.568 1.00 18.03 322 GLU A N 1
ATOM 2482 C CA . GLU A 1 330 ? 14.141 21.733 -6.951 1.00 17.11 322 GLU A CA 1
ATOM 2483 C C . GLU A 1 330 ? 14.825 20.362 -7.013 1.00 18.32 322 GLU A C 1
ATOM 2484 O O . GLU A 1 330 ? 14.339 19.439 -7.678 1.00 17.88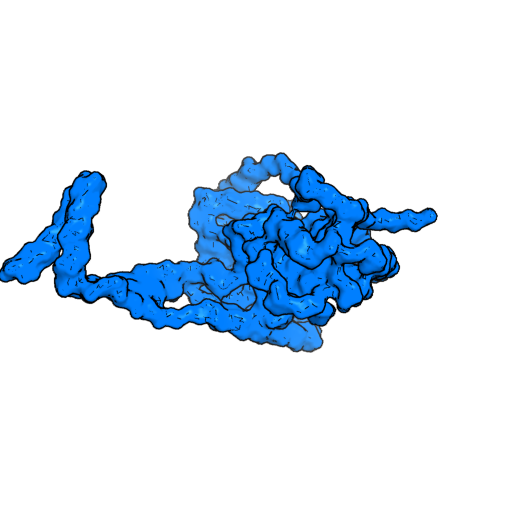 322 GLU A O 1
ATOM 2490 N N . HIS A 1 331 ? 15.962 20.217 -6.330 1.00 18.76 323 HIS A N 1
ATOM 2491 C CA . HIS A 1 331 ? 16.667 18.942 -6.220 1.00 18.09 323 HIS A CA 1
ATOM 2492 C C . HIS A 1 331 ? 16.815 18.569 -4.755 1.00 18.07 323 HIS A C 1
ATOM 2493 O O . HIS A 1 331 ? 17.165 19.419 -3.926 1.00 17.05 323 HIS A O 1
ATOM 2500 N N . LEU A 1 332 ? 16.589 17.296 -4.441 1.00 17.87 324 LEU A N 1
ATOM 2501 C CA . LEU A 1 332 ? 16.752 16.777 -3.084 1.00 16.75 324 LEU A CA 1
ATOM 2502 C C . LEU A 1 332 ? 17.750 15.630 -3.131 1.00 18.47 324 LEU A C 1
ATOM 2503 O O . LEU A 1 332 ? 17.540 14.667 -3.867 1.00 19.27 324 LEU A O 1
ATOM 2508 N N . ILE A 1 333 ? 18.821 15.712 -2.343 1.00 18.04 325 ILE A N 1
ATOM 2509 C CA . ILE A 1 333 ? 19.774 14.607 -2.233 1.00 18.64 325 ILE A CA 1
ATOM 2510 C C . ILE A 1 333 ? 19.637 13.983 -0.848 1.00 21.83 325 ILE A C 1
ATOM 2511 O O . ILE A 1 333 ? 19.845 14.654 0.171 1.00 19.24 325 ILE A O 1
ATOM 2516 N N . LEU A 1 334 ? 19.309 12.689 -0.804 1.00 18.10 326 LEU A N 1
ATOM 2517 C CA . LEU A 1 334 ? 19.211 11.958 0.463 1.00 20.96 326 LEU A CA 1
ATOM 2518 C C . LEU A 1 334 ? 20.504 11.176 0.652 1.00 22.39 326 LEU A C 1
ATOM 2519 O O . LEU A 1 334 ? 20.624 10.027 0.226 1.00 22.09 326 LEU A O 1
ATOM 2524 N N . ALA A 1 335 ? 21.478 11.803 1.313 1.00 21.72 327 ALA A N 1
ATOM 2525 C CA . ALA A 1 335 ? 22.760 11.160 1.592 1.00 22.28 327 ALA A CA 1
ATOM 2526 C C . ALA A 1 335 ? 22.684 10.446 2.939 1.00 22.92 327 ALA A C 1
ATOM 2527 O O . ALA A 1 335 ? 23.363 10.772 3.917 1.00 25.04 327 ALA A O 1
ATOM 2529 N N . ILE A 1 336 ? 21.804 9.449 2.983 1.00 28.24 328 ILE A N 1
ATOM 2530 C CA . ILE A 1 336 ? 21.507 8.757 4.224 1.00 28.00 328 ILE A CA 1
ATOM 2531 C C . ILE A 1 336 ? 21.395 7.271 3.952 1.00 37.15 328 ILE A C 1
ATOM 2532 O O . ILE A 1 336 ? 21.254 6.820 2.811 1.00 28.23 328 ILE A O 1
ATOM 2537 N N . GLU A 1 337 ? 21.464 6.536 5.052 1.00 38.03 329 GLU A N 1
ATOM 2538 C CA . GLU A 1 337 ? 21.244 5.105 5.103 1.00 49.24 329 GLU A CA 1
ATOM 2539 C C . GLU A 1 337 ? 19.781 4.768 4.844 1.00 34.34 329 GLU A C 1
ATOM 2540 O O . GLU A 1 337 ? 18.879 5.458 5.332 1.00 37.33 329 GLU A O 1
ATOM 2546 N N . ASN A 1 338 ? 19.554 3.686 4.092 1.00 33.07 330 ASN A N 1
ATOM 2547 C CA . ASN A 1 338 ? 18.240 3.043 3.987 1.00 28.46 330 ASN A CA 1
ATOM 2548 C C . ASN A 1 338 ? 17.161 4.018 3.503 1.00 26.75 330 ASN A C 1
ATOM 2549 O O . ASN A 1 338 ? 16.110 4.183 4.134 1.00 27.13 330 ASN A O 1
ATOM 2554 N N . THR A 1 339 ? 17.417 4.644 2.348 1.00 24.81 331 THR A N 1
ATOM 2555 C CA . THR A 1 339 ? 16.501 5.660 1.841 1.00 23.87 331 THR A CA 1
ATOM 2556 C C . THR A 1 339 ? 15.107 5.106 1.596 1.00 27.54 331 THR A C 1
ATOM 2557 O O . THR A 1 339 ? 14.142 5.878 1.599 1.00 27.03 331 THR A O 1
ATOM 2561 N N . GLU A 1 340 ? 14.983 3.792 1.365 1.00 28.56 332 GLU A N 1
ATOM 2562 C CA . GLU A 1 340 ? 13.675 3.199 1.109 1.00 35.25 332 GLU A CA 1
ATOM 2563 C C . GLU A 1 340 ? 12.724 3.377 2.281 1.00 33.65 332 GLU A C 1
ATOM 2564 O O . GLU A 1 340 ? 11.507 3.300 2.094 1.00 35.45 332 GLU A O 1
ATOM 2570 N N . ASN A 1 341 ? 13.244 3.619 3.482 1.00 29.42 333 ASN A N 1
ATOM 2571 C CA . ASN A 1 341 ? 12.391 3.857 4.633 1.00 31.02 333 ASN A CA 1
ATOM 2572 C C . ASN A 1 341 ? 11.889 5.294 4.715 1.00 32.09 333 ASN A C 1
ATOM 2573 O O . ASN A 1 341 ? 11.073 5.590 5.592 1.00 32.27 333 ASN A O 1
ATOM 2578 N N . TYR A 1 342 ? 12.347 6.184 3.827 1.00 26.99 334 TYR A N 1
ATOM 2579 C CA . TYR A 1 342 ? 12.051 7.607 3.934 1.00 32.09 334 TYR A CA 1
ATOM 2580 C C . TYR A 1 342 ? 11.400 8.226 2.705 1.00 30.84 334 TYR A C 1
ATOM 2581 O O . TYR A 1 342 ? 10.795 9.295 2.839 1.00 33.32 334 TYR A O 1
ATOM 2590 N N . THR A 1 343 ? 11.513 7.613 1.520 1.00 31.44 335 THR A N 1
ATOM 2591 C CA . THR A 1 343 ? 11.036 8.289 0.315 1.00 27.23 335 THR A CA 1
ATOM 2592 C C . THR A 1 343 ? 9.522 8.505 0.340 1.00 24.91 335 THR A C 1
ATOM 2593 O O . THR A 1 343 ? 9.028 9.460 -0.277 1.00 26.14 335 THR A O 1
ATOM 2597 N N . ASP A 1 344 ? 8.768 7.634 1.031 1.00 24.59 336 ASP A N 1
ATOM 2598 C CA . ASP A 1 344 ? 7.322 7.833 1.111 1.00 24.67 336 ASP A CA 1
ATOM 2599 C C . ASP A 1 344 ? 6.970 9.122 1.840 1.00 30.28 336 ASP A C 1
ATOM 2600 O O . ASP A 1 344 ? 5.895 9.684 1.606 1.00 30.60 336 ASP A O 1
ATOM 2605 N N . LYS A 1 345 ? 7.843 9.584 2.751 1.00 24.50 337 LYS A N 1
ATOM 2606 C CA . LYS A 1 345 ? 7.611 10.788 3.540 1.00 23.03 337 LYS A CA 1
ATOM 2607 C C . LYS A 1 345 ? 7.925 12.078 2.785 1.00 26.17 337 LYS A C 1
ATOM 2608 O O . LYS A 1 345 ? 7.605 13.160 3.292 1.00 26.37 337 LYS A O 1
ATOM 2614 N N . ILE A 1 346 ? 8.555 11.998 1.619 1.00 25.21 338 ILE A N 1
ATOM 2615 C CA . ILE A 1 346 ? 8.819 13.185 0.806 1.00 22.88 338 ILE A CA 1
ATOM 2616 C C . ILE A 1 346 ? 7.531 13.605 0.115 1.00 33.58 338 ILE A C 1
ATOM 2617 O O . ILE A 1 346 ? 6.899 12.799 -0.577 1.00 28.29 338 ILE A O 1
ATOM 2622 N N . THR A 1 347 ? 7.140 14.876 0.275 1.00 21.28 339 THR A N 1
ATOM 2623 C CA . THR A 1 347 ? 5.887 15.320 -0.319 1.00 23.57 339 THR A CA 1
ATOM 2624 C C . THR A 1 347 ? 6.042 16.388 -1.384 1.00 22.14 339 THR A C 1
ATOM 2625 O O . THR A 1 347 ? 5.162 16.486 -2.246 1.00 21.61 339 THR A O 1
ATOM 2629 N N . SER A 1 348 ? 7.116 17.178 -1.358 1.00 21.69 340 SER A N 1
ATOM 2630 C CA . SER A 1 348 ? 7.412 18.127 -2.426 1.00 21.06 340 SER A CA 1
ATOM 2631 C C . SER A 1 348 ? 8.906 18.120 -2.691 1.00 22.06 340 SER A C 1
ATOM 2632 O O . SER A 1 348 ? 9.696 18.420 -1.788 1.00 21.96 340 SER A O 1
ATOM 2635 N N . ALA A 1 349 ? 9.280 17.817 -3.936 1.00 16.22 341 ALA A N 1
ATOM 2636 C CA . ALA A 1 349 ? 10.646 17.901 -4.437 1.00 18.22 341 ALA A CA 1
ATOM 2637 C C . ALA A 1 349 ? 10.597 17.694 -5.942 1.00 20.76 341 ALA A C 1
ATOM 2638 O O . ALA A 1 349 ? 9.831 16.862 -6.423 1.00 19.76 341 ALA A O 1
ATOM 2640 N N . GLY A 1 350 ? 11.405 18.445 -6.687 1.00 17.06 342 GLY A N 1
ATOM 2641 C CA . GLY A 1 350 ? 11.367 18.289 -8.135 1.00 15.07 342 GLY A CA 1
ATOM 2642 C C . GLY A 1 350 ? 11.937 16.950 -8.578 1.00 18.44 342 GLY A C 1
ATOM 2643 O O . GLY A 1 350 ? 11.304 16.209 -9.338 1.00 21.50 342 GLY A O 1
ATOM 2644 N N . SER A 1 351 ? 13.145 16.634 -8.118 1.00 18.03 343 SER A N 1
ATOM 2645 C CA . SER A 1 351 ? 13.816 15.374 -8.422 1.00 14.61 343 SER A CA 1
ATOM 2646 C C . SER A 1 351 ? 14.641 14.952 -7.212 1.00 23.66 343 SER A C 1
ATOM 2647 O O . SER A 1 351 ? 15.220 15.805 -6.535 1.00 20.28 343 SER A O 1
ATOM 2650 N N . VAL A 1 352 ? 14.689 13.638 -6.940 1.00 19.64 344 VAL A N 1
ATOM 2651 C CA . VAL A 1 352 ? 15.281 13.098 -5.717 1.00 19.09 344 VAL A CA 1
ATOM 2652 C C . VAL A 1 352 ? 16.409 12.130 -6.071 1.00 20.49 344 VAL A C 1
ATOM 2653 O O . VAL A 1 352 ? 16.256 11.275 -6.952 1.00 18.74 344 VAL A O 1
ATOM 2657 N N . PHE A 1 353 ? 17.522 12.242 -5.345 1.00 19.21 345 PHE A N 1
ATOM 2658 C CA . PHE A 1 353 ? 18.724 11.439 -5.567 1.00 17.47 345 PHE A CA 1
ATOM 2659 C C . PHE A 1 353 ? 19.022 10.631 -4.310 1.00 18.23 345 PHE A C 1
ATOM 2660 O O . PHE A 1 353 ? 19.110 11.200 -3.217 1.00 20.96 345 PHE A O 1
ATOM 2668 N N . LEU A 1 354 ? 19.199 9.313 -4.463 1.00 20.37 346 LEU A N 1
ATOM 2669 C CA . LEU A 1 354 ? 19.217 8.392 -3.323 1.00 19.52 346 LEU A CA 1
ATOM 2670 C C . LEU A 1 354 ? 20.599 7.793 -3.078 1.00 21.78 346 LEU A C 1
ATOM 2671 O O . LEU A 1 354 ? 21.140 7.097 -3.942 1.00 25.74 346 LEU A O 1
ATOM 2676 N N . GLY A 1 355 ? 21.141 8.019 -1.875 1.00 21.01 347 GLY A N 1
ATOM 2677 C CA . GLY A 1 355 ? 22.366 7.369 -1.450 1.00 21.95 347 GLY A CA 1
ATOM 2678 C C . GLY A 1 355 ? 23.604 8.100 -1.950 1.00 22.37 347 GLY A C 1
ATOM 2679 O O . GLY A 1 355 ? 23.538 9.041 -2.733 1.00 26.13 347 GLY A O 1
ATOM 2680 N N . ASN A 1 356 ? 24.771 7.616 -1.506 1.00 23.91 348 ASN A N 1
ATOM 2681 C CA . ASN A 1 356 ? 26.009 8.374 -1.683 1.00 22.95 348 ASN A CA 1
ATOM 2682 C C . ASN A 1 356 ? 26.499 8.431 -3.128 1.00 27.79 348 ASN A C 1
ATOM 2683 O O . ASN A 1 356 ? 27.347 9.268 -3.444 1.00 24.94 348 ASN A O 1
ATOM 2688 N N . PHE A 1 357 ? 26.033 7.555 -4.013 1.00 27.95 349 PHE A N 1
ATOM 2689 C CA . PHE A 1 357 ? 26.565 7.558 -5.367 1.00 22.44 349 PHE A CA 1
ATOM 2690 C C . PHE A 1 357 ? 25.606 8.179 -6.378 1.00 26.47 349 PHE A C 1
ATOM 2691 O O . PHE A 1 357 ? 25.895 8.171 -7.577 1.00 27.56 349 PHE A O 1
ATOM 2699 N N . SER A 1 358 ? 24.496 8.756 -5.914 1.00 24.52 350 SER A N 1
ATOM 2700 C CA . SER A 1 358 ? 23.541 9.446 -6.774 1.00 20.90 350 SER A CA 1
ATOM 2701 C C . SER A 1 358 ? 23.870 10.939 -6.720 1.00 23.82 350 SER A C 1
ATOM 2702 O O . SER A 1 358 ? 23.341 11.673 -5.893 1.00 25.19 350 SER A O 1
ATOM 2705 N N . CYS A 1 359 ? 24.759 11.397 -7.590 1.00 26.01 351 CYS A N 1
ATOM 2706 C CA . CYS A 1 359 ? 25.056 12.823 -7.582 1.00 28.24 351 CYS A CA 1
ATOM 2707 C C . CYS A 1 359 ? 24.087 13.574 -8.492 1.00 23.36 351 CYS A C 1
ATOM 2708 O O . CYS A 1 359 ? 23.477 13.011 -9.404 1.00 29.03 351 CYS A O 1
ATOM 2711 N N . GLU A 1 360 ? 23.930 14.869 -8.216 1.00 28.51 352 GLU A N 1
ATOM 2712 C CA . GLU A 1 360 ? 23.003 15.652 -9.022 1.00 27.30 352 GLU A CA 1
ATOM 2713 C C . GLU A 1 360 ? 23.495 15.791 -10.457 1.00 27.91 352 GLU A C 1
ATOM 2714 O O . GLU A 1 360 ? 22.679 15.841 -11.384 1.00 26.98 352 GLU A O 1
ATOM 2720 N N . SER A 1 361 ? 24.816 15.854 -10.658 1.00 24.54 353 SER A N 1
ATOM 2721 C CA . SER A 1 361 ? 25.363 15.929 -12.012 1.00 25.50 353 SER A CA 1
ATOM 2722 C C . SER A 1 361 ? 24.855 14.798 -12.893 1.00 27.69 353 SER A C 1
ATOM 2723 O O . SER A 1 361 ? 24.634 14.997 -14.092 1.00 30.13 353 SER A O 1
ATOM 2726 N N . ALA A 1 362 ? 24.653 13.602 -12.321 1.00 28.98 354 ALA A N 1
ATOM 2727 C CA . ALA A 1 362 ? 24.151 12.486 -13.125 1.00 32.66 354 ALA A CA 1
ATOM 2728 C C . ALA A 1 362 ? 22.741 12.759 -13.638 1.00 30.70 354 ALA A C 1
ATOM 2729 O O . ALA A 1 362 ? 22.426 12.469 -14.799 1.00 31.52 354 ALA A O 1
ATOM 2731 N N . GLY A 1 363 ? 21.873 13.312 -12.790 1.00 25.16 355 GLY A N 1
ATOM 2732 C CA . GLY A 1 363 ? 20.544 13.672 -13.256 1.00 23.37 355 GLY A CA 1
ATOM 2733 C C . GLY A 1 363 ? 20.576 14.844 -14.219 1.00 26.73 355 GLY A C 1
ATOM 2734 O O . GLY A 1 363 ? 19.782 14.905 -15.163 1.00 29.38 355 GLY A O 1
ATOM 2735 N N . ASP A 1 364 ? 21.491 15.791 -13.990 1.00 30.61 356 ASP A N 1
ATOM 2736 C CA . ASP A 1 364 ? 21.649 16.919 -14.904 1.00 38.10 356 ASP A CA 1
ATOM 2737 C C . ASP A 1 364 ? 21.947 16.454 -16.322 1.00 35.74 356 ASP A C 1
ATOM 2738 O O . ASP A 1 364 ? 21.510 17.085 -17.290 1.00 34.31 356 ASP A O 1
ATOM 2743 N N . TYR A 1 365 ? 22.710 15.367 -16.467 1.00 27.60 357 TYR A N 1
ATOM 2744 C CA . TYR A 1 365 ? 23.271 15.010 -17.763 1.00 21.39 357 TYR A CA 1
ATOM 2745 C C . TYR A 1 365 ? 22.767 13.689 -18.321 1.00 27.65 357 TYR A C 1
ATOM 2746 O O . TYR A 1 365 ? 22.390 13.636 -19.499 1.00 33.67 357 TYR A O 1
ATOM 2755 N N . ALA A 1 366 ? 22.767 12.609 -17.535 1.00 28.82 358 ALA A N 1
ATOM 2756 C CA . ALA A 1 366 ? 22.801 11.294 -18.177 1.00 31.04 358 ALA A CA 1
ATOM 2757 C C . ALA A 1 366 ? 21.954 10.184 -17.565 1.00 28.53 358 ALA A C 1
ATOM 2758 O O . ALA A 1 366 ? 21.800 9.154 -18.229 1.00 34.05 358 ALA A O 1
ATOM 2760 N N . SER A 1 367 ? 21.426 10.318 -16.342 1.00 29.43 359 SER A N 1
ATOM 2761 C CA . SER A 1 367 ? 20.716 9.187 -15.734 1.00 25.46 359 SER A CA 1
ATOM 2762 C C . SER A 1 367 ? 19.441 8.842 -16.494 1.00 28.16 359 SER A C 1
ATOM 2763 O O . SER A 1 367 ? 19.053 7.666 -16.563 1.00 27.89 359 SER A O 1
ATOM 2766 N N . GLY A 1 368 ? 18.794 9.840 -17.090 1.00 25.49 360 GLY A N 1
ATOM 2767 C CA . GLY A 1 368 ? 17.572 9.653 -17.838 1.00 25.43 360 GLY A CA 1
ATOM 2768 C C . GLY A 1 368 ? 16.413 10.495 -17.352 1.00 22.77 360 GLY A C 1
ATOM 2769 O O . GLY A 1 368 ? 15.455 10.709 -18.111 1.00 25.36 360 GLY A O 1
ATOM 2770 N N . THR A 1 369 ? 16.458 10.971 -16.106 1.00 19.87 361 THR A N 1
ATOM 2771 C CA . THR A 1 369 ? 15.425 11.863 -15.606 1.00 20.87 361 THR A CA 1
ATOM 2772 C C . THR A 1 369 ? 15.570 13.226 -16.275 1.00 21.05 361 THR A C 1
ATOM 2773 O O . THR A 1 369 ? 16.581 13.524 -16.917 1.00 23.64 361 THR A O 1
ATOM 2777 N N . ASN A 1 370 ? 14.550 14.065 -16.117 1.00 18.77 362 ASN A N 1
ATOM 2778 C CA . ASN A 1 370 ? 14.557 15.380 -16.753 1.00 23.06 362 ASN A CA 1
ATOM 2779 C C . ASN A 1 370 ? 15.104 16.440 -15.801 1.00 21.63 362 ASN A C 1
ATOM 2780 O O . ASN A 1 370 ? 14.670 16.522 -14.651 1.00 24.08 362 ASN A O 1
ATOM 2785 N N . HIS A 1 371 ? 16.033 17.268 -16.283 1.00 22.42 363 HIS A N 1
ATOM 2786 C CA . HIS A 1 371 ? 16.603 18.292 -15.414 1.00 20.52 363 HIS A CA 1
ATOM 2787 C C . HIS A 1 371 ? 15.851 19.616 -15.470 1.00 18.12 363 HIS A C 1
ATOM 2788 O O . HIS A 1 371 ? 16.249 20.572 -14.782 1.00 22.38 363 HIS A O 1
ATOM 2795 N N . THR A 1 372 ? 14.786 19.708 -16.276 1.00 21.82 364 THR A N 1
ATOM 2796 C CA . THR A 1 372 ? 13.981 20.936 -16.369 1.00 19.36 364 THR A CA 1
ATOM 2797 C C . THR A 1 372 ? 12.903 20.848 -15.291 1.00 21.50 364 THR A C 1
ATOM 2798 O O . THR A 1 372 ? 11.858 20.213 -15.480 1.00 23.98 364 THR A O 1
ATOM 2802 N N . LEU A 1 373 ? 13.164 21.488 -14.153 1.00 20.24 365 LEU A N 1
ATOM 2803 C CA . LEU A 1 373 ? 12.495 21.209 -12.890 1.00 20.12 365 LEU A CA 1
ATOM 2804 C C . LEU A 1 373 ? 12.005 22.481 -12.213 1.00 20.23 365 LEU A C 1
ATOM 2805 O O . LEU A 1 373 ? 12.595 23.549 -12.384 1.00 20.94 365 LEU A O 1
ATOM 2810 N N . PRO A 1 374 ? 10.945 22.379 -11.406 1.00 18.44 366 PRO A N 1
ATOM 2811 C CA . PRO A 1 374 ? 10.379 23.565 -10.737 1.00 19.98 366 PRO A CA 1
ATOM 2812 C C . PRO A 1 374 ? 11.241 24.008 -9.563 1.00 19.00 366 PRO A C 1
ATOM 2813 O O . PRO A 1 374 ? 11.606 23.209 -8.693 1.00 26.08 366 PRO A O 1
ATOM 2817 N N . THR A 1 375 ? 11.538 25.283 -9.533 1.00 21.02 367 THR A N 1
ATOM 2818 C CA . THR A 1 375 ? 12.434 25.875 -8.553 1.00 22.47 367 THR A CA 1
ATOM 2819 C C . THR A 1 375 ? 11.675 26.923 -7.730 1.00 24.13 367 THR A C 1
ATOM 2820 O O . THR A 1 375 ? 10.499 27.211 -7.981 1.00 25.52 367 THR A O 1
ATOM 2824 N N . ASN A 1 376 ? 12.348 27.480 -6.719 1.00 21.45 368 ASN A N 1
ATOM 2825 C CA . ASN A 1 376 ? 11.819 28.597 -5.930 1.00 24.61 368 ASN A CA 1
ATOM 2826 C C . ASN A 1 376 ? 10.520 28.222 -5.218 1.00 29.68 368 ASN A C 1
ATOM 2827 O O . ASN A 1 376 ? 9.673 29.082 -4.948 1.00 30.83 368 ASN A O 1
ATOM 2832 N N . GLY A 1 377 ? 10.356 26.938 -4.901 1.00 21.85 369 GLY A N 1
ATOM 2833 C CA . GLY A 1 377 ? 9.166 26.460 -4.232 1.00 22.91 369 GLY A CA 1
ATOM 2834 C C . GLY A 1 377 ? 8.056 26.017 -5.155 1.00 26.29 369 GLY A C 1
ATOM 2835 O O . GLY A 1 377 ? 7.022 25.539 -4.669 1.00 25.03 369 GLY A O 1
ATOM 2836 N N . TYR A 1 378 ? 8.232 26.142 -6.475 1.00 22.04 370 TYR A N 1
ATOM 2837 C CA . TYR A 1 378 ? 7.213 25.645 -7.389 1.00 22.18 370 TYR A CA 1
ATOM 2838 C C . TYR A 1 378 ? 7.106 24.129 -7.390 1.00 19.74 370 TYR A C 1
ATOM 2839 O O . TYR A 1 378 ? 6.194 23.593 -8.028 1.00 21.25 370 TYR A O 1
ATOM 2848 N N . ALA A 1 379 ? 7.988 23.417 -6.685 1.00 19.86 371 ALA A N 1
ATOM 2849 C CA . ALA A 1 379 ? 7.747 21.988 -6.524 1.00 20.53 371 ALA A CA 1
ATOM 2850 C C . ALA A 1 379 ? 6.502 21.720 -5.679 1.00 20.14 371 ALA A C 1
ATOM 2851 O O . ALA A 1 379 ? 6.019 20.579 -5.666 1.00 20.52 371 ALA A O 1
ATOM 2853 N N . ARG A 1 380 ? 5.945 22.747 -5.015 1.00 18.95 372 ARG A N 1
ATOM 2854 C CA . ARG A 1 380 ? 4.675 22.576 -4.316 1.00 18.57 372 ARG A CA 1
ATOM 2855 C C . ARG A 1 380 ? 3.506 22.353 -5.263 1.00 22.61 372 ARG A C 1
ATOM 2856 O O . ARG A 1 380 ? 2.477 21.815 -4.833 1.00 23.25 372 ARG A O 1
ATOM 2864 N N . ASN A 1 381 ? 3.598 22.817 -6.514 1.00 20.52 373 ASN A N 1
ATOM 2865 C CA . ASN A 1 381 ? 2.426 22.778 -7.373 1.00 17.32 373 ASN A CA 1
ATOM 2866 C C . ASN A 1 381 ? 2.721 22.479 -8.831 1.00 23.74 373 ASN A C 1
ATOM 2867 O O . ASN A 1 381 ? 1.782 22.468 -9.633 1.00 27.01 373 ASN A O 1
ATOM 2872 N N . TYR A 1 382 ? 3.966 22.195 -9.196 1.00 18.09 374 TYR A N 1
ATOM 2873 C CA . TYR A 1 382 ? 4.305 21.780 -10.551 1.00 18.22 374 TYR A CA 1
ATOM 2874 C C . TYR A 1 382 ? 5.200 20.558 -10.499 1.00 17.82 374 TYR A C 1
ATOM 2875 O O . TYR A 1 382 ? 5.852 20.297 -9.487 1.00 18.62 374 TYR A O 1
ATOM 2884 N N . SER A 1 383 ? 5.271 19.849 -11.632 1.00 19.80 375 SER A N 1
ATOM 2885 C CA . SER A 1 383 ? 6.213 18.756 -11.843 1.00 20.08 375 SER A CA 1
ATOM 2886 C C . SER A 1 383 ? 7.355 19.217 -12.740 1.00 15.92 375 SER A C 1
ATOM 2887 O O . SER A 1 383 ? 7.263 20.230 -13.429 1.00 21.76 375 SER A O 1
ATOM 2890 N N . GLY A 1 384 ? 8.431 18.441 -12.753 1.00 21.32 376 GLY A N 1
ATOM 2891 C CA . GLY A 1 384 ? 9.418 18.617 -13.800 1.00 22.68 376 GLY A CA 1
ATOM 2892 C C . GLY A 1 384 ? 8.844 18.256 -15.157 1.00 20.82 376 GLY A C 1
ATOM 2893 O O . GLY A 1 384 ? 7.823 17.568 -15.270 1.00 21.46 376 GLY A O 1
ATOM 2894 N N . VAL A 1 385 ? 9.488 18.758 -16.211 1.00 17.89 377 VAL A N 1
ATOM 2895 C CA . VAL A 1 385 ? 9.069 18.381 -17.561 1.00 21.70 377 VAL A CA 1
ATOM 2896 C C . VAL A 1 385 ? 9.125 16.862 -17.716 1.00 20.96 377 VAL A C 1
ATOM 2897 O O . VAL A 1 385 ? 10.045 16.200 -17.220 1.00 19.66 377 VAL A O 1
ATOM 2901 N N . SER A 1 386 ? 8.131 16.298 -18.403 1.00 16.12 378 SER A N 1
ATOM 2902 C CA . SER A 1 386 ? 8.108 14.859 -18.693 1.00 17.33 378 SER A CA 1
ATOM 2903 C C . SER A 1 386 ? 7.352 14.645 -19.997 1.00 19.35 378 SER A C 1
ATOM 2904 O O . SER A 1 386 ? 6.968 15.600 -20.678 1.00 17.73 378 SER A O 1
ATOM 2907 N N . LEU A 1 387 ? 7.136 13.378 -20.359 1.00 17.43 379 LEU A N 1
ATOM 2908 C CA . LEU A 1 387 ? 6.323 13.110 -21.539 1.00 17.50 379 LEU A CA 1
ATOM 2909 C C . LEU A 1 387 ? 4.955 13.787 -21.429 1.00 16.25 379 LEU A C 1
ATOM 2910 O O . LEU A 1 387 ? 4.423 14.288 -22.430 1.00 18.36 379 LEU A O 1
ATOM 2915 N N . ASP A 1 388 ? 4.383 13.818 -20.210 1.00 16.14 380 ASP A N 1
ATOM 2916 C CA . ASP A 1 388 ? 3.091 14.462 -19.957 1.00 19.57 380 ASP A CA 1
ATOM 2917 C C . ASP A 1 388 ? 3.055 15.918 -20.412 1.00 21.50 380 ASP A C 1
ATOM 2918 O O . ASP A 1 388 ? 1.974 16.455 -20.691 1.00 19.95 380 ASP A O 1
ATOM 2923 N N . SER A 1 389 ? 4.207 16.596 -20.409 1.00 18.86 381 SER A N 1
ATOM 2924 C CA . SER A 1 389 ? 4.247 18.016 -20.738 1.00 17.75 381 SER A CA 1
ATOM 2925 C C . SER A 1 389 ? 3.976 18.281 -22.210 1.00 18.34 381 SER A C 1
ATOM 2926 O O . SER A 1 389 ? 3.707 19.428 -22.578 1.00 17.28 381 SER A O 1
ATOM 2929 N N . PHE A 1 390 ? 4.060 17.259 -23.058 1.00 18.79 382 PHE A N 1
ATOM 2930 C CA . PHE A 1 390 ? 4.040 17.451 -24.501 1.00 18.10 382 PHE A CA 1
ATOM 2931 C C . PHE A 1 390 ? 2.772 16.920 -25.152 1.00 16.04 382 PHE A C 1
ATOM 2932 O O . PHE A 1 390 ? 2.675 16.908 -26.387 1.00 18.90 382 PHE A O 1
ATOM 2940 N N . ILE A 1 391 ? 1.794 16.485 -24.355 1.00 19.23 383 ILE A N 1
ATOM 2941 C CA . ILE A 1 391 ? 0.594 15.839 -24.863 1.00 18.08 383 ILE A CA 1
ATOM 2942 C C . ILE A 1 391 ? -0.636 16.486 -24.245 1.00 19.54 383 ILE A C 1
ATOM 2943 O O . ILE A 1 391 ? -0.560 17.196 -23.241 1.00 19.35 383 ILE A O 1
ATOM 2948 N N . LYS A 1 392 ? -1.782 16.214 -24.866 1.00 20.86 384 LYS A N 1
ATOM 2949 C CA . LYS A 1 392 ? -3.093 16.410 -24.271 1.00 16.32 384 LYS A CA 1
ATOM 2950 C C . LYS A 1 392 ? -3.696 15.032 -24.043 1.00 17.02 384 LYS A C 1
ATOM 2951 O O . LYS A 1 392 ? -3.551 14.145 -24.888 1.00 19.48 384 LYS A O 1
ATOM 2957 N N . LYS A 1 393 ? -4.370 14.851 -22.906 1.00 15.65 385 LYS A N 1
ATOM 2958 C CA . LYS A 1 393 ? -5.066 13.601 -22.613 1.00 15.27 385 LYS A CA 1
ATOM 2959 C C . LYS A 1 393 ? -6.547 13.834 -22.876 1.00 20.20 385 LYS A C 1
ATOM 2960 O O . LYS A 1 393 ? -7.221 14.526 -22.105 1.00 20.84 385 LYS A O 1
ATOM 2966 N N . ILE A 1 394 ? -7.037 13.279 -23.983 1.00 19.07 386 ILE A N 1
ATOM 2967 C CA . ILE A 1 394 ? -8.415 13.470 -24.426 1.00 21.55 386 ILE A CA 1
ATOM 2968 C C . ILE A 1 394 ? -9.280 12.385 -23.791 1.00 18.96 386 ILE A C 1
ATOM 2969 O O . ILE A 1 394 ? -8.922 11.204 -23.827 1.00 20.28 386 ILE A O 1
ATOM 2974 N N . THR A 1 395 ? -10.431 12.765 -23.229 1.00 18.03 387 THR A N 1
ATOM 2975 C CA . THR A 1 395 ? -11.339 11.759 -22.700 1.00 17.23 387 THR A CA 1
ATOM 2976 C C . THR A 1 395 ? -12.366 11.369 -23.759 1.00 16.97 387 THR A C 1
ATOM 2977 O O . THR A 1 395 ? -12.795 12.203 -24.571 1.00 21.11 387 THR A O 1
ATOM 2981 N N . PHE A 1 396 ? -12.702 10.080 -23.767 1.00 17.16 388 PHE A N 1
ATOM 2982 C CA . PHE A 1 396 ? -13.628 9.476 -24.714 1.00 17.13 388 PHE A CA 1
ATOM 2983 C C . PHE A 1 396 ? -14.721 8.769 -23.940 1.00 20.61 388 PHE A C 1
ATOM 2984 O O . PHE A 1 396 ? -14.446 8.125 -22.919 1.00 18.42 388 PHE A O 1
ATOM 2992 N N . GLN A 1 397 ? -15.952 8.827 -24.444 1.00 19.06 389 GLN A N 1
ATOM 2993 C CA . GLN A 1 397 ? -16.954 7.928 -23.887 1.00 21.50 389 GLN A CA 1
ATOM 2994 C C . GLN A 1 397 ? -17.899 7.436 -24.967 1.00 20.65 389 GLN A C 1
ATOM 2995 O O . GLN A 1 397 ? -18.230 8.159 -25.909 1.00 20.32 389 GLN A O 1
ATOM 3001 N N . LYS A 1 398 ? -18.355 6.203 -24.787 1.00 19.55 390 LYS A N 1
ATOM 3002 C CA . LYS A 1 398 ? -19.334 5.583 -25.667 1.00 19.83 390 LYS A CA 1
ATOM 3003 C C . LYS A 1 398 ? -20.433 5.016 -24.779 1.00 20.54 390 LYS A C 1
ATOM 3004 O O . LYS A 1 398 ? -20.188 4.095 -23.992 1.00 22.28 390 LYS A O 1
ATOM 3010 N N . VAL A 1 399 ? -21.624 5.593 -24.875 1.00 21.00 391 VAL A N 1
ATOM 3011 C CA . VAL A 1 399 ? -22.784 5.173 -24.095 1.00 23.41 391 VAL A CA 1
ATOM 3012 C C . VAL A 1 399 ? -23.719 4.406 -25.015 1.00 31.58 391 VAL A C 1
ATOM 3013 O O . VAL A 1 399 ? -24.079 4.904 -26.088 1.00 27.51 391 VAL A O 1
ATOM 3017 N N . THR A 1 400 ? -24.102 3.189 -24.611 1.00 25.47 392 THR A N 1
ATOM 3018 C CA . THR A 1 400 ? -25.007 2.365 -25.400 1.00 28.08 392 THR A CA 1
ATOM 3019 C C . THR A 1 400 ? -26.465 2.705 -25.082 1.00 28.84 392 THR A C 1
ATOM 3020 O O . THR A 1 400 ? -26.770 3.522 -24.210 1.00 27.50 392 THR A O 1
ATOM 3024 N N . LYS A 1 401 ? -27.389 2.043 -25.785 1.00 34.55 393 LYS A N 1
ATOM 3025 C CA . LYS A 1 401 ? -28.810 2.228 -25.495 1.00 32.14 393 LYS A CA 1
ATOM 3026 C C . LYS A 1 401 ? -29.138 1.796 -24.068 1.00 29.12 393 LYS A C 1
ATOM 3027 O O . LYS A 1 401 ? -29.878 2.487 -23.356 1.00 35.61 393 LYS A O 1
ATOM 3029 N N . LYS A 1 402 ? -28.606 0.648 -23.638 1.00 33.63 394 LYS A N 1
ATOM 3030 C CA . LYS A 1 402 ? -28.759 0.246 -22.241 1.00 29.64 394 LYS A CA 1
ATOM 3031 C C . LYS A 1 402 ? -28.074 1.246 -21.318 1.00 36.47 394 LYS A C 1
ATOM 3032 O O . LYS A 1 402 ? -28.593 1.575 -20.244 1.00 31.28 394 LYS A O 1
ATOM 3034 N N . GLY A 1 403 ? -26.906 1.745 -21.731 1.00 27.90 395 GLY A N 1
ATOM 3035 C CA . GLY A 1 403 ? -26.201 2.737 -20.932 1.00 30.43 395 GLY A CA 1
ATOM 3036 C C . GLY A 1 403 ? -27.033 3.977 -20.652 1.00 31.89 395 GLY A C 1
ATOM 3037 O O . GLY A 1 403 ? -27.129 4.425 -19.508 1.00 30.92 395 GLY A O 1
ATOM 3038 N N . ILE A 1 404 ? -27.652 4.549 -21.692 1.00 26.14 396 ILE A N 1
ATOM 3039 C CA . ILE A 1 404 ? -28.420 5.772 -21.465 1.00 28.67 396 ILE A CA 1
ATOM 3040 C C . ILE A 1 404 ? -29.705 5.467 -20.700 1.00 32.41 396 ILE A C 1
ATOM 3041 O O . ILE A 1 404 ? -30.169 6.291 -19.905 1.00 31.31 396 ILE A O 1
ATOM 3046 N N . GLN A 1 405 ? -30.288 4.278 -20.888 1.00 27.16 397 GLN A N 1
ATOM 3047 C CA . GLN A 1 405 ? -31.421 3.903 -20.046 1.00 31.33 397 GLN A CA 1
ATOM 3048 C C . GLN A 1 405 ? -31.008 3.790 -18.579 1.00 35.80 397 GLN A C 1
ATOM 3049 O O . GLN A 1 405 ? -31.820 4.041 -17.684 1.00 32.46 397 GLN A O 1
ATOM 3055 N N . ASN A 1 406 ? -29.740 3.460 -18.324 1.00 32.32 398 ASN A N 1
ATOM 3056 C CA . ASN A 1 406 ? -29.225 3.278 -16.970 1.00 32.82 398 ASN A CA 1
ATOM 3057 C C . ASN A 1 406 ? -29.009 4.621 -16.266 1.00 31.26 398 ASN A C 1
ATOM 3058 O O . ASN A 1 406 ? -29.595 4.882 -15.209 1.00 34.48 398 ASN A O 1
ATOM 3063 N N . ILE A 1 407 ? -28.186 5.498 -16.850 1.00 27.00 399 ILE A N 1
ATOM 3064 C CA . ILE A 1 407 ? -27.846 6.752 -16.178 1.00 27.51 399 ILE A CA 1
ATOM 3065 C C . ILE A 1 407 ? -28.780 7.893 -16.555 1.00 26.51 399 ILE A C 1
ATOM 3066 O O . ILE A 1 407 ? -28.723 8.962 -15.926 1.00 31.08 399 ILE A O 1
ATOM 3071 N N . GLY A 1 408 ? -29.632 7.704 -17.560 1.00 29.14 400 GLY A N 1
ATOM 3072 C CA . GLY A 1 408 ? -30.479 8.756 -18.081 1.00 30.73 400 GLY A CA 1
ATOM 3073 C C . GLY A 1 408 ? -31.400 9.433 -17.076 1.00 35.34 400 GLY A C 1
ATOM 3074 O O . GLY A 1 408 ? -31.420 10.666 -16.955 1.00 31.20 400 GLY A O 1
ATOM 3075 N N . PRO A 1 409 ? -32.206 8.650 -16.358 1.00 28.21 401 PRO A N 1
ATOM 3076 C CA . PRO A 1 409 ? -33.111 9.273 -15.370 1.00 28.33 401 PRO A CA 1
ATOM 3077 C C . PRO A 1 409 ? -32.377 10.114 -14.335 1.00 34.92 401 PRO A C 1
ATOM 3078 O O . PRO A 1 409 ? -32.848 11.205 -13.986 1.00 33.39 401 PRO A O 1
ATOM 3082 N N . GLY A 1 410 ? -31.218 9.653 -13.858 1.00 31.84 402 GLY A N 1
ATOM 3083 C CA . GLY A 1 410 ? -30.447 10.449 -12.911 1.00 36.18 402 GLY A CA 1
ATOM 3084 C C . GLY A 1 410 ? -29.968 11.771 -13.491 1.00 36.33 402 GLY A C 1
ATOM 3085 O O . GLY A 1 410 ? -30.033 12.807 -12.827 1.00 34.19 402 GLY A O 1
ATOM 3086 N N . ILE A 1 411 ? -29.459 11.747 -14.728 1.00 27.81 403 ILE A N 1
ATOM 3087 C CA . ILE A 1 411 ? -29.043 12.976 -15.410 1.00 32.06 403 ILE A CA 1
ATOM 3088 C C . ILE A 1 411 ? -30.208 13.958 -15.506 1.00 32.31 403 ILE A C 1
ATOM 3089 O O . ILE A 1 411 ? -30.062 15.158 -15.234 1.00 29.49 403 ILE A O 1
ATOM 3094 N N . GLU A 1 412 ? -31.379 13.467 -15.919 1.00 30.64 404 GLU A N 1
ATOM 3095 C CA . GLU A 1 412 ? -32.561 14.323 -16.001 1.00 33.27 404 GLU A CA 1
ATOM 3096 C C . GLU A 1 412 ? -32.844 15.033 -14.678 1.00 29.82 404 GLU A C 1
ATOM 3097 O O . GLU A 1 412 ? -33.168 16.228 -14.665 1.00 31.37 404 GLU A O 1
ATOM 3103 N N . LYS A 1 413 ? -32.741 14.318 -13.552 1.00 27.41 405 LYS A N 1
ATOM 3104 C CA . LYS A 1 413 ? -33.018 14.954 -12.263 1.00 29.70 405 LYS A CA 1
ATOM 3105 C C . LYS A 1 413 ? -31.971 16.023 -11.934 1.00 28.64 405 LYS A C 1
ATOM 3106 O O . LYS A 1 413 ? -32.303 17.081 -11.386 1.00 33.91 405 LYS A O 1
ATOM 3108 N N . MET A 1 414 ? -30.705 15.766 -12.248 1.00 28.66 406 MET A N 1
ATOM 3109 C CA . MET A 1 414 ? -29.673 16.759 -11.964 1.00 34.94 406 MET A CA 1
ATOM 3110 C C . MET A 1 414 ? -29.802 17.965 -12.889 1.00 33.16 406 MET A C 1
ATOM 3111 O O . MET A 1 414 ? -29.624 19.110 -12.456 1.00 30.75 406 MET A O 1
ATOM 3116 N N . ALA A 1 415 ? -30.131 17.730 -14.158 1.00 26.90 407 ALA A N 1
ATOM 3117 C CA . ALA A 1 415 ? -30.341 18.846 -15.077 1.00 32.07 407 ALA A CA 1
ATOM 3118 C C . ALA A 1 415 ? -31.517 19.706 -14.625 1.00 32.78 407 ALA A C 1
ATOM 3119 O O . ALA A 1 415 ? -31.441 20.937 -14.666 1.00 31.55 407 ALA A O 1
ATOM 3121 N N . GLU A 1 416 ? -32.611 19.070 -14.188 1.00 28.57 408 GLU A N 1
ATOM 3122 C CA . GLU A 1 416 ? -33.736 19.799 -13.604 1.00 37.81 408 GLU A CA 1
ATOM 3123 C C . GLU A 1 416 ? -33.290 20.687 -12.447 1.00 41.78 408 GLU A C 1
ATOM 3124 O O . GLU A 1 416 ? -33.685 21.856 -12.359 1.00 35.63 408 GLU A O 1
ATOM 3130 N N . ALA A 1 417 ? -32.494 20.129 -11.526 1.00 35.67 409 ALA A N 1
ATOM 3131 C CA . ALA A 1 417 ? -32.037 20.895 -10.367 1.00 36.85 409 ALA A CA 1
ATOM 3132 C C . ALA A 1 417 ? -31.129 22.056 -10.767 1.00 37.20 409 ALA A C 1
ATOM 3133 O O . ALA A 1 417 ? -31.125 23.097 -10.097 1.00 31.90 409 ALA A O 1
ATOM 3135 N N . GLU A 1 418 ? -30.349 21.901 -11.837 1.00 32.62 410 GLU A N 1
ATOM 3136 C CA . GLU A 1 418 ? -29.562 23.008 -12.368 1.00 31.69 410 GLU A CA 1
ATOM 3137 C C . GLU A 1 418 ? -30.370 23.911 -13.296 1.00 32.75 410 GLU A C 1
ATOM 3138 O O . GLU A 1 418 ? -29.800 24.843 -13.877 1.00 35.74 410 GLU A O 1
ATOM 3144 N N . GLU A 1 419 ? -31.673 23.654 -13.440 1.00 34.80 411 GLU A N 1
ATOM 3145 C CA . GLU A 1 419 ? -32.573 24.429 -14.300 1.00 46.13 411 GLU A CA 1
ATOM 3146 C C . GLU A 1 419 ? -32.040 24.531 -15.729 1.00 42.18 411 GLU A C 1
ATOM 3147 O O . GLU A 1 419 ? -32.020 25.603 -16.333 1.00 35.50 411 GLU A O 1
ATOM 3153 N N . LEU A 1 420 ? -31.612 23.391 -16.276 1.00 26.72 412 LEU A N 1
ATOM 3154 C CA . LEU A 1 420 ? -31.070 23.308 -17.637 1.00 25.41 412 LEU A CA 1
ATOM 3155 C C . LEU A 1 420 ? -31.945 22.351 -18.447 1.00 29.82 412 LEU A C 1
ATOM 3156 O O . LEU A 1 420 ? -31.623 21.174 -18.615 1.00 32.25 412 LEU A O 1
ATOM 3161 N N . PHE A 1 421 ? -33.053 22.879 -18.966 1.00 28.15 413 PHE A N 1
ATOM 3162 C CA . PHE A 1 421 ? -34.062 22.035 -19.601 1.00 36.93 413 PHE A CA 1
ATOM 3163 C C . PHE A 1 421 ? -33.546 21.368 -20.874 1.00 32.74 413 PHE A C 1
ATOM 3164 O O . PHE A 1 421 ? -33.912 20.223 -21.167 1.00 30.34 413 PHE A O 1
ATOM 3172 N N . ALA A 1 422 ? -32.733 22.072 -21.670 1.00 31.43 414 ALA A N 1
ATOM 3173 C CA . ALA A 1 422 ? -32.203 21.442 -22.877 1.00 24.61 414 ALA A CA 1
ATOM 3174 C C . ALA A 1 422 ? -31.272 20.289 -22.537 1.00 29.41 414 ALA A C 1
ATOM 3175 O O . ALA A 1 422 ? -31.222 19.297 -23.278 1.00 27.14 414 ALA A O 1
ATOM 3177 N N . HIS A 1 423 ? -30.525 20.404 -21.431 1.00 24.91 415 HIS A N 1
ATOM 3178 C CA . HIS A 1 423 ? -29.707 19.285 -20.970 1.00 26.64 415 HIS A CA 1
ATOM 3179 C C . HIS A 1 423 ? -30.575 18.078 -20.649 1.00 26.07 415 HIS A C 1
ATOM 3180 O O . HIS A 1 423 ? -30.244 16.944 -21.014 1.00 26.21 415 HIS A O 1
ATOM 3187 N N . LYS A 1 424 ? -31.681 18.304 -19.938 1.00 23.98 416 LYS A N 1
ATOM 3188 C CA . LYS A 1 424 ? -32.621 17.225 -19.648 1.00 25.81 416 LYS A CA 1
ATOM 3189 C C . LYS A 1 424 ? -33.227 16.660 -20.929 1.00 28.88 416 LYS A C 1
ATOM 3190 O O . LYS A 1 424 ? -33.367 15.441 -21.075 1.00 30.11 416 LYS A O 1
ATOM 3196 N N . HIS A 1 425 ? -33.594 17.533 -21.869 1.00 24.71 417 HIS A N 1
ATOM 3197 C CA . HIS A 1 425 ? -34.282 17.071 -23.072 1.00 28.15 417 HIS A CA 1
ATOM 3198 C C . HIS A 1 425 ? -33.372 16.228 -23.962 1.00 26.58 417 HIS A C 1
ATOM 3199 O O . HIS A 1 425 ? -33.856 15.325 -24.649 1.00 30.99 417 HIS A O 1
ATOM 3206 N N . ALA A 1 426 ? -32.062 16.504 -23.964 1.00 25.26 418 ALA A N 1
ATOM 3207 C CA . ALA A 1 426 ? -31.142 15.714 -24.781 1.00 23.02 418 ALA A CA 1
ATOM 3208 C C . ALA A 1 426 ? -31.109 14.254 -24.337 1.00 28.50 418 ALA A C 1
ATOM 3209 O O . ALA A 1 426 ? -30.889 13.357 -25.163 1.00 26.40 418 ALA A O 1
ATOM 3211 N N . VAL A 1 427 ? -31.313 14.002 -23.042 1.00 22.91 419 VAL A N 1
ATOM 3212 C CA . VAL A 1 427 ? -31.496 12.634 -22.555 1.00 26.31 419 VAL A CA 1
ATOM 3213 C C . VAL A 1 427 ? -32.892 12.124 -22.902 1.00 26.79 419 VAL A C 1
ATOM 3214 O O . VAL A 1 427 ? -33.057 11.009 -23.410 1.00 27.01 419 VAL A O 1
ATOM 3218 N N . SER A 1 428 ? -33.910 12.954 -22.656 1.00 28.00 420 SER A N 1
ATOM 3219 C CA A SER A 1 428 ? -35.293 12.518 -22.832 0.57 30.42 420 SER A CA 1
ATOM 3220 C CA B SER A 1 428 ? -35.298 12.541 -22.840 0.43 31.09 420 SER A CA 1
ATOM 3221 C C . SER A 1 428 ? -35.557 11.991 -24.240 1.00 33.50 420 SER A C 1
ATOM 3222 O O . SER A 1 428 ? -36.251 10.981 -24.404 1.00 33.41 420 SER A O 1
ATOM 3227 N N . VAL A 1 429 ? -35.006 12.643 -25.271 1.00 29.83 421 VAL A N 1
ATOM 3228 C CA . VAL A 1 429 ? -35.295 12.186 -26.631 1.00 34.64 421 VAL A CA 1
ATOM 3229 C C . VAL A 1 429 ? -34.702 10.804 -26.898 1.00 34.77 421 VAL A C 1
ATOM 3230 O O . VAL A 1 429 ? -35.289 10.006 -27.641 1.00 32.32 421 VAL A O 1
ATOM 3234 N N . ARG A 1 430 ? -33.554 10.484 -26.302 1.00 27.63 422 ARG A N 1
ATOM 3235 C CA . ARG A 1 430 ? -33.018 9.130 -26.447 1.00 34.37 422 ARG A CA 1
ATOM 3236 C C . ARG A 1 430 ? -33.911 8.106 -25.751 1.00 31.34 422 ARG A C 1
ATOM 3237 O O . ARG A 1 430 ? -34.237 7.061 -26.326 1.00 30.98 422 ARG A O 1
ATOM 3245 N N . LEU A 1 431 ? -34.315 8.386 -24.510 1.00 30.85 423 LEU A N 1
ATOM 3246 C CA . LEU A 1 431 ? -35.135 7.427 -23.774 1.00 32.45 423 LEU A CA 1
ATOM 3247 C C . LEU A 1 431 ? -36.465 7.183 -24.472 1.00 37.16 423 LEU A C 1
ATOM 3248 O O . LEU A 1 431 ? -36.909 6.036 -24.587 1.00 38.92 423 LEU A O 1
ATOM 3253 N N . LYS A 1 432 ? -37.121 8.248 -24.942 1.00 32.23 424 LYS A N 1
ATOM 3254 C CA . LYS A 1 432 ? -38.405 8.062 -25.611 1.00 39.01 424 LYS A CA 1
ATOM 3255 C C . LYS A 1 432 ? -38.246 7.275 -26.906 1.00 39.94 424 LYS A C 1
ATOM 3256 O O . LYS A 1 432 ? -39.140 6.508 -27.279 1.00 45.77 424 LYS A O 1
ATOM 3262 N N . SER A 1 433 ? -37.109 7.438 -27.589 1.00 38.26 425 SER A N 1
ATOM 3263 C CA . SER A 1 433 ? -36.857 6.723 -28.837 1.00 39.84 425 SER A CA 1
ATOM 3264 C C . SER A 1 433 ? -36.755 5.220 -28.605 1.00 49.69 425 SER A C 1
ATOM 3265 O O . SER A 1 433 ? -37.301 4.429 -29.382 1.00 47.59 425 SER A O 1
ATOM 3268 N N . LEU A 1 434 ? -36.056 4.812 -27.543 1.00 50.26 426 LEU A N 1
ATOM 3269 C CA . LEU A 1 434 ? -35.953 3.394 -27.206 1.00 45.58 426 LEU A CA 1
ATOM 3270 C C . LEU A 1 434 ? -37.258 2.864 -26.627 1.00 59.42 426 LEU A C 1
ATOM 3271 O O . LEU A 1 434 ? -37.623 1.707 -26.868 1.00 63.36 426 LEU A O 1
ATOM 3276 N N . ASN A 1 435 ? -37.966 3.686 -25.844 1.00 58.64 427 ASN A N 1
ATOM 3277 C CA . ASN A 1 435 ? -39.263 3.270 -25.320 1.00 62.29 427 ASN A CA 1
ATOM 3278 C C . ASN A 1 435 ? -40.292 3.146 -26.438 1.00 74.57 427 ASN A C 1
ATOM 3279 O O . ASN A 1 435 ? -41.142 2.247 -26.410 1.00 81.57 427 ASN A O 1
ATOM 3281 N N . SER A 1 436 ? -40.229 4.031 -27.431 1.00 74.68 428 SER A N 1
ATOM 3282 C CA . SER A 1 436 ? -41.080 3.926 -28.612 1.00 71.68 428 SER A CA 1
ATOM 3283 C C . SER A 1 436 ? -40.660 2.727 -29.455 1.00 81.11 428 SER A C 1
ATOM 3284 O O . SER A 1 436 ? -41.421 1.773 -29.617 1.00 91.12 428 SER A O 1
#

Sequence (433 aa):
HHHHHMQTYINPPLSEWKNLIQRPVQKAEDLQNIVLTVFEDIKNEKDKALINNYTKKKFDKAYLTDIRVSSDEITAAIALVSDELIQAIQMAASSNIEKFHASQKENKNIIETTEGVNCWREARPIENIGIYIPGGSAPLFSTVLMLGIPAQLAGCKNITLCTPPDESGNINPAILYTANLIGIKNIYKAGGIQAIGAMTFGTETIEKADKIFGPGNQYVTAAKQIAQNFGVAIDMPAGPSEVLVIADTTANPEFVAADLLSSQAEHGADSSQVILLTTDENILQQTLMQVENQLTQLPRKSIASSQALLQSRGIVLDSIEEKCIAFSNLYAPEHLILAIENTENYTDKITSAGSVFLGNFSCESAGDYASGTNHTLPTNGYARNYSGVSLDSFIKKITFQKVTKKGIQNIGPGIEKMAEAEELFAHKHAVSSVRLKSLNS

Nearest PDB structures (foldseek):
  6an0-assembly1_A-2  TM=1.002E+00  e=2.227E-85  Elizabethkingia anophelis NUHP1
  5vlc-assembly2_D  TM=9.333E-01  e=2.239E-53  Medicago truncatula
  1kah-assembly1_A  TM=9.727E-01  e=6.509E-51  Escherichia coli
  5vlc-assembly3_E  TM=9.225E-01  e=1.773E-49  Medicago truncatula
  4g09-assembly1_A-2  TM=9.459E-01  e=8.093E-46  Brucella suis 1330

Foldseek 3Di:
DDDFLFAEAEADDPVCLVVQLAAPDDDDDDCVVVLVVLLVCCQPVNPVSQQVVLCVPQVARDPDFWDDPVLLVVLQVVDDPVVVVQQVQQLVLQLVVQLVPADDWDWDDPDPQKTKTKDKAFQAFEEEEFEADPDGLLLQLSQPLNLLVSRPHHHYAYEYAAHNHRHGRSSNSNSNVVSPHRGYTHGHFSNSLSCQLNNGPRGRHGQEYEDDDDPRNQVSQVVSVVSRHHYAFHDDQAEEEEEAEPQADLLLVLVLLLVSQLPFLSYEYEYEYQDVVSVVSNSVNNVVVLVVDPSSVSSSSRSNSYYYYHHNDVLVVLVSCQVSQHQEYEYQDPPCVVPPVSRDHYAYYAYHHVGGVVCCSHHNNHRSQTDHSNCSNPHYGDGSVSGIDIDMDMGGDLVRLVVCLVVQLVVCVVVVNVVSNVVSVVSVVVVVD

Organism: NCBI:txid1338011

B-factor: mean 33.25, std 12.84, range [4.75, 113.52]

Radius of gyration: 25.8 Å; Cα contacts (8 Å, |Δi|>4): 852; chains: 1; bounding box: 82×48×61 Å

InterPro domains:
  IPR001692 Histidinol dehydrogenase, conserved site [PS00611] (226-258)
  IPR012131 Histidinol dehydrogenase [MF_01024] (5-424)
  IPR012131 Histidinol dehydrogenase [PF00815] (17-423)
  IPR012131 Histidinol dehydrogenase [PR00083] (30-54)
  IPR012131 Histidinol dehydrogenase [PR00083] (131-157)
  IPR012131 Histidinol dehydrogenase [PR00083] (166-192)
  IPR012131 Histidinol dehydrogenase [PR00083] (196-221)
  IPR012131 Histidinol dehydrogenase [PR00083] (226-247)
  IPR012131 Histidinol dehydrogenase [PR00083] (248-267)
  IPR012131 Histidinol dehydrogenase [PR00083] (316-341)
  IPR012131 Histidinol dehydrogenase [PR00083] (357-375)
  IPR012131 Histidinol dehydrogenase [PTHR21256] (10-427)
  IPR012131 Histidinol dehydrogenase [TIGR00069] (30-422)
  IPR012131 Histidinol dehydrogenase [cd06572] (26-415)
  IPR016161 Aldehyde/histidinol dehydrogenase [SSF53720] (4-427)
  IPR022695 Histidinol dehydrogenase, monofunctional [PIRSF000099] (10-424)